Protein AF-A0A9D8XYB1-F1 (afdb_monomer_lite)

Foldseek 3Di:
DPDDDDDDDDQPPDDQPPQQQKWKAFFAPDGDTDGRRDWTWDDDDQWIWIDDPHDIDIGGPVRGPDMDIWGAQEAALQDNVVSCPDTPQWDWDDDPSEIEIEGHAPPRGQEGEHEYAYEDQAYAYEYEYQHEYEYEDANYHFEHEQDARYEYPNYEEYEYEFHAEAEFYYHDAHDPQFENHEYQYEYEDAYPDPGAYEFEYQGEHHEYQAEYEYHQYHYEAEYAEEPYEHAHEYEYQEHEYHYEYQAEPYANEQYEYEYQEYEYEYDYDLDREQHEPAEYQAEYEYNEYAYAYEAHEFLYEDAEHHKHDPDPVPSDIDWHEYHYQEYEEHYEAAYADDQQDPHFYEHHETQEEYHANEYEYHEEYDQRRAQYEDAEYQYEYAHQEYEEEYAYHYFLYEDHEYQAEYEHAEYEYHFEYEYEWDDNDPDTDPRGYEPEEYQAEYHYHHAYEDDFEYHYALYEDYEYAAEYEHQYYEYAHEYEHELHEYAEYHDDQHGEYEYHHQAYHAEFEYEAWFDDPPPPDGREYEHAETSAEYEYAHHEAEYHYEHPDPDQDQEIYEHHYYQAEYEQRDYAYEYEYEDPRHAYEPAHYNHEYEEEPPRYDYDYDDDPPVPRYDNDDPPYHYDD

Structure (mmCIF, N/CA/C/O backbone):
data_AF-A0A9D8XYB1-F1
#
_entry.id   AF-A0A9D8XYB1-F1
#
loop_
_atom_site.group_PDB
_atom_site.id
_atom_site.type_symbol
_atom_site.label_atom_id
_atom_site.label_alt_id
_atom_site.label_comp_id
_atom_site.label_asym_id
_atom_site.label_entity_id
_atom_site.label_seq_id
_atom_site.pdbx_PDB_ins_code
_atom_site.Cartn_x
_atom_site.Cartn_y
_atom_site.Cartn_z
_atom_site.occupancy
_atom_site.B_iso_or_equiv
_atom_site.auth_seq_id
_atom_site.auth_comp_id
_atom_site.auth_asym_id
_atom_site.auth_atom_id
_atom_site.pdbx_PDB_model_num
ATOM 1 N N . MET A 1 1 ? -35.902 -34.382 28.271 1.00 30.16 1 MET A N 1
ATOM 2 C CA . MET A 1 1 ? -37.180 -33.650 28.430 1.00 30.16 1 MET A CA 1
ATOM 3 C C . MET A 1 1 ? -37.145 -32.843 29.726 1.00 30.16 1 MET A C 1
ATOM 5 O O . MET A 1 1 ? -37.572 -33.336 30.765 1.00 30.16 1 MET A O 1
ATOM 9 N N . ARG A 1 2 ? -36.586 -31.627 29.690 1.00 29.16 2 ARG A N 1
ATOM 10 C CA . ARG A 1 2 ? -36.790 -30.635 30.756 1.00 29.16 2 ARG A CA 1
ATOM 11 C C . ARG A 1 2 ? -38.165 -30.006 30.512 1.00 29.16 2 ARG A C 1
ATOM 13 O O . ARG A 1 2 ? -38.480 -29.639 29.386 1.00 29.16 2 ARG A O 1
ATOM 20 N N . LYS A 1 3 ? -39.030 -30.036 31.525 1.00 31.64 3 LYS A N 1
ATOM 21 C CA . LYS A 1 3 ? -40.446 -29.662 31.417 1.00 31.64 3 LYS A CA 1
ATOM 22 C C . LYS A 1 3 ? -40.576 -28.149 31.226 1.00 31.64 3 LYS A C 1
ATOM 24 O O . LYS A 1 3 ? -40.332 -27.399 32.164 1.00 31.64 3 LYS A O 1
ATOM 29 N N . LEU A 1 4 ? -40.992 -27.737 30.032 1.00 36.34 4 LEU A N 1
ATOM 30 C CA . LEU A 1 4 ? -41.459 -26.385 29.741 1.00 36.34 4 LEU A CA 1
ATOM 31 C C . LEU A 1 4 ? -42.836 -26.210 30.410 1.00 36.34 4 LEU A C 1
ATOM 33 O O . LEU A 1 4 ? -43.811 -26.845 30.005 1.00 36.34 4 LEU A O 1
ATOM 37 N N . PHE A 1 5 ? -42.926 -25.400 31.465 1.00 32.91 5 PHE A N 1
ATOM 38 C CA . PHE A 1 5 ? -44.213 -25.017 32.050 1.00 32.91 5 PHE A CA 1
ATOM 39 C C . PHE A 1 5 ? -44.804 -23.857 31.239 1.00 32.91 5 PHE A C 1
ATOM 41 O O . PHE A 1 5 ? -44.604 -22.697 31.572 1.00 32.91 5 PHE A O 1
ATOM 48 N N . PHE A 1 6 ? -45.552 -24.169 30.181 1.00 41.22 6 PHE A N 1
ATOM 49 C CA . PHE A 1 6 ? -46.532 -23.238 29.618 1.00 41.22 6 PHE A CA 1
ATOM 50 C C . PHE A 1 6 ? -47.917 -23.658 30.104 1.00 41.22 6 PHE A C 1
ATOM 52 O O . PHE A 1 6 ? -48.564 -24.526 29.521 1.00 41.22 6 PHE A O 1
ATOM 59 N N . THR A 1 7 ? -48.378 -23.050 31.193 1.00 29.27 7 THR A N 1
ATOM 60 C CA . THR A 1 7 ? -49.798 -23.071 31.547 1.00 29.27 7 THR A CA 1
ATOM 61 C C . THR A 1 7 ? -50.429 -21.746 31.148 1.00 29.27 7 THR A C 1
ATOM 63 O O . THR A 1 7 ? -50.170 -20.715 31.761 1.00 29.27 7 THR A O 1
ATOM 66 N N . THR A 1 8 ? -51.359 -21.859 30.198 1.00 30.77 8 THR A N 1
ATOM 67 C CA . THR A 1 8 ? -52.429 -20.919 29.823 1.00 30.77 8 THR A CA 1
ATOM 68 C C . THR A 1 8 ? -52.116 -19.903 28.720 1.00 30.77 8 THR A C 1
ATOM 70 O O . THR A 1 8 ? -51.183 -19.112 28.793 1.00 30.77 8 THR A O 1
ATOM 73 N N . LEU A 1 9 ? -52.975 -19.951 27.696 1.00 33.88 9 LEU A N 1
ATOM 74 C CA . LEU A 1 9 ? -53.151 -18.998 26.605 1.00 33.88 9 LEU A CA 1
ATOM 75 C C . LEU A 1 9 ? -53.120 -17.553 27.124 1.00 33.88 9 LEU A C 1
ATOM 77 O O . LEU A 1 9 ? -54.061 -17.107 27.777 1.00 33.88 9 LEU A O 1
ATOM 81 N N . ILE A 1 10 ? -52.068 -16.819 26.778 1.00 35.56 10 ILE A N 1
ATOM 82 C CA . ILE A 1 10 ? -52.043 -15.364 26.856 1.00 35.56 10 ILE A CA 1
ATOM 83 C C . ILE A 1 10 ? -51.938 -14.870 25.412 1.00 35.56 10 ILE A C 1
ATOM 85 O O . ILE A 1 10 ? -50.856 -14.787 24.840 1.00 35.56 10 ILE A O 1
ATOM 89 N N . ALA A 1 11 ? -53.082 -14.548 24.805 1.00 37.91 11 ALA A N 1
ATOM 90 C CA . ALA A 1 11 ? -53.106 -13.526 23.766 1.00 37.91 11 ALA A CA 1
ATOM 91 C C . ALA A 1 11 ? -52.890 -12.189 24.488 1.00 37.91 11 ALA A C 1
ATOM 93 O O . ALA A 1 11 ? -53.839 -11.487 24.831 1.00 37.91 11 ALA A O 1
ATOM 94 N N . ALA A 1 12 ? -51.637 -11.899 24.834 1.00 39.62 12 ALA A N 1
ATOM 95 C CA . ALA A 1 12 ? -51.257 -10.614 25.391 1.00 39.62 12 ALA A CA 1
ATOM 96 C C . ALA A 1 12 ? -51.277 -9.606 24.246 1.00 39.62 12 ALA A C 1
ATOM 98 O O . ALA A 1 12 ? -50.294 -9.438 23.532 1.00 39.62 12 ALA A O 1
ATOM 99 N N . VAL A 1 13 ? -52.406 -8.925 24.073 1.00 42.66 13 VAL A N 1
ATOM 100 C CA . VAL A 1 13 ? -52.385 -7.590 23.478 1.00 42.66 13 VAL A CA 1
ATOM 101 C C . VAL A 1 13 ? -51.882 -6.667 24.586 1.00 42.66 13 VAL A C 1
ATOM 103 O O . VAL A 1 13 ? -52.665 -6.118 25.359 1.00 42.66 13 VAL A O 1
ATOM 106 N N . CYS A 1 14 ? -50.561 -6.602 24.754 1.00 44.41 14 CYS A N 1
ATOM 107 C CA . CYS A 1 14 ? -49.939 -5.695 25.714 1.00 44.41 14 CYS A CA 1
ATOM 108 C C . CYS A 1 14 ? -50.048 -4.262 25.184 1.00 44.41 14 CYS A C 1
ATOM 110 O O . CYS A 1 14 ? -49.687 -3.983 24.043 1.00 44.41 14 CYS A O 1
ATOM 112 N N . SER A 1 15 ? -50.558 -3.345 26.007 1.00 39.78 15 SER A N 1
ATOM 113 C CA . SER A 1 15 ? -50.592 -1.916 25.689 1.00 39.78 15 SER A CA 1
ATOM 114 C C . SER A 1 15 ? -49.166 -1.363 25.577 1.00 39.78 15 SER A C 1
ATOM 116 O O . SER A 1 15 ? -48.380 -1.506 26.515 1.00 39.78 15 SER A O 1
ATOM 118 N N . ALA A 1 16 ? -48.869 -0.713 24.449 1.00 45.38 16 ALA A N 1
ATOM 119 C CA . ALA A 1 16 ? -47.538 -0.292 23.995 1.00 45.38 16 ALA A CA 1
ATOM 120 C C . ALA A 1 16 ? -46.699 0.534 24.997 1.00 45.38 16 ALA A C 1
ATOM 122 O O . ALA A 1 16 ? -45.477 0.506 24.939 1.00 45.38 16 ALA A O 1
ATOM 123 N N . SER A 1 17 ? -47.307 1.242 25.954 1.00 45.81 17 SER A N 1
ATOM 124 C CA . SER A 1 17 ? -46.575 2.194 26.806 1.00 45.81 17 SER A CA 1
ATOM 125 C C . SER A 1 17 ? -45.763 1.577 27.952 1.00 45.81 17 SER A C 1
ATOM 127 O O . SER A 1 17 ? -44.830 2.215 28.424 1.00 45.81 17 SER A O 1
ATOM 129 N N . ALA A 1 18 ? -46.085 0.365 28.422 1.00 40.72 18 ALA A N 1
ATOM 130 C CA . ALA A 1 18 ? -45.383 -0.246 29.563 1.00 40.72 18 ALA A CA 1
ATOM 131 C C . ALA A 1 18 ? -44.133 -1.053 29.160 1.00 40.72 18 ALA A C 1
ATOM 133 O O . ALA A 1 18 ? -43.313 -1.373 30.019 1.00 40.72 18 ALA A O 1
ATOM 134 N N . PHE A 1 19 ? -43.995 -1.384 27.870 1.00 47.69 19 PHE A N 1
ATOM 135 C CA . PHE A 1 19 ? -42.924 -2.238 27.349 1.00 47.69 19 PHE A CA 1
ATOM 136 C C . PHE A 1 19 ? -42.006 -1.562 26.326 1.00 47.69 19 PHE A C 1
ATOM 138 O O . PHE A 1 19 ? -41.039 -2.201 25.934 1.00 47.69 19 PHE A O 1
ATOM 145 N N . ALA A 1 20 ? -42.237 -0.297 25.954 1.00 49.06 20 ALA A N 1
ATOM 146 C CA . ALA A 1 20 ? -41.418 0.437 24.976 1.00 49.06 20 ALA A CA 1
ATOM 147 C C . ALA A 1 20 ? -39.905 0.450 25.297 1.00 49.06 20 ALA A C 1
ATOM 149 O O . ALA A 1 20 ? -39.080 0.573 24.401 1.00 49.06 20 ALA A O 1
ATOM 150 N N . GLU A 1 21 ? -39.535 0.265 26.569 1.00 59.34 21 GLU A N 1
ATOM 151 C CA . GLU A 1 21 ? -38.144 0.213 27.047 1.00 59.34 21 GLU A CA 1
ATOM 152 C C . GLU A 1 21 ? -37.541 -1.208 27.100 1.00 59.34 21 GLU A C 1
ATOM 154 O O . GLU A 1 21 ? -36.403 -1.373 27.531 1.00 59.34 21 GLU A O 1
ATOM 159 N N . TYR A 1 22 ? -38.291 -2.253 26.735 1.00 66.25 22 TYR A N 1
ATOM 160 C CA . TYR A 1 22 ? -37.844 -3.646 26.823 1.00 66.25 22 TYR A CA 1
ATOM 161 C C . TYR A 1 22 ? -37.533 -4.220 25.443 1.00 66.25 22 TYR A C 1
ATOM 163 O O . TYR A 1 22 ? -38.312 -4.082 24.503 1.00 66.25 22 TYR A O 1
ATOM 171 N N . LYS A 1 23 ? -36.443 -4.978 25.351 1.00 70.88 23 LYS A N 1
ATOM 172 C CA . LYS A 1 23 ? -36.146 -5.846 24.212 1.00 70.88 23 LYS A CA 1
ATOM 173 C C . LYS A 1 23 ? -36.503 -7.288 24.548 1.00 70.88 23 LYS A C 1
ATOM 175 O O . LYS A 1 23 ? -36.264 -7.766 25.659 1.00 70.88 23 LYS A O 1
ATOM 180 N N . MET A 1 24 ? -37.117 -7.974 23.588 1.00 72.81 24 MET A N 1
ATOM 181 C CA . MET A 1 24 ? -37.448 -9.393 23.703 1.00 72.81 24 MET A CA 1
ATOM 182 C C . MET A 1 24 ? -36.285 -10.253 23.214 1.00 72.81 24 MET A C 1
ATOM 184 O O . MET A 1 24 ? -35.760 -9.994 22.140 1.00 72.81 24 MET A O 1
ATOM 188 N N . TYR A 1 25 ? -35.958 -11.303 23.959 1.00 72.62 25 TYR A N 1
ATOM 189 C CA . TYR A 1 25 ? -34.899 -12.262 23.674 1.00 72.62 25 TYR A CA 1
ATOM 190 C C . TYR A 1 25 ? -35.455 -13.682 23.631 1.00 72.62 25 TYR A C 1
ATOM 192 O O . TYR A 1 25 ? -36.127 -14.121 24.567 1.00 72.62 25 TYR A O 1
ATOM 200 N N . LEU A 1 26 ? -35.138 -14.413 22.563 1.00 72.31 26 LEU A N 1
ATOM 201 C CA . LEU A 1 26 ? -35.349 -15.858 22.451 1.00 72.31 26 LEU A CA 1
ATOM 202 C C . LEU A 1 26 ? -34.088 -16.588 22.946 1.00 72.31 26 LEU A C 1
ATOM 204 O O . LEU A 1 26 ? -32.990 -16.335 22.463 1.00 72.31 26 LEU A O 1
ATOM 208 N N . MET A 1 27 ? -34.233 -17.469 23.935 1.00 71.06 27 MET A N 1
ATOM 209 C CA . MET A 1 27 ? -33.130 -18.246 24.525 1.00 71.06 27 MET A CA 1
ATOM 210 C C . MET A 1 27 ? -32.919 -19.543 23.725 1.00 71.06 27 MET A C 1
ATOM 212 O O . MET A 1 27 ? -33.901 -20.105 23.245 1.00 71.06 27 MET A O 1
ATOM 216 N N . GLY A 1 28 ? -31.682 -20.035 23.595 1.00 65.88 28 GLY A N 1
ATOM 217 C CA . GLY A 1 28 ? -31.327 -21.206 22.774 1.00 65.88 28 GLY A CA 1
ATOM 218 C C . GLY A 1 28 ? -30.117 -20.892 21.888 1.00 65.88 28 GLY A C 1
ATOM 219 O O . GLY A 1 28 ? -29.054 -20.584 22.414 1.00 65.88 28 GLY A O 1
ATOM 220 N N . ASP A 1 29 ? -30.291 -20.883 20.562 1.00 55.22 29 ASP A N 1
ATOM 221 C CA . ASP A 1 29 ? -29.217 -20.587 19.584 1.00 55.22 29 ASP A CA 1
ATOM 222 C C . ASP A 1 29 ? -29.455 -19.311 18.744 1.00 55.22 29 ASP A C 1
ATOM 224 O O . ASP A 1 29 ? -28.615 -18.910 17.940 1.00 55.22 29 ASP A O 1
ATOM 228 N N . THR A 1 30 ? -30.593 -18.633 18.923 1.00 53.41 30 THR A N 1
ATOM 229 C CA . THR A 1 30 ? -30.981 -17.468 18.109 1.00 53.41 30 THR A CA 1
ATOM 230 C C . THR A 1 30 ? -31.317 -16.263 18.981 1.00 53.41 30 THR A C 1
ATOM 232 O O . THR A 1 30 ? -32.402 -16.195 19.553 1.00 53.41 30 THR A O 1
ATOM 235 N N . SER A 1 31 ? -30.421 -15.278 19.039 1.00 56.00 31 SER A N 1
ATOM 236 C CA . SER A 1 31 ? -30.659 -13.974 19.670 1.00 56.00 31 SER A CA 1
ATOM 237 C C . SER A 1 31 ? -31.516 -13.087 18.759 1.00 56.00 31 SER A C 1
ATOM 239 O O . SER A 1 31 ? -31.020 -12.143 18.149 1.00 56.00 31 SER A O 1
ATOM 241 N N . PHE A 1 32 ? -32.798 -13.414 18.598 1.00 57.53 32 PHE A N 1
ATOM 242 C CA . PHE A 1 32 ? -33.729 -12.509 17.922 1.00 57.53 32 PHE A CA 1
ATOM 243 C C . PHE A 1 32 ? -34.151 -11.408 18.894 1.00 57.53 32 PHE A C 1
ATOM 245 O O . PHE A 1 32 ? -34.697 -11.712 19.955 1.00 57.53 32 PHE A O 1
ATOM 252 N N . CYS A 1 33 ? -33.902 -10.156 18.512 1.00 56.06 33 CYS A N 1
ATOM 253 C CA . CYS A 1 33 ? -34.265 -8.958 19.256 1.00 56.06 33 CYS A CA 1
ATOM 254 C C . CYS A 1 33 ? -35.223 -8.112 18.417 1.00 56.06 33 CYS A C 1
ATOM 256 O O . CYS A 1 33 ? -35.035 -7.970 17.210 1.00 56.06 33 CYS A O 1
ATOM 258 N N . ARG A 1 34 ? -36.245 -7.531 19.052 1.00 61.78 34 ARG A N 1
ATOM 259 C CA . ARG A 1 34 ? -37.168 -6.619 18.378 1.00 61.78 34 ARG A CA 1
ATOM 260 C C . ARG A 1 34 ? -37.572 -5.446 19.276 1.00 61.78 34 ARG A C 1
ATOM 262 O O . ARG A 1 34 ? -37.876 -5.702 20.443 1.00 61.78 34 ARG A O 1
ATOM 269 N N . PRO A 1 35 ? -37.591 -4.197 18.764 1.00 52.16 35 PRO A N 1
ATOM 270 C CA . PRO A 1 35 ? -38.055 -3.043 19.527 1.00 52.16 35 PRO A CA 1
ATOM 271 C C . PRO A 1 35 ? -39.563 -3.131 19.792 1.00 52.16 35 PRO A C 1
ATOM 273 O O . PRO A 1 35 ? -40.349 -3.599 18.961 1.00 52.16 35 PRO A O 1
ATOM 276 N N . ALA A 1 36 ? -39.953 -2.729 20.995 1.00 52.59 36 ALA A N 1
ATOM 277 C CA . ALA A 1 36 ? -41.266 -2.964 21.572 1.00 52.59 36 ALA A CA 1
ATOM 278 C C . ALA A 1 36 ? -42.266 -1.827 21.292 1.00 52.59 36 ALA A C 1
ATOM 280 O O . ALA A 1 36 ? -42.793 -1.229 22.222 1.00 52.59 36 ALA A O 1
ATOM 281 N N . ASP A 1 37 ? -42.587 -1.567 20.022 1.00 53.62 37 ASP A N 1
ATOM 282 C CA . ASP A 1 37 ? -43.691 -0.648 19.681 1.00 53.62 37 ASP A CA 1
ATOM 283 C C . ASP A 1 37 ? -45.025 -1.403 19.559 1.00 53.62 37 ASP A C 1
ATOM 285 O O . ASP A 1 37 ? -46.035 -1.043 20.163 1.00 53.62 37 ASP A O 1
ATOM 289 N N . SER A 1 38 ? -45.029 -2.508 18.804 1.00 60.12 38 SER A N 1
ATOM 290 C CA . SER A 1 38 ? -46.101 -3.509 18.794 1.00 60.12 38 SER A CA 1
ATOM 291 C C . SER A 1 38 ? -45.601 -4.821 18.181 1.00 60.12 38 SER A C 1
ATOM 293 O O . SER A 1 38 ? -45.071 -4.854 17.066 1.00 60.12 38 SER A O 1
ATOM 295 N N . PHE A 1 39 ? -45.759 -5.924 18.908 1.00 68.75 39 PHE A N 1
ATOM 296 C CA . PHE A 1 39 ? -45.483 -7.257 18.386 1.00 68.75 39 PHE A CA 1
ATOM 297 C C . PHE A 1 39 ? -46.534 -8.257 18.874 1.00 68.75 39 PHE A C 1
ATOM 299 O O . PHE A 1 39 ? -47.153 -8.080 19.923 1.00 68.75 39 PHE A O 1
ATOM 306 N N . SER A 1 40 ? -46.736 -9.324 18.109 1.00 74.31 40 SER A N 1
ATOM 307 C CA . SER A 1 40 ? -47.560 -10.470 18.477 1.00 74.31 40 SER A CA 1
ATOM 308 C C . SER A 1 40 ? -46.709 -11.728 18.466 1.00 74.31 40 SER A C 1
ATOM 310 O O . SER A 1 40 ? -46.020 -11.989 17.481 1.00 74.31 40 SER A O 1
ATOM 312 N N . ILE A 1 41 ? -46.795 -12.530 19.526 1.00 78.88 41 ILE A N 1
ATOM 313 C CA . ILE A 1 41 ? -46.184 -13.859 19.572 1.00 78.88 41 ILE A CA 1
ATOM 314 C C . ILE A 1 41 ? -47.284 -14.892 19.350 1.00 78.88 41 ILE A C 1
ATOM 316 O O . ILE A 1 41 ? -48.232 -14.979 20.130 1.00 78.88 41 ILE A O 1
ATOM 320 N N . ASN A 1 42 ? -47.153 -15.693 18.300 1.00 81.06 42 ASN A N 1
ATOM 321 C CA . ASN A 1 42 ? -48.028 -16.820 18.026 1.00 81.06 42 ASN A CA 1
ATOM 322 C C . ASN A 1 42 ? -47.255 -18.129 18.211 1.00 81.06 42 ASN A C 1
ATOM 324 O O . ASN A 1 42 ? -46.331 -18.448 17.464 1.00 81.06 42 ASN A O 1
ATOM 328 N N . ILE A 1 43 ? -47.649 -18.893 19.228 1.00 78.25 43 ILE A N 1
ATOM 329 C CA . ILE A 1 43 ? -47.054 -20.186 19.563 1.00 78.25 43 ILE A CA 1
ATOM 330 C C . ILE A 1 43 ? -47.998 -21.282 19.053 1.00 78.25 43 ILE A C 1
ATOM 332 O O . ILE A 1 43 ? -48.890 -21.733 19.770 1.00 78.25 43 ILE A O 1
ATOM 336 N N . GLY A 1 44 ? -47.798 -21.739 17.816 1.00 73.31 44 GLY A N 1
ATOM 337 C CA . GLY A 1 44 ? -48.678 -22.702 17.140 1.00 73.31 44 GLY A CA 1
ATOM 338 C C . GLY A 1 44 ? -47.904 -23.688 16.260 1.00 73.31 44 GLY A C 1
ATOM 339 O O . GLY A 1 44 ? -46.884 -23.335 15.681 1.00 73.31 44 GLY A O 1
ATOM 340 N N . GLY A 1 45 ? -48.360 -24.943 16.171 1.00 80.56 45 GLY A N 1
ATOM 341 C CA . GLY A 1 45 ? -47.630 -25.997 15.443 1.00 80.56 45 GLY A CA 1
ATOM 342 C C . GLY A 1 45 ? -46.234 -26.257 16.028 1.00 80.56 45 GLY A C 1
ATOM 343 O O . GLY A 1 45 ? -46.069 -26.180 17.247 1.00 80.56 45 GLY A O 1
ATOM 344 N N . ASP A 1 46 ? -45.241 -26.515 15.174 1.00 87.12 46 ASP A N 1
ATOM 345 C CA . ASP A 1 46 ? -43.840 -26.750 15.571 1.00 87.12 46 ASP A CA 1
ATOM 346 C C . ASP A 1 46 ? -43.021 -25.458 15.753 1.00 87.12 46 ASP A C 1
ATOM 348 O O . ASP A 1 46 ? -41.857 -25.526 16.143 1.00 87.12 46 ASP A O 1
ATOM 352 N N . ASN A 1 47 ? -43.623 -24.277 15.540 1.00 85.62 47 ASN A N 1
ATOM 353 C CA . ASN A 1 47 ? -42.909 -22.997 15.493 1.00 85.62 47 ASN A CA 1
ATOM 354 C C . ASN A 1 47 ? -43.438 -21.942 16.488 1.00 85.62 47 ASN A C 1
ATOM 356 O O . ASN A 1 47 ? -44.580 -21.983 16.954 1.00 85.62 47 ASN A O 1
ATOM 360 N N . ILE A 1 48 ? -42.582 -20.971 16.794 1.00 83.50 48 ILE A N 1
ATOM 361 C CA . ILE A 1 48 ? -42.882 -19.698 17.451 1.00 83.50 48 ILE A CA 1
ATOM 362 C C . ILE A 1 48 ? -42.782 -18.618 16.377 1.00 83.50 48 ILE A C 1
ATOM 364 O O . ILE A 1 48 ? -41.726 -18.443 15.776 1.00 83.50 48 ILE A O 1
ATOM 368 N N . LYS A 1 49 ? -43.877 -17.904 16.124 1.00 84.12 49 LYS A N 1
ATOM 369 C CA . LYS A 1 49 ? -43.931 -16.790 15.173 1.00 84.12 49 LYS A CA 1
ATOM 370 C C . LYS A 1 49 ? -43.995 -15.474 15.928 1.00 84.12 49 LYS A C 1
ATOM 372 O O . LYS A 1 49 ? -44.796 -15.347 16.851 1.00 84.12 49 LYS A O 1
ATOM 377 N N . ILE A 1 50 ? -43.170 -14.512 15.542 1.00 79.38 50 ILE A N 1
ATOM 378 C CA . ILE A 1 50 ? -43.141 -13.168 16.115 1.00 79.38 50 ILE A CA 1
ATOM 379 C C . ILE A 1 50 ? -43.398 -12.179 14.987 1.00 79.38 50 ILE A C 1
ATOM 381 O O . ILE A 1 50 ? -42.601 -12.092 14.057 1.00 79.38 50 ILE A O 1
ATOM 385 N N . SER A 1 51 ? -44.494 -11.430 15.081 1.00 77.12 51 SER A N 1
ATOM 386 C CA . SER A 1 51 ? -44.958 -10.524 14.023 1.00 77.12 51 SER A CA 1
ATOM 387 C C . SER A 1 51 ? -45.136 -9.094 14.536 1.00 77.12 51 SER A C 1
ATOM 389 O O . SER A 1 51 ? -45.353 -8.889 15.725 1.00 77.12 51 SER A O 1
ATOM 391 N N . GLY A 1 52 ? -45.069 -8.100 13.648 1.00 71.69 52 GLY A N 1
ATOM 392 C CA . GLY A 1 52 ? -45.280 -6.671 13.943 1.00 71.69 52 GLY A CA 1
ATOM 393 C C . GLY A 1 52 ? -44.557 -5.768 12.933 1.00 71.69 52 GLY A C 1
ATOM 394 O O . GLY A 1 52 ? -43.697 -6.261 12.213 1.00 71.69 52 GLY A O 1
ATOM 395 N N . ASN A 1 53 ? -44.842 -4.461 12.914 1.00 65.75 53 ASN A N 1
ATOM 396 C CA . ASN A 1 53 ? -44.283 -3.501 11.935 1.00 65.75 53 ASN A CA 1
ATOM 397 C C . ASN A 1 53 ? -44.306 -4.010 10.472 1.00 65.75 53 ASN A C 1
ATOM 399 O O . ASN A 1 53 ? -43.479 -3.618 9.662 1.00 65.75 53 ASN A O 1
ATOM 403 N N . GLY A 1 54 ? -45.254 -4.893 10.128 1.00 70.88 54 GLY A N 1
ATOM 404 C CA . GLY A 1 54 ? -45.356 -5.514 8.801 1.00 70.88 54 GLY A CA 1
ATOM 405 C C . GLY A 1 54 ? -44.493 -6.764 8.568 1.00 70.88 54 GLY A C 1
ATOM 406 O O . GLY A 1 54 ? -44.689 -7.419 7.549 1.00 70.88 54 GLY A O 1
ATOM 407 N N . GLU A 1 55 ? -43.615 -7.147 9.499 1.00 73.56 55 GLU A N 1
ATOM 408 C CA . GLU A 1 55 ? -42.713 -8.301 9.365 1.00 73.56 55 GLU A CA 1
ATOM 409 C C . GLU A 1 55 ? -43.055 -9.446 10.329 1.00 73.56 55 GLU A C 1
ATOM 411 O O . GLU A 1 55 ? -43.554 -9.217 11.436 1.00 73.56 55 GLU A O 1
ATOM 416 N N . GLU A 1 56 ? -42.766 -10.688 9.918 1.00 82.62 56 GLU A N 1
ATOM 417 C CA . GLU A 1 56 ? -42.925 -11.915 10.711 1.00 82.62 56 GLU A CA 1
ATOM 418 C C . GLU A 1 56 ? -41.644 -12.758 10.669 1.00 82.62 56 GLU A C 1
ATOM 420 O O . GLU A 1 56 ? -41.181 -13.148 9.600 1.00 82.62 56 GLU A O 1
ATOM 425 N N . ALA A 1 57 ? -41.115 -13.098 11.845 1.00 80.31 57 ALA A N 1
ATOM 426 C CA . ALA A 1 57 ? -40.035 -14.062 12.021 1.00 80.31 57 ALA A CA 1
ATOM 427 C C . ALA A 1 57 ? -40.590 -15.374 12.599 1.00 80.31 57 ALA A C 1
ATOM 429 O O . ALA A 1 57 ? -41.466 -15.355 13.466 1.00 80.31 57 ALA A O 1
ATOM 430 N N . SER A 1 58 ? -40.093 -16.523 12.134 1.00 84.81 58 SER A N 1
ATOM 431 C CA . SER A 1 58 ? -40.557 -17.851 12.560 1.00 84.81 58 SER A CA 1
ATOM 432 C C . SER A 1 58 ? -39.389 -18.713 13.033 1.00 84.81 58 SER A C 1
ATOM 434 O O . SER A 1 58 ? -38.446 -18.945 12.284 1.00 84.81 58 SER A O 1
ATOM 436 N N . PHE A 1 59 ? -39.501 -19.254 14.244 1.00 82.12 59 PHE A N 1
ATOM 437 C CA . PHE A 1 59 ? -38.471 -20.048 14.915 1.00 82.12 59 PHE A CA 1
ATOM 438 C C . PHE A 1 59 ? -38.998 -21.439 15.251 1.00 82.12 59 PHE A C 1
ATOM 440 O O . PHE A 1 59 ? -40.149 -21.575 15.659 1.00 82.12 59 PHE A O 1
ATOM 447 N N . SER A 1 60 ? -38.168 -22.474 15.127 1.00 83.69 60 SER A N 1
ATOM 448 C CA . SER A 1 60 ? -38.531 -23.820 15.590 1.00 83.69 60 SER A CA 1
ATOM 449 C C . SER A 1 60 ? -38.649 -23.845 17.113 1.00 83.69 60 SER A C 1
ATOM 451 O O . SER A 1 60 ? -37.739 -23.402 17.811 1.00 83.69 60 SER A O 1
ATOM 453 N N . LYS A 1 61 ? -39.729 -24.422 17.654 1.00 82.38 61 LYS A N 1
ATOM 454 C CA . LYS A 1 61 ? -39.904 -24.603 19.108 1.00 82.38 61 LYS A CA 1
ATOM 455 C C . LYS A 1 61 ? -38.793 -25.439 19.732 1.00 82.38 61 LYS A C 1
ATOM 457 O O . LYS A 1 61 ? -38.477 -25.240 20.895 1.00 82.38 61 LYS A O 1
ATOM 462 N N . ALA A 1 62 ? -38.220 -26.375 18.977 1.00 80.81 62 ALA A N 1
ATOM 463 C CA . ALA A 1 62 ? -37.123 -27.210 19.457 1.00 80.81 62 ALA A CA 1
ATOM 464 C C . ALA A 1 62 ? -35.806 -26.432 19.632 1.00 80.81 62 ALA A C 1
ATOM 466 O O . ALA A 1 62 ? -34.920 -26.923 20.320 1.00 80.81 62 ALA A O 1
ATOM 467 N N . ALA A 1 63 ? -35.685 -25.253 19.014 1.00 75.62 63 ALA A N 1
ATOM 468 C CA . ALA A 1 63 ? -34.504 -24.393 19.082 1.00 75.62 63 ALA A CA 1
ATOM 469 C C . ALA A 1 63 ? -34.646 -23.244 20.100 1.00 75.62 63 ALA A C 1
ATOM 471 O O . ALA A 1 63 ? -33.723 -22.444 20.243 1.00 75.62 63 ALA A O 1
ATOM 472 N N . VAL A 1 64 ? -35.800 -23.140 20.776 1.00 74.94 64 VAL A N 1
ATOM 473 C CA . VAL A 1 64 ? -36.110 -22.055 21.713 1.00 74.94 64 VAL A CA 1
ATOM 474 C C . VAL A 1 64 ? -36.340 -22.619 23.113 1.00 74.94 64 VAL A C 1
ATOM 476 O O . VAL A 1 64 ? -37.354 -23.261 23.386 1.00 74.94 64 VAL A O 1
ATOM 479 N N . ASP A 1 65 ? -35.423 -22.304 24.019 1.00 74.06 65 ASP A N 1
ATOM 480 C CA . ASP A 1 65 ? -35.440 -22.731 25.419 1.00 74.06 65 ASP A CA 1
ATOM 481 C C . ASP A 1 65 ? -36.247 -21.785 26.331 1.00 74.06 65 ASP A C 1
ATOM 483 O O . ASP A 1 65 ? -36.604 -22.150 27.454 1.00 74.06 65 ASP A O 1
ATOM 487 N N . GLY A 1 66 ? -36.579 -20.577 25.859 1.00 75.00 66 GLY A N 1
ATOM 488 C CA . GLY A 1 66 ? -37.351 -19.585 26.613 1.00 75.00 66 GLY A CA 1
ATOM 489 C C . GLY A 1 66 ? -37.488 -18.232 25.907 1.00 75.00 66 GLY A C 1
ATOM 490 O O . GLY A 1 66 ? -36.871 -17.997 24.873 1.00 75.00 66 GLY A O 1
ATOM 491 N N . ILE A 1 67 ? -38.308 -17.339 26.474 1.00 74.75 67 ILE A N 1
ATOM 492 C CA . ILE A 1 67 ? -38.461 -15.939 26.041 1.00 74.75 67 ILE A CA 1
ATOM 493 C C . ILE A 1 67 ? -38.245 -15.041 27.261 1.00 74.75 67 ILE A C 1
ATOM 495 O O . ILE A 1 67 ? -38.889 -15.248 28.292 1.00 74.75 67 ILE A O 1
ATOM 499 N N . LYS A 1 68 ? -37.363 -14.045 27.151 1.00 75.19 68 LYS A N 1
ATOM 500 C CA . LYS A 1 68 ? -37.103 -13.038 28.190 1.00 75.19 68 LYS A CA 1
ATOM 501 C C . LYS A 1 68 ? -37.310 -11.628 27.649 1.00 75.19 68 LYS A C 1
ATOM 503 O O . LYS A 1 68 ? -37.063 -11.375 26.479 1.00 75.19 68 LYS A O 1
ATOM 508 N N . PHE A 1 69 ? -37.737 -10.712 28.512 1.00 72.75 69 PHE A N 1
ATOM 509 C CA . PHE A 1 69 ? -37.802 -9.282 28.217 1.00 72.75 69 PHE A CA 1
ATOM 510 C C . PHE A 1 69 ? -36.820 -8.568 29.131 1.00 72.75 69 PHE A C 1
ATOM 512 O O . PHE A 1 69 ? -36.965 -8.646 30.350 1.00 72.75 69 PHE A O 1
ATOM 519 N N . LEU A 1 70 ? -35.828 -7.899 28.555 1.00 71.69 70 LEU A N 1
ATOM 520 C CA . LEU A 1 70 ? -34.802 -7.184 29.308 1.00 71.69 70 LEU A CA 1
ATOM 521 C C . LEU A 1 70 ? -34.828 -5.710 28.923 1.00 71.69 70 LEU A C 1
ATOM 523 O O . LEU A 1 70 ? -34.958 -5.377 27.745 1.00 71.69 70 LEU A O 1
ATOM 527 N N . LYS A 1 71 ? -34.712 -4.834 29.923 1.00 76.69 71 LYS A N 1
ATOM 528 C CA . LYS A 1 71 ? -34.394 -3.430 29.669 1.00 76.69 71 LYS A CA 1
ATOM 529 C C . LYS A 1 71 ? -32.901 -3.313 29.353 1.00 76.69 71 LYS A C 1
ATOM 531 O O . LYS A 1 71 ? -32.122 -4.008 30.014 1.00 76.69 71 LYS A O 1
ATOM 536 N N . PRO A 1 72 ? -32.494 -2.448 28.411 1.00 81.25 72 PRO A N 1
ATOM 537 C CA . PRO A 1 72 ? -31.096 -2.059 28.281 1.00 81.25 72 PRO A CA 1
ATOM 538 C C . PRO A 1 72 ? -30.555 -1.550 29.620 1.00 81.25 72 PRO A C 1
ATOM 540 O O . PRO A 1 72 ? -31.259 -0.850 30.354 1.00 81.25 72 PRO A O 1
ATOM 543 N N . LEU A 1 73 ? -29.308 -1.891 29.943 1.00 87.19 73 LEU A N 1
ATOM 544 C CA . LEU A 1 73 ? -28.614 -1.251 31.057 1.00 87.19 73 LEU A CA 1
ATOM 545 C C . LEU A 1 73 ? -28.214 0.160 30.622 1.00 87.19 73 LEU A C 1
ATOM 547 O O . LEU A 1 73 ? -27.549 0.306 29.603 1.00 87.19 73 LEU A O 1
ATOM 551 N N . VAL A 1 74 ? -28.567 1.180 31.404 1.00 90.00 74 VAL A N 1
ATOM 552 C CA . VAL A 1 74 ? -28.152 2.566 31.144 1.00 90.00 74 VAL A CA 1
ATOM 553 C C . VAL A 1 74 ? -27.124 3.001 32.184 1.00 90.00 74 VAL A C 1
ATOM 555 O O . VAL A 1 74 ? -27.357 2.877 33.388 1.00 90.00 74 VAL A O 1
ATOM 558 N N . ILE A 1 75 ? -25.996 3.529 31.717 1.00 94.19 75 ILE A N 1
ATOM 559 C CA . ILE A 1 75 ? -24.931 4.102 32.541 1.00 94.19 75 ILE A CA 1
ATOM 560 C C . ILE A 1 75 ? -24.785 5.571 32.154 1.00 94.19 75 ILE A C 1
ATOM 562 O O . ILE A 1 75 ? -24.281 5.884 31.078 1.00 94.19 75 ILE A O 1
ATOM 566 N N . ASP A 1 76 ? -25.215 6.471 33.035 1.00 94.81 76 ASP A N 1
ATOM 567 C CA . ASP A 1 76 ? -25.040 7.913 32.859 1.00 94.81 76 ASP A CA 1
ATOM 568 C C . ASP A 1 76 ? -23.902 8.407 33.754 1.00 94.81 76 ASP A C 1
ATOM 570 O O . ASP A 1 76 ? -24.032 8.465 34.976 1.00 94.81 76 ASP A O 1
ATOM 574 N N . PHE A 1 77 ? -22.774 8.785 33.154 1.00 95.50 77 PHE A N 1
ATOM 575 C CA . PHE A 1 77 ? -21.628 9.321 33.892 1.00 95.50 77 PHE A CA 1
ATOM 576 C C . PHE A 1 77 ? -21.898 10.685 34.549 1.00 95.50 77 PHE A C 1
ATOM 578 O O . PHE A 1 77 ? -21.155 11.076 35.449 1.00 95.50 77 PHE A O 1
ATOM 585 N N . SER A 1 78 ? -22.967 11.383 34.157 1.00 92.56 78 SER A N 1
ATOM 586 C CA . SER A 1 78 ? -23.432 12.610 34.818 1.00 92.56 78 SER A CA 1
ATOM 587 C C . SER A 1 78 ? -24.182 12.319 36.121 1.00 92.56 78 SER A C 1
ATOM 589 O O . SER A 1 78 ? -24.198 13.164 37.017 1.00 92.56 78 SER A O 1
ATOM 591 N N . ASP A 1 79 ? -24.781 11.129 36.236 1.00 90.56 79 ASP A N 1
ATOM 592 C CA . ASP A 1 79 ? -25.486 10.653 37.425 1.00 90.56 79 ASP A CA 1
ATOM 593 C C . ASP A 1 79 ? -25.310 9.136 37.633 1.00 90.56 79 ASP A C 1
ATOM 595 O O . ASP A 1 79 ? -26.187 8.309 37.365 1.00 90.56 79 ASP A O 1
ATOM 599 N N . LEU A 1 80 ? -24.175 8.767 38.229 1.00 87.81 80 LEU A N 1
ATOM 600 C CA . LEU A 1 80 ? -23.875 7.383 38.613 1.00 87.81 80 LEU A CA 1
ATOM 601 C C . LEU A 1 80 ? -24.705 6.880 39.814 1.00 87.81 80 LEU A C 1
ATOM 603 O O . LEU A 1 80 ? -24.511 5.757 40.288 1.00 87.81 80 LEU A O 1
ATOM 607 N N . SER A 1 81 ? -25.619 7.690 40.365 1.00 75.44 81 SER A N 1
ATOM 608 C CA . SER A 1 81 ? -26.564 7.205 41.376 1.00 75.44 81 SER A CA 1
ATOM 609 C C . SER A 1 81 ? -27.714 6.421 40.735 1.00 75.44 81 SER A C 1
ATOM 611 O O . SER A 1 81 ? -28.178 5.436 41.316 1.00 75.44 81 SER A O 1
ATOM 613 N N . ALA A 1 82 ? -28.101 6.793 39.508 1.00 59.94 82 ALA A N 1
ATOM 614 C CA . ALA A 1 82 ? -29.112 6.109 38.708 1.00 59.94 82 ALA A CA 1
ATOM 615 C C . ALA A 1 82 ? -28.611 4.776 38.123 1.00 59.94 82 ALA A C 1
ATOM 617 O O . ALA A 1 82 ? -29.397 3.836 37.982 1.00 59.94 82 ALA A O 1
ATOM 618 N N . SER A 1 83 ? -27.299 4.641 37.881 1.00 61.53 83 SER A N 1
ATOM 619 C CA . SER A 1 83 ? -26.669 3.428 37.328 1.00 61.53 83 SER A CA 1
ATOM 620 C C . SER A 1 83 ? -26.676 2.215 38.278 1.00 61.53 83 SER A C 1
ATOM 622 O O . SER A 1 83 ? -26.091 1.183 37.965 1.00 61.53 83 SER A O 1
ATOM 624 N N . LYS A 1 84 ? -27.347 2.315 39.435 1.00 58.59 84 LYS A N 1
ATOM 625 C CA . LYS A 1 84 ? -27.566 1.222 40.399 1.00 58.59 84 LYS A CA 1
ATOM 626 C C . LYS A 1 84 ? -28.903 0.487 40.221 1.00 58.59 84 LYS A C 1
ATOM 628 O O . LYS A 1 84 ? -29.160 -0.470 40.946 1.00 58.59 84 LYS A O 1
ATOM 633 N N . ASN A 1 85 ? -29.745 0.902 39.269 1.00 66.19 85 ASN A N 1
ATOM 634 C CA . ASN A 1 85 ? -30.974 0.191 38.888 1.00 66.19 85 ASN A CA 1
ATOM 635 C C . ASN A 1 85 ? -30.693 -0.871 37.809 1.00 66.19 85 ASN A C 1
ATOM 637 O O . ASN A 1 85 ? -31.272 -0.842 36.722 1.00 66.19 85 ASN A O 1
ATOM 641 N N . SER A 1 86 ? -29.764 -1.782 38.093 1.00 73.44 86 SER A N 1
ATOM 642 C CA . SER A 1 86 ? -29.322 -2.814 37.154 1.00 73.44 86 SER A CA 1
ATOM 643 C C . SER A 1 86 ? -30.446 -3.812 36.834 1.00 73.44 86 SER A C 1
ATOM 645 O O . SER A 1 86 ? -31.184 -4.199 37.745 1.00 73.44 86 SER A O 1
ATOM 647 N N . PRO A 1 87 ? -30.581 -4.276 35.577 1.00 75.06 87 PRO A N 1
ATOM 648 C CA . PRO A 1 87 ? -31.440 -5.412 35.254 1.00 75.06 87 PRO A CA 1
ATOM 649 C C . PRO A 1 87 ? -31.047 -6.675 36.037 1.00 75.06 87 PRO A C 1
ATOM 651 O O . PRO A 1 87 ? -29.898 -6.829 36.460 1.00 75.06 87 PRO A O 1
ATOM 654 N N . ASP A 1 88 ? -31.987 -7.612 36.187 1.00 74.75 88 ASP A N 1
ATOM 655 C CA . ASP A 1 88 ? -31.713 -8.904 36.821 1.00 74.75 88 ASP A CA 1
ATOM 656 C C . ASP A 1 88 ? -30.514 -9.608 36.161 1.00 74.75 88 ASP A C 1
ATOM 658 O O . ASP A 1 88 ? -30.418 -9.687 34.935 1.00 74.75 88 ASP A O 1
ATOM 662 N N . GLY A 1 89 ? -29.615 -10.156 36.984 1.00 79.44 89 GLY A N 1
ATOM 663 C CA . GLY A 1 89 ? -28.413 -10.850 36.510 1.00 79.44 89 GLY A CA 1
ATOM 664 C C . GLY A 1 89 ? -27.235 -9.935 36.164 1.00 79.44 89 GLY A C 1
ATOM 665 O O . GLY A 1 89 ? -26.214 -10.442 35.704 1.00 79.44 89 GLY A O 1
ATOM 666 N N . VAL A 1 90 ? -27.348 -8.625 36.410 1.00 86.19 90 VAL A N 1
ATOM 667 C CA . VAL A 1 90 ? -26.283 -7.642 36.175 1.00 86.19 90 VAL A CA 1
ATOM 668 C C . VAL A 1 90 ? -25.909 -6.936 37.475 1.00 86.19 90 VAL A C 1
ATOM 670 O O . VAL A 1 90 ? -26.754 -6.341 38.142 1.00 86.19 90 VAL A O 1
ATOM 673 N N . THR A 1 91 ? -24.626 -6.956 37.821 1.00 89.38 91 THR A N 1
ATOM 674 C CA . THR A 1 91 ? -24.064 -6.170 38.925 1.00 89.38 91 THR A CA 1
ATOM 675 C C . THR A 1 91 ? -23.369 -4.943 38.353 1.00 89.38 91 THR A C 1
ATOM 677 O O . THR A 1 91 ? -22.596 -5.065 37.406 1.00 89.38 91 THR A O 1
ATOM 680 N N . VAL A 1 92 ? -23.632 -3.770 38.932 1.00 92.56 92 VAL A N 1
ATOM 681 C CA . VAL A 1 92 ? -22.941 -2.521 38.586 1.00 92.56 92 VAL A CA 1
ATOM 682 C C . VAL A 1 92 ? -22.277 -1.977 39.842 1.00 92.56 92 VAL A C 1
ATOM 684 O O . VAL A 1 92 ? -22.948 -1.487 40.752 1.00 92.56 92 VAL A O 1
ATOM 687 N N . ASP A 1 93 ? -20.955 -2.067 39.879 1.00 92.94 93 ASP A N 1
ATOM 688 C CA . ASP A 1 93 ? -20.126 -1.551 40.958 1.00 92.94 93 ASP A CA 1
ATOM 689 C C . ASP A 1 93 ? -19.540 -0.203 40.553 1.00 92.94 93 ASP A C 1
ATOM 691 O O . ASP A 1 93 ? -18.906 -0.074 39.508 1.00 92.94 93 ASP A O 1
ATOM 695 N N . VAL A 1 94 ? -19.748 0.810 41.395 1.00 93.88 94 VAL A N 1
ATOM 696 C CA . VAL A 1 94 ? -19.200 2.154 41.186 1.00 93.88 94 VAL A CA 1
ATOM 697 C C . VAL A 1 94 ? -18.238 2.479 42.318 1.00 93.88 94 VAL A C 1
ATOM 699 O O . VAL A 1 94 ? -18.650 2.592 43.476 1.00 93.88 94 VAL A O 1
ATOM 702 N N . VAL A 1 95 ? -16.961 2.652 41.982 1.00 92.69 95 VAL A N 1
ATOM 703 C CA . VAL A 1 95 ? -15.908 3.071 42.913 1.00 92.69 95 VAL A CA 1
ATOM 704 C C . VAL A 1 95 ? -15.317 4.374 42.392 1.00 92.69 95 VAL A C 1
ATOM 706 O O . VAL A 1 95 ? -14.699 4.412 41.334 1.00 92.69 95 VAL A O 1
ATOM 709 N N . ASN A 1 96 ? -15.511 5.465 43.136 1.00 90.25 96 ASN A N 1
ATOM 710 C CA . ASN A 1 96 ? -15.266 6.825 42.643 1.00 90.25 96 ASN A CA 1
ATOM 711 C C . ASN A 1 96 ? -16.091 7.098 41.368 1.00 90.25 96 ASN A C 1
ATOM 713 O O . ASN A 1 96 ? -17.315 7.011 41.418 1.00 90.25 96 ASN A O 1
ATOM 717 N N . SER A 1 97 ? -15.439 7.416 40.249 1.00 92.81 97 SER A N 1
ATOM 718 C CA . SER A 1 97 ? -16.065 7.595 38.932 1.00 92.81 97 SER A CA 1
ATOM 719 C C . SER A 1 97 ? -15.843 6.395 38.006 1.00 92.81 97 SER A C 1
ATOM 721 O O . SER A 1 97 ? -16.064 6.511 36.804 1.00 92.81 97 SER A O 1
ATOM 723 N N . ASP A 1 98 ? -15.396 5.261 38.549 1.00 94.88 98 ASP A N 1
ATOM 724 C CA . ASP A 1 98 ? -15.143 4.044 37.785 1.00 94.88 98 ASP A CA 1
ATOM 725 C C . ASP A 1 98 ? -16.306 3.078 37.948 1.00 94.88 98 ASP A C 1
ATOM 727 O O . ASP A 1 98 ? -16.726 2.780 39.067 1.00 94.88 98 ASP A O 1
ATOM 731 N N . VAL A 1 99 ? -16.809 2.584 36.824 1.00 96.19 99 VAL A N 1
ATOM 732 C CA . VAL A 1 99 ? -17.954 1.686 36.737 1.00 96.19 99 VAL A CA 1
ATOM 733 C C . VAL A 1 99 ? -17.470 0.322 36.269 1.00 96.19 99 VAL A C 1
ATOM 735 O O . VAL A 1 99 ? -16.843 0.206 35.220 1.00 96.19 99 VAL A O 1
ATOM 738 N N . THR A 1 100 ? -17.779 -0.723 37.029 1.00 95.25 100 THR A N 1
ATOM 739 C CA . THR A 1 100 ? -17.585 -2.118 36.628 1.00 95.25 100 THR A CA 1
ATOM 740 C C . THR A 1 100 ? -18.942 -2.788 36.495 1.00 95.25 100 THR A C 1
ATOM 742 O O . THR A 1 100 ? -19.719 -2.822 37.445 1.00 95.25 100 THR A O 1
ATOM 745 N N . VAL A 1 101 ? -19.226 -3.334 35.319 1.00 93.69 101 VAL A N 1
ATOM 746 C CA . VAL A 1 101 ? -20.447 -4.079 35.022 1.00 93.69 101 VAL A CA 1
ATOM 747 C C . VAL A 1 101 ? -20.091 -5.550 34.907 1.00 93.69 101 VAL A C 1
ATOM 749 O O . VAL A 1 101 ? -19.257 -5.913 34.082 1.00 93.69 101 VAL A O 1
ATOM 752 N N . THR A 1 102 ? -20.724 -6.396 35.713 1.00 91.50 102 THR A N 1
ATOM 753 C CA . THR A 1 102 ? -20.541 -7.851 35.665 1.00 91.50 102 THR A CA 1
ATOM 754 C C . THR A 1 102 ? -21.865 -8.531 35.364 1.00 91.50 102 THR A C 1
ATOM 756 O O . THR A 1 102 ? -22.842 -8.342 36.089 1.00 91.50 102 THR A O 1
ATOM 759 N N . PHE A 1 103 ? -21.892 -9.344 34.313 1.00 86.31 103 PHE A N 1
ATOM 760 C CA . PHE A 1 103 ? -23.058 -10.137 33.933 1.00 86.31 103 PHE A CA 1
ATOM 761 C C . PHE A 1 103 ? -22.914 -11.565 34.463 1.00 86.31 103 PHE A C 1
ATOM 763 O O . PHE A 1 103 ? -21.851 -12.173 34.351 1.00 86.31 103 PHE A O 1
ATOM 770 N N . ALA A 1 104 ? -23.979 -12.117 35.040 1.00 81.56 104 ALA A N 1
ATOM 771 C CA . ALA A 1 104 ? -23.978 -13.490 35.533 1.00 81.56 104 ALA A CA 1
ATOM 772 C C . ALA A 1 104 ? -23.807 -14.498 34.378 1.00 81.56 104 ALA A C 1
ATOM 774 O O . ALA A 1 104 ? -24.537 -14.437 33.387 1.00 81.56 104 ALA A O 1
ATOM 775 N N . GLU A 1 105 ? -22.890 -15.460 34.541 1.00 69.19 105 GLU A N 1
ATOM 776 C CA . GLU A 1 105 ? -22.488 -16.424 33.498 1.00 69.19 105 GLU A CA 1
ATOM 777 C C . GLU A 1 105 ? -23.642 -17.300 32.966 1.00 69.19 105 GLU A C 1
ATOM 779 O O . GLU A 1 105 ? -23.596 -17.740 31.823 1.00 69.19 105 GLU A O 1
ATOM 784 N N . ASP A 1 106 ? -24.703 -17.496 33.758 1.00 66.31 106 ASP A N 1
ATOM 785 C CA . ASP A 1 106 ? -25.793 -18.448 33.492 1.00 66.31 106 ASP A CA 1
ATOM 786 C C . ASP A 1 106 ? -27.194 -17.800 33.501 1.00 66.31 106 ASP A C 1
ATOM 788 O O . ASP A 1 106 ? -28.204 -18.425 33.840 1.00 66.31 106 ASP A O 1
ATOM 792 N N . PHE A 1 107 ? -27.311 -16.527 33.105 1.00 65.75 107 PHE A N 1
ATOM 793 C CA . PHE A 1 107 ? -28.633 -15.887 33.022 1.00 65.75 107 PHE A CA 1
ATOM 794 C C . PHE A 1 107 ? -29.470 -16.360 31.812 1.00 65.75 107 PHE A C 1
ATOM 796 O O . PHE A 1 107 ? -30.639 -15.990 31.673 1.00 65.75 107 PHE A O 1
ATOM 803 N N . GLY A 1 108 ? -28.909 -17.207 30.943 1.00 64.75 108 GLY A N 1
ATOM 804 C CA . GLY A 1 108 ? -29.588 -17.863 29.819 1.00 64.75 108 GLY A CA 1
ATOM 805 C C . GLY A 1 108 ? -29.941 -16.949 28.634 1.00 64.75 108 GLY A C 1
ATOM 806 O O . GLY A 1 108 ? -30.621 -17.379 27.706 1.00 64.75 108 GLY A O 1
ATOM 807 N N . VAL A 1 109 ? -29.492 -15.697 28.653 1.00 67.31 109 VAL A N 1
ATOM 808 C CA . VAL A 1 109 ? -29.436 -14.817 27.477 1.00 67.31 109 VAL A CA 1
ATOM 809 C C . VAL A 1 109 ? -28.001 -14.776 26.971 1.00 67.31 109 VAL A C 1
ATOM 811 O O . VAL A 1 109 ? -27.064 -14.757 27.761 1.00 67.31 109 VAL A O 1
ATOM 814 N N . ASN A 1 110 ? -27.846 -14.786 25.652 1.00 70.69 110 ASN A N 1
ATOM 815 C CA . ASN A 1 110 ? -26.560 -14.787 24.952 1.00 70.69 110 ASN A CA 1
ATOM 816 C C . ASN A 1 110 ? -26.213 -13.415 24.343 1.00 70.69 110 ASN A C 1
ATOM 818 O O . ASN A 1 110 ? -25.236 -13.318 23.596 1.00 70.69 110 ASN A O 1
ATOM 822 N N . HIS A 1 111 ? -27.010 -12.384 24.646 1.00 78.06 111 HIS A N 1
ATOM 823 C CA . HIS A 1 111 ? -26.865 -11.014 24.158 1.00 78.06 111 HIS A CA 1
ATOM 824 C C . HIS A 1 111 ? -27.391 -10.017 25.198 1.00 78.06 111 HIS A C 1
ATOM 826 O O . HIS A 1 111 ? -28.463 -10.242 25.765 1.00 78.06 111 HIS A O 1
ATOM 832 N N . TYR A 1 112 ? -26.667 -8.918 25.410 1.00 81.12 112 TYR A N 1
ATOM 833 C CA . TYR A 1 112 ? -27.075 -7.804 26.272 1.00 81.12 112 TYR A CA 1
ATOM 834 C C . TYR A 1 112 ? -26.918 -6.455 25.567 1.00 81.12 112 TYR A C 1
ATOM 836 O O . TYR A 1 112 ? -26.030 -6.294 24.735 1.00 81.12 112 TYR A O 1
ATOM 844 N N . ASP A 1 113 ? -27.741 -5.475 25.946 1.00 85.56 113 ASP A N 1
ATOM 845 C CA . ASP A 1 113 ? -27.599 -4.082 25.516 1.00 85.56 113 ASP A CA 1
ATOM 846 C C . ASP A 1 113 ? -27.160 -3.198 26.685 1.00 85.56 113 ASP A C 1
ATOM 848 O O . ASP A 1 113 ? -27.783 -3.210 27.753 1.00 85.56 113 ASP A O 1
ATOM 852 N N . VAL A 1 114 ? -26.123 -2.395 26.458 1.00 90.69 114 VAL A N 1
ATOM 853 C CA . VAL A 1 114 ? -25.627 -1.384 27.392 1.00 90.69 114 VAL A CA 1
ATOM 854 C C . VAL A 1 114 ? -25.586 -0.041 26.673 1.00 90.69 114 VAL A C 1
ATOM 856 O O . VAL A 1 114 ? -24.919 0.093 25.654 1.00 90.69 114 VAL A O 1
ATOM 859 N N . ILE A 1 115 ? -26.283 0.953 27.212 1.00 92.88 115 ILE A N 1
ATOM 860 C CA . ILE A 1 115 ? -26.281 2.338 26.739 1.00 92.88 115 ILE A CA 1
ATOM 861 C C . ILE A 1 115 ? -25.450 3.163 27.716 1.00 92.88 115 ILE A C 1
ATOM 863 O O . ILE A 1 115 ? -25.687 3.126 28.925 1.00 92.88 115 ILE A O 1
ATOM 867 N N . VAL A 1 116 ? -24.481 3.912 27.201 1.00 96.94 116 VAL A N 1
ATOM 868 C CA . VAL A 1 116 ? -23.565 4.726 27.999 1.00 96.94 116 VAL A CA 1
ATOM 869 C C . VAL A 1 116 ? -23.641 6.170 27.530 1.00 96.94 116 VAL A C 1
ATOM 871 O O . VAL A 1 116 ? -23.479 6.453 26.347 1.00 96.94 116 VAL A O 1
ATOM 874 N N . THR A 1 117 ? -23.879 7.080 28.468 1.00 96.94 117 THR A N 1
ATOM 875 C CA . THR A 1 117 ? -24.077 8.509 28.206 1.00 96.94 117 THR A CA 1
ATOM 876 C C . THR A 1 117 ? -23.428 9.365 29.295 1.00 96.94 117 THR A C 1
ATOM 878 O O . THR A 1 117 ? -22.824 8.858 30.248 1.00 96.94 117 THR A O 1
ATOM 881 N N . GLY A 1 118 ? -23.543 10.682 29.156 1.00 97.06 118 GLY A N 1
ATOM 882 C CA . GLY A 1 118 ? -23.098 11.645 30.148 1.00 97.06 118 GLY A CA 1
ATOM 883 C C . GLY A 1 118 ? -21.612 11.963 30.071 1.00 97.06 118 GLY A C 1
ATOM 884 O O . GLY A 1 118 ? -20.958 11.764 29.046 1.00 97.06 118 GLY A O 1
ATOM 885 N N . LYS A 1 119 ? -21.067 12.510 31.162 1.00 97.31 119 LYS A N 1
ATOM 886 C CA . LYS A 1 119 ? -19.691 13.014 31.180 1.00 97.31 119 LYS A CA 1
ATOM 887 C C . LYS A 1 119 ? -18.915 12.642 32.442 1.00 97.31 119 LYS A C 1
ATOM 889 O O . LYS A 1 119 ? -19.383 12.880 33.548 1.00 97.31 119 LYS A O 1
ATOM 894 N N . SER A 1 120 ? -17.668 12.200 32.271 1.00 96.75 120 SER A N 1
ATOM 895 C CA . SER A 1 120 ? -16.669 12.139 33.344 1.00 96.75 120 SER A CA 1
ATOM 896 C C . SER A 1 120 ? -15.269 12.469 32.822 1.00 96.75 120 SER A C 1
ATOM 898 O O . SER A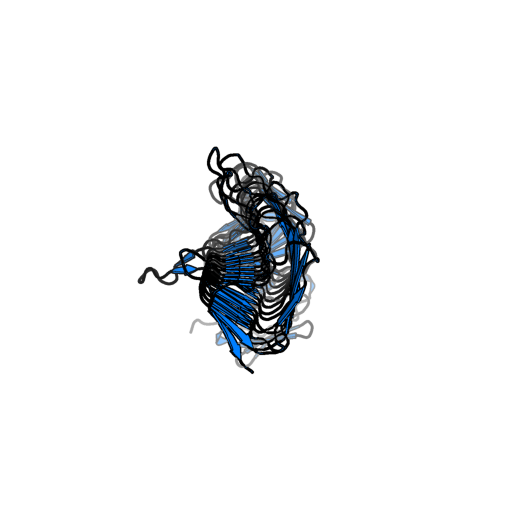 1 120 ? -14.828 11.928 31.812 1.00 96.75 120 SER A O 1
ATOM 900 N N . ASP A 1 121 ? -14.551 13.348 33.530 1.00 95.62 121 ASP A N 1
ATOM 901 C CA . ASP A 1 121 ? -13.181 13.762 33.178 1.00 95.62 121 ASP A CA 1
ATOM 902 C C . ASP A 1 121 ? -12.100 12.831 33.777 1.00 95.62 121 ASP A C 1
ATOM 904 O O . ASP A 1 121 ? -10.909 12.993 33.499 1.00 95.62 121 ASP A O 1
ATOM 908 N N . ASN A 1 122 ? -12.497 11.891 34.643 1.00 95.12 122 ASN A N 1
ATOM 909 C CA . ASN A 1 122 ? -11.612 10.879 35.225 1.00 95.12 122 ASN A CA 1
ATOM 910 C C . ASN A 1 122 ? -12.407 9.650 35.700 1.00 95.12 122 ASN A C 1
ATOM 912 O O . ASN A 1 122 ? -12.440 9.343 36.892 1.00 95.12 122 ASN A O 1
ATOM 916 N N . GLY A 1 123 ? -13.081 8.982 34.771 1.00 95.56 123 GLY A N 1
ATOM 917 C CA . GLY A 1 123 ? -13.814 7.745 35.018 1.00 95.56 123 GLY A CA 1
ATOM 918 C C . GLY A 1 123 ? -13.471 6.688 33.982 1.00 95.56 123 GLY A C 1
ATOM 919 O O . GLY A 1 123 ? -13.017 7.009 32.886 1.00 95.56 123 GLY A O 1
ATOM 920 N N . SER A 1 124 ? -13.702 5.428 34.323 1.00 96.56 124 SER A N 1
ATOM 921 C CA . SER A 1 124 ? -13.609 4.312 33.380 1.00 96.56 124 SER A CA 1
ATOM 922 C C . SER A 1 124 ? -14.844 3.429 33.441 1.00 96.56 124 SER A C 1
ATOM 924 O O . SER A 1 124 ? -15.481 3.315 34.484 1.00 96.56 124 SER A O 1
ATOM 926 N N . LEU A 1 125 ? -15.138 2.754 32.339 1.00 97.75 125 LEU A N 1
ATOM 927 C CA . LEU A 1 125 ? -16.119 1.688 32.245 1.00 97.75 125 LEU A CA 1
ATOM 928 C C . LEU A 1 125 ? -15.400 0.367 31.974 1.00 97.75 125 LEU A C 1
ATOM 930 O O . LEU A 1 125 ? -14.704 0.240 30.972 1.00 97.75 125 LEU A O 1
ATOM 934 N N . THR A 1 126 ? -15.618 -0.627 32.825 1.00 96.69 126 THR A N 1
ATOM 935 C CA . THR A 1 126 ? -15.212 -2.012 32.580 1.00 96.69 126 THR A CA 1
ATOM 936 C C . THR A 1 126 ? -16.455 -2.880 32.465 1.00 96.69 126 THR A C 1
ATOM 938 O O . THR A 1 126 ? -17.247 -2.950 33.400 1.00 96.69 126 THR A O 1
ATOM 941 N N . ILE A 1 127 ? -16.630 -3.556 31.333 1.00 95.25 127 ILE A N 1
ATOM 942 C CA . ILE A 1 127 ? -17.693 -4.534 31.102 1.00 95.25 127 ILE A CA 1
ATOM 943 C C . ILE A 1 127 ? -17.073 -5.928 31.117 1.00 95.25 127 ILE A C 1
ATOM 945 O O . ILE A 1 127 ? -16.198 -6.229 30.310 1.00 95.25 127 ILE A O 1
ATOM 949 N N . ASN A 1 128 ? -17.543 -6.775 32.027 1.00 92.12 128 ASN A N 1
ATOM 950 C CA . ASN A 1 128 ? -17.119 -8.158 32.190 1.00 92.12 128 ASN A CA 1
ATOM 951 C C . ASN A 1 128 ? -18.310 -9.102 31.968 1.00 92.12 128 ASN A C 1
ATOM 953 O O . ASN A 1 128 ? -19.245 -9.145 32.774 1.00 92.12 128 ASN A O 1
ATOM 957 N N . GLN A 1 129 ? -18.297 -9.845 30.865 1.00 84.19 129 GLN A N 1
ATOM 958 C CA . GLN A 1 129 ? -19.370 -10.778 30.500 1.00 84.19 129 GLN A CA 1
ATOM 959 C C . GLN A 1 129 ? -18.870 -11.826 29.522 1.00 84.19 129 GLN A C 1
ATOM 961 O O . GLN A 1 129 ? -17.939 -11.521 28.811 1.00 84.19 129 GLN A O 1
ATOM 966 N N . SER A 1 130 ? -19.542 -12.973 29.392 1.00 81.62 130 SER A N 1
ATOM 967 C CA . SER A 1 130 ? -19.173 -14.075 28.477 1.00 81.62 130 SER A CA 1
ATOM 968 C C . SER A 1 130 ? -20.035 -14.201 27.206 1.00 81.62 130 SER A C 1
ATOM 970 O O . SER A 1 130 ? -19.932 -15.174 26.451 1.00 81.62 130 SER A O 1
ATOM 972 N N . SER A 1 131 ? -20.924 -13.235 26.969 1.00 81.19 131 SER A N 1
ATOM 973 C CA . SER A 1 131 ? -21.943 -13.246 25.906 1.00 81.19 131 SER A CA 1
ATOM 974 C C . SER A 1 131 ? -21.721 -12.134 24.873 1.00 81.19 131 SER A C 1
ATOM 976 O O . SER A 1 131 ? -20.782 -11.353 24.997 1.00 81.19 131 SER A O 1
ATOM 978 N N . LYS A 1 132 ? -22.550 -12.081 23.819 1.00 82.88 132 LYS A N 1
ATOM 979 C CA . LYS A 1 132 ? -22.528 -10.970 22.851 1.00 82.88 132 LYS A CA 1
ATOM 980 C C . LYS A 1 132 ? -23.026 -9.679 23.510 1.00 82.88 132 LYS A C 1
ATOM 982 O O . LYS A 1 132 ? -23.837 -9.731 24.437 1.00 82.88 132 LYS A O 1
ATOM 987 N N . LEU A 1 133 ? -22.582 -8.535 22.998 1.00 87.56 133 LEU A N 1
ATOM 988 C CA . LEU A 1 133 ? -22.951 -7.215 23.511 1.00 87.56 133 LEU A CA 1
ATOM 989 C C . LEU A 1 133 ? -23.355 -6.282 22.379 1.00 87.56 133 LEU A C 1
ATOM 991 O O . LEU A 1 133 ? -22.668 -6.233 21.363 1.00 87.56 133 LEU A O 1
ATOM 995 N N . THR A 1 134 ? -24.378 -5.468 22.610 1.00 90.75 134 THR A N 1
ATOM 996 C CA . THR A 1 134 ? -24.514 -4.169 21.953 1.00 90.75 134 THR A CA 1
ATOM 997 C C . THR A 1 134 ? -24.148 -3.073 22.948 1.00 90.75 134 THR A C 1
ATOM 999 O O . THR A 1 134 ? -24.780 -2.950 23.997 1.00 90.75 134 THR A O 1
ATOM 1002 N N . LEU A 1 135 ? -23.121 -2.291 22.631 1.00 95.25 135 LEU A N 1
ATOM 1003 C CA . LEU A 1 135 ? -22.702 -1.110 23.374 1.00 95.25 135 LEU A CA 1
ATOM 1004 C C . LEU A 1 135 ? -23.109 0.136 22.588 1.00 95.25 135 LEU A C 1
ATOM 1006 O O . LEU A 1 135 ? -22.554 0.405 21.530 1.00 95.25 135 LEU A O 1
ATOM 1010 N N . THR A 1 136 ? -24.055 0.906 23.105 1.00 96.44 136 THR A N 1
ATOM 1011 C CA . THR A 1 136 ? -24.436 2.197 22.530 1.00 96.44 136 THR A CA 1
ATOM 1012 C C . THR A 1 136 ? -23.718 3.313 23.274 1.00 96.44 136 THR A C 1
ATOM 1014 O O . THR A 1 136 ? -23.881 3.445 24.487 1.00 96.44 136 THR A O 1
ATOM 1017 N N . LEU A 1 137 ? -22.941 4.120 22.555 1.00 98.19 137 LEU A N 1
ATOM 1018 C CA . LEU A 1 137 ? -22.384 5.370 23.069 1.00 98.19 137 LEU A CA 1
ATOM 1019 C C . LEU A 1 137 ? -23.305 6.509 22.630 1.00 98.19 137 LEU A C 1
ATOM 1021 O O . LEU A 1 137 ? -23.449 6.746 21.434 1.00 98.19 137 LEU A O 1
ATOM 1025 N N . ASP A 1 138 ? -23.955 7.174 23.581 1.00 96.88 138 ASP A N 1
ATOM 1026 C CA . ASP A 1 138 ? -24.947 8.219 23.315 1.00 96.88 138 ASP A CA 1
ATOM 1027 C C . ASP A 1 138 ? -24.512 9.546 23.938 1.00 96.88 138 ASP A C 1
ATOM 1029 O O . ASP A 1 138 ? -24.670 9.762 25.143 1.00 96.88 138 ASP A O 1
ATOM 1033 N N . ASN A 1 139 ? -23.939 10.430 23.116 1.00 97.75 139 ASN A N 1
ATOM 1034 C CA . ASN A 1 139 ? -23.397 11.727 23.536 1.00 97.75 139 ASN A CA 1
ATOM 1035 C C . ASN A 1 139 ? -22.432 11.620 24.739 1.00 97.75 139 ASN A C 1
ATOM 1037 O O . ASN A 1 139 ? -22.405 12.476 25.630 1.00 97.75 139 ASN A O 1
ATOM 1041 N N . LEU A 1 140 ? -21.658 10.534 24.795 1.00 98.56 140 LEU A N 1
ATOM 1042 C CA . LEU A 1 140 ? -20.760 10.220 25.900 1.00 98.56 140 LEU A CA 1
ATOM 1043 C C . LEU A 1 140 ? -19.478 11.050 25.823 1.00 98.56 140 LEU A C 1
ATOM 1045 O O . LEU A 1 140 ? -18.802 11.066 24.803 1.00 98.56 140 LEU A O 1
ATOM 1049 N N . SER A 1 141 ? -19.053 11.643 26.936 1.00 98.56 141 SER A N 1
ATOM 1050 C CA . SER A 1 141 ? -17.725 12.247 27.088 1.00 98.56 141 SER A CA 1
ATOM 1051 C C . SER A 1 141 ? -16.990 11.623 28.275 1.00 98.56 141 SER A C 1
ATOM 1053 O O . SER A 1 141 ? -17.133 12.085 29.406 1.00 98.56 141 SER A O 1
ATOM 1055 N N . LEU A 1 142 ? -16.166 10.605 28.031 1.00 98.50 142 LEU A N 1
ATOM 1056 C CA . LEU A 1 142 ? -15.479 9.842 29.074 1.00 98.50 142 LEU A CA 1
ATOM 1057 C C . LEU A 1 142 ? -13.960 9.910 28.914 1.00 98.50 142 LEU A C 1
ATOM 1059 O O . LEU A 1 142 ? -13.402 9.426 27.936 1.00 98.50 142 LEU A O 1
ATOM 1063 N N . SER A 1 143 ? -13.274 10.492 29.893 1.00 96.69 143 SER A N 1
ATOM 1064 C CA . SER A 1 143 ? -11.813 10.495 29.973 1.00 96.69 143 SER A CA 1
ATOM 1065 C C . SER A 1 143 ? -11.323 9.766 31.214 1.00 96.69 143 SER A C 1
ATOM 1067 O O . SER A 1 143 ? -11.905 9.899 32.290 1.00 96.69 143 SER A O 1
ATOM 1069 N N . ALA A 1 144 ? -10.215 9.048 31.068 1.00 95.81 144 ALA A N 1
ATOM 1070 C CA . ALA A 1 144 ? -9.533 8.341 32.139 1.00 95.81 144 ALA A CA 1
ATOM 1071 C C . ALA A 1 144 ? -8.068 8.793 32.265 1.00 95.81 144 ALA A C 1
ATOM 1073 O O . ALA A 1 144 ? -7.432 9.200 31.287 1.00 95.81 144 ALA A O 1
ATOM 1074 N N . LYS A 1 145 ? -7.530 8.730 33.490 1.00 94.31 145 LYS A N 1
ATOM 1075 C CA . LYS A 1 145 ? -6.116 9.005 33.790 1.00 94.31 145 LYS A CA 1
ATOM 1076 C C . LYS A 1 145 ? -5.395 7.734 34.216 1.00 94.31 145 LYS A C 1
ATOM 1078 O O . LYS A 1 145 ? -5.861 7.060 35.135 1.00 94.31 145 LYS A O 1
ATOM 1083 N N . GLY A 1 146 ? -4.289 7.402 33.550 1.00 89.88 146 GLY A N 1
ATOM 1084 C CA . GLY A 1 146 ? -3.462 6.229 33.871 1.00 89.88 146 GLY A CA 1
ATOM 1085 C C . GLY A 1 146 ? -4.149 4.872 33.653 1.00 89.88 146 GLY A C 1
ATOM 1086 O O . GLY A 1 146 ? -3.649 3.849 34.117 1.00 89.88 146 GLY A O 1
ATOM 1087 N N . LYS A 1 147 ? -5.296 4.849 32.961 1.00 92.44 147 LYS A N 1
ATOM 1088 C CA . LYS A 1 147 ? -6.097 3.659 32.630 1.00 92.44 147 LYS A CA 1
ATOM 1089 C C . LYS A 1 147 ? -6.936 3.915 31.379 1.00 92.44 147 LYS A C 1
ATOM 1091 O O . LYS A 1 147 ? -7.152 5.064 31.004 1.00 92.44 147 LYS A O 1
ATOM 1096 N N . SER A 1 148 ? -7.423 2.851 30.762 1.00 95.62 148 SER A N 1
ATOM 1097 C CA . SER A 1 148 ? -8.359 2.916 29.639 1.00 95.62 148 SER A CA 1
ATOM 1098 C C . SER A 1 148 ? -9.737 3.408 30.079 1.00 95.62 148 SER A C 1
ATOM 1100 O O . SER A 1 148 ? -10.215 3.058 31.161 1.00 95.62 148 SER A O 1
ATOM 1102 N N . ALA A 1 149 ? -10.384 4.204 29.231 1.00 97.62 149 ALA A N 1
ATOM 1103 C CA . ALA A 1 149 ? -11.712 4.742 29.500 1.00 97.62 149 ALA A CA 1
ATOM 1104 C C . ALA A 1 149 ? -12.807 3.687 29.320 1.00 97.62 149 ALA A C 1
ATOM 1106 O O . ALA A 1 149 ? -13.750 3.667 30.104 1.00 97.62 149 ALA A O 1
ATOM 1107 N N . ILE A 1 150 ? -12.674 2.798 28.334 1.00 98.19 150 ILE A N 1
ATOM 1108 C CA . ILE A 1 150 ? -13.598 1.678 28.126 1.00 98.19 150 ILE A CA 1
ATOM 1109 C C . ILE A 1 150 ? -12.795 0.385 28.004 1.00 98.19 150 ILE A C 1
ATOM 1111 O O . ILE A 1 150 ? -11.897 0.294 27.171 1.00 98.19 150 ILE A O 1
ATOM 1115 N N . ASN A 1 151 ? -13.155 -0.611 28.811 1.00 96.94 151 ASN A N 1
ATOM 1116 C CA . ASN A 1 151 ? -12.577 -1.950 28.820 1.00 96.94 151 ASN A CA 1
ATOM 1117 C C . ASN A 1 151 ? -13.684 -2.982 28.681 1.00 96.94 151 ASN A C 1
ATOM 1119 O O . ASN A 1 151 ? -14.637 -2.971 29.459 1.00 96.94 151 ASN A O 1
ATOM 1123 N N . ILE A 1 152 ? -13.542 -3.902 27.737 1.00 96.06 152 ILE A N 1
ATOM 1124 C CA . ILE A 1 152 ? -14.460 -5.025 27.574 1.00 96.06 152 ILE A CA 1
ATOM 1125 C C . ILE A 1 152 ? -13.658 -6.315 27.701 1.00 96.06 152 ILE A C 1
ATOM 1127 O O . ILE A 1 152 ? -12.766 -6.583 26.898 1.00 96.06 152 ILE A O 1
ATOM 1131 N N . VAL A 1 153 ? -13.957 -7.097 28.733 1.00 94.31 153 VAL A N 1
ATOM 1132 C CA . VAL A 1 153 ? -13.212 -8.307 29.105 1.00 94.31 153 VAL A CA 1
ATOM 1133 C C . VAL A 1 153 ? -14.139 -9.515 29.198 1.00 94.31 153 VAL A C 1
ATOM 1135 O O . VAL A 1 153 ? -15.340 -9.376 29.444 1.00 94.31 153 VAL A O 1
ATOM 1138 N N . ASN A 1 154 ? -13.566 -10.699 28.982 1.00 87.44 154 ASN A N 1
ATOM 1139 C CA . ASN A 1 154 ? -14.222 -12.007 28.927 1.00 87.44 154 ASN A CA 1
ATOM 1140 C C . ASN A 1 154 ? -15.342 -12.151 27.880 1.00 87.44 154 ASN A C 1
ATOM 1142 O O . ASN A 1 154 ? -16.036 -13.165 27.890 1.00 87.44 154 ASN A O 1
ATOM 1146 N N . SER A 1 155 ? -15.524 -11.176 26.983 1.00 83.94 155 SER A N 1
ATOM 1147 C CA . SER A 1 155 ? -16.698 -11.064 26.105 1.00 83.94 155 SER A CA 1
ATOM 1148 C C . SER A 1 155 ? -16.567 -11.815 24.783 1.00 83.94 155 SER A C 1
ATOM 1150 O O . SER A 1 155 ? -15.506 -12.314 24.428 1.00 83.94 155 SER A O 1
ATOM 1152 N N . LYS A 1 156 ? -17.681 -11.898 24.047 1.00 86.38 156 LYS A N 1
ATOM 1153 C CA . LYS A 1 156 ? -17.714 -12.241 22.612 1.00 86.38 156 LYS A CA 1
ATOM 1154 C C . LYS A 1 156 ? -17.885 -10.966 21.780 1.00 86.38 156 LYS A C 1
ATOM 1156 O O . LYS A 1 156 ? -17.876 -9.881 22.354 1.00 86.38 156 LYS A O 1
ATOM 1161 N N . ASN A 1 157 ? -18.077 -11.096 20.462 1.00 85.38 157 ASN A N 1
ATOM 1162 C CA . ASN A 1 157 ? -18.277 -9.978 19.528 1.00 85.38 157 ASN A CA 1
ATOM 1163 C C . ASN A 1 157 ? -19.173 -8.870 20.100 1.00 85.38 157 ASN A C 1
ATOM 1165 O O . ASN A 1 157 ? -20.290 -9.129 20.569 1.00 85.38 157 ASN A O 1
ATOM 1169 N N . ILE A 1 158 ? -18.672 -7.642 20.005 1.00 94.44 158 ILE A N 1
ATOM 1170 C CA . ILE A 1 158 ? -19.312 -6.425 20.486 1.00 94.44 158 ILE A CA 1
ATOM 1171 C C . ILE A 1 158 ? -19.803 -5.628 19.287 1.00 94.44 158 ILE A C 1
ATOM 1173 O O . ILE A 1 158 ? -18.995 -5.171 18.485 1.00 94.44 158 ILE A O 1
ATOM 1177 N N . ASN A 1 159 ? -21.109 -5.419 19.184 1.00 94.69 159 ASN A N 1
ATOM 1178 C CA . ASN A 1 159 ? -21.669 -4.413 18.294 1.00 94.69 159 ASN A CA 1
ATOM 1179 C C . ASN A 1 159 ? -21.610 -3.053 18.994 1.00 94.69 159 ASN A C 1
ATOM 1181 O O . ASN A 1 159 ? -22.152 -2.913 20.089 1.00 94.69 159 ASN A O 1
ATOM 1185 N N . VAL A 1 160 ? -20.989 -2.056 18.383 1.00 97.44 160 VAL A N 1
ATOM 1186 C CA . VAL A 1 160 ? -20.936 -0.688 18.896 1.00 97.44 160 VAL A CA 1
ATOM 1187 C C . VAL A 1 160 ? -21.830 0.196 18.038 1.00 97.44 160 VAL A C 1
ATOM 1189 O O . VAL A 1 160 ? -21.610 0.303 16.836 1.00 97.44 160 VAL A O 1
ATOM 1192 N N . GLU A 1 161 ? -22.817 0.828 18.668 1.00 96.81 161 GLU A N 1
ATOM 1193 C CA . GLU A 1 161 ? -23.657 1.867 18.063 1.00 96.81 161 GLU A CA 1
ATOM 1194 C C . GLU A 1 161 ? -23.173 3.231 18.562 1.00 96.81 161 GLU A C 1
ATOM 1196 O O . GLU A 1 161 ? -22.914 3.401 19.759 1.00 96.81 161 GLU A O 1
ATOM 1201 N N . LEU A 1 162 ? -23.071 4.209 17.666 1.00 97.69 162 LEU A N 1
ATOM 1202 C CA . LEU A 1 162 ? -22.698 5.578 18.011 1.00 97.69 162 LEU A CA 1
ATOM 1203 C C . LEU A 1 162 ? -23.913 6.472 17.807 1.00 97.69 162 LEU A C 1
ATOM 1205 O O . LEU A 1 162 ? -24.469 6.491 16.719 1.00 97.69 162 LEU A O 1
ATOM 1209 N N . ILE A 1 163 ? -24.305 7.233 18.825 1.00 95.75 163 ILE A N 1
ATOM 1210 C CA . ILE A 1 163 ? -25.372 8.236 18.765 1.00 95.75 163 ILE A CA 1
ATOM 1211 C C . ILE A 1 163 ? -24.797 9.581 19.212 1.00 95.75 163 ILE A C 1
ATOM 1213 O O . ILE A 1 163 ? -24.162 9.683 20.266 1.00 95.75 163 ILE A O 1
ATOM 1217 N N . GLY A 1 164 ? -25.025 10.622 18.408 1.00 96.38 164 GLY A N 1
ATOM 1218 C CA . GLY A 1 164 ? -24.526 11.971 18.684 1.00 96.38 164 GLY A CA 1
ATOM 1219 C C . GLY A 1 164 ? -22.996 12.060 18.727 1.00 96.38 164 GLY A C 1
ATOM 1220 O O . GLY A 1 164 ? -22.301 11.281 18.072 1.00 96.38 164 GLY A O 1
ATOM 1221 N N . ASP A 1 165 ? -22.478 13.015 19.501 1.00 98.00 165 ASP A N 1
ATOM 1222 C CA . ASP A 1 165 ? -21.042 13.309 19.568 1.00 98.00 165 ASP A CA 1
ATOM 1223 C C . ASP A 1 165 ? -20.385 12.596 20.758 1.00 98.00 165 ASP A C 1
ATOM 1225 O O . ASP A 1 165 ? -20.528 13.026 21.907 1.00 98.00 165 ASP A O 1
ATOM 1229 N N . ASN A 1 166 ? -19.617 11.536 20.498 1.00 98.75 166 ASN A N 1
ATOM 1230 C CA . ASN A 1 166 ? -18.934 10.770 21.541 1.00 98.75 166 ASN A CA 1
ATOM 1231 C C . ASN A 1 166 ? -17.445 11.130 21.622 1.00 98.75 166 ASN A C 1
ATOM 1233 O O . ASN A 1 166 ? -16.762 11.266 20.609 1.00 98.75 166 ASN A O 1
ATOM 1237 N N . LYS A 1 167 ? -16.910 11.271 22.838 1.00 98.75 167 LYS A N 1
ATOM 1238 C CA . LYS A 1 167 ? -15.520 11.652 23.124 1.00 98.75 167 LYS A CA 1
ATOM 1239 C C . LYS A 1 167 ? -14.918 10.723 24.165 1.00 98.75 167 LYS A C 1
ATOM 1241 O O . LYS A 1 167 ? -15.342 10.735 25.319 1.00 98.75 167 LYS A O 1
ATOM 1246 N N . ILE A 1 168 ? -13.896 9.968 23.778 1.00 98.69 168 ILE A N 1
ATOM 1247 C CA . ILE A 1 168 ? -13.192 9.035 24.659 1.00 98.69 168 ILE A CA 1
ATOM 1248 C C . ILE A 1 168 ? -11.731 9.457 24.821 1.00 98.69 168 ILE A C 1
ATOM 1250 O O . ILE A 1 168 ? -11.042 9.743 23.844 1.00 98.69 168 ILE A O 1
ATOM 1254 N N . GLY A 1 169 ? -11.255 9.515 26.064 1.00 96.25 169 GLY A N 1
ATOM 1255 C CA . GLY A 1 169 ? -9.926 10.020 26.400 1.00 96.25 169 GLY A CA 1
ATOM 1256 C C . GLY A 1 169 ? -9.121 9.078 27.291 1.00 96.25 169 GLY A C 1
ATOM 1257 O O . GLY A 1 169 ? -9.633 8.591 28.295 1.00 96.25 169 GLY A O 1
ATOM 1258 N N . CYS A 1 170 ? -7.837 8.892 26.994 1.00 94.56 170 CYS A N 1
ATOM 1259 C CA . CYS A 1 170 ? -6.865 8.333 27.933 1.00 94.56 170 CYS A CA 1
ATOM 1260 C C . CYS A 1 170 ? -5.671 9.275 28.051 1.00 94.56 170 CYS A C 1
ATOM 1262 O O . CYS A 1 170 ? -4.844 9.357 27.144 1.00 94.56 170 CYS A O 1
ATOM 1264 N N . SER A 1 171 ? -5.575 9.968 29.182 1.00 86.50 171 SER A N 1
ATOM 1265 C CA . SER A 1 171 ? -4.407 10.787 29.510 1.00 86.50 171 SER A CA 1
ATOM 1266 C C . SER A 1 171 ? -3.459 10.011 30.419 1.00 86.50 171 SER A C 1
ATOM 1268 O O . SER A 1 171 ? -3.910 9.320 31.330 1.00 86.50 171 SER A O 1
ATOM 1270 N N . GLU A 1 172 ? -2.155 10.156 30.185 1.00 89.19 172 GLU A N 1
ATOM 1271 C CA . GLU A 1 172 ? -1.078 9.374 30.816 1.00 89.19 172 GLU A CA 1
ATOM 1272 C C . GLU A 1 172 ? -0.962 7.929 30.302 1.00 89.19 172 GLU A C 1
ATOM 1274 O O . GLU A 1 172 ? -1.900 7.337 29.764 1.00 89.19 172 GLU A O 1
ATOM 1279 N N . ASN A 1 173 ? 0.233 7.358 30.464 1.00 81.12 173 ASN A N 1
ATOM 1280 C CA . ASN A 1 173 ? 0.495 5.971 30.106 1.00 81.12 173 ASN A CA 1
ATOM 1281 C C . ASN A 1 173 ? -0.354 5.026 30.963 1.00 81.12 173 ASN A C 1
ATOM 1283 O O . ASN A 1 173 ? -0.345 5.122 32.190 1.00 81.12 173 ASN A O 1
ATOM 1287 N N . ASN A 1 174 ? -1.005 4.058 30.319 1.00 78.88 174 ASN A N 1
ATOM 1288 C CA . ASN A 1 174 ? -1.620 2.920 30.988 1.00 78.88 174 ASN A CA 1
ATOM 1289 C C . ASN A 1 174 ? -1.010 1.617 30.458 1.00 78.88 174 ASN A C 1
ATOM 1291 O O . ASN A 1 174 ? -0.916 1.417 29.250 1.00 78.88 174 ASN A O 1
ATOM 1295 N N . SER A 1 175 ? -0.523 0.757 31.351 1.00 80.62 175 SER A N 1
ATOM 1296 C CA . SER A 1 175 ? 0.229 -0.443 30.958 1.00 80.62 175 SER A CA 1
ATOM 1297 C C . SER A 1 175 ? -0.623 -1.705 30.854 1.00 80.62 175 SER A C 1
ATOM 1299 O O . SER A 1 175 ? -0.214 -2.634 30.165 1.00 80.62 175 SER A O 1
ATOM 1301 N N . GLU A 1 176 ? -1.778 -1.756 31.522 1.00 86.56 176 GLU A N 1
ATOM 1302 C CA . GLU A 1 176 ? -2.617 -2.959 31.586 1.00 86.56 176 GLU A CA 1
ATOM 1303 C C . GLU A 1 176 ? -3.259 -3.280 30.228 1.00 86.56 176 GLU A C 1
ATOM 1305 O O . GLU A 1 176 ? -2.990 -4.327 29.639 1.00 86.56 176 GLU A O 1
ATOM 1310 N N . PHE A 1 177 ? -4.043 -2.346 29.686 1.00 90.94 177 PHE A N 1
ATOM 1311 C CA . PHE A 1 177 ? -4.752 -2.515 28.412 1.00 90.94 177 PHE A CA 1
ATOM 1312 C C . PHE A 1 177 ? -4.072 -1.768 27.252 1.00 90.94 177 PHE A C 1
ATOM 1314 O O . PHE A 1 177 ? -4.068 -2.229 26.103 1.00 90.94 177 PHE A O 1
ATOM 1321 N N . ASN A 1 178 ? -3.395 -0.664 27.573 1.00 93.69 178 ASN A N 1
ATOM 1322 C CA . ASN A 1 178 ? -2.591 0.180 26.693 1.00 93.69 178 ASN A CA 1
ATOM 1323 C C . ASN A 1 178 ? -3.385 0.812 25.532 1.00 93.69 178 ASN A C 1
ATOM 1325 O O . ASN A 1 178 ? -2.832 1.025 24.458 1.00 93.69 178 ASN A O 1
ATOM 1329 N N . ALA A 1 179 ? -4.668 1.125 25.740 1.00 97.38 179 ALA A N 1
ATOM 1330 C CA . ALA A 1 179 ? -5.515 1.836 24.771 1.00 97.38 179 ALA A CA 1
ATOM 1331 C C . ALA A 1 179 ? -6.500 2.804 25.457 1.00 97.38 179 ALA A C 1
ATOM 1333 O O . ALA A 1 179 ? -6.646 2.746 26.677 1.00 97.38 179 ALA A O 1
ATOM 1334 N N . ALA A 1 180 ? -7.196 3.674 24.720 1.00 98.12 180 ALA A N 1
ATOM 1335 C CA . ALA A 1 180 ? -8.331 4.427 25.272 1.00 98.12 180 ALA A CA 1
ATOM 1336 C C . ALA A 1 180 ? -9.607 3.568 25.321 1.00 98.12 180 ALA A C 1
ATOM 1338 O O . ALA A 1 180 ? -10.322 3.587 26.327 1.00 98.12 180 ALA A O 1
ATOM 1339 N N . ILE A 1 181 ? -9.832 2.776 24.269 1.00 98.50 181 ILE A N 1
ATOM 1340 C CA . ILE A 1 181 ? -10.856 1.728 24.193 1.00 98.50 181 ILE A CA 1
ATOM 1341 C C . ILE A 1 181 ? -10.143 0.391 24.005 1.00 98.50 181 ILE A C 1
ATOM 1343 O O . ILE A 1 181 ? -9.385 0.224 23.050 1.00 98.50 181 ILE A O 1
ATOM 1347 N N . TYR A 1 182 ? -10.389 -0.555 24.903 1.00 98.00 182 TYR A N 1
ATOM 1348 C CA . TYR A 1 182 ? -9.836 -1.902 24.845 1.00 98.00 182 TYR A CA 1
ATOM 1349 C C . TYR A 1 182 ? -10.939 -2.957 24.847 1.00 98.00 182 TYR A C 1
ATOM 1351 O O . TYR A 1 182 ? -11.902 -2.861 25.609 1.00 98.00 182 TYR A O 1
ATOM 1359 N N . SER A 1 183 ? -10.759 -4.002 24.043 1.00 97.31 183 SER A N 1
ATOM 1360 C CA . SER A 1 183 ? -11.614 -5.184 24.042 1.00 97.31 183 SER A CA 1
ATOM 1361 C C . SER A 1 183 ? -10.796 -6.467 23.908 1.00 97.31 183 SER A C 1
ATOM 1363 O O . SER A 1 183 ? -9.877 -6.554 23.094 1.00 97.31 183 SER A O 1
ATOM 1365 N N . GLU A 1 184 ? -11.150 -7.493 24.679 1.00 96.25 184 GLU A N 1
ATOM 1366 C CA . GLU A 1 184 ? -10.659 -8.860 24.458 1.00 96.25 184 GLU A CA 1
ATOM 1367 C C . GLU A 1 184 ? -11.336 -9.551 23.270 1.00 96.25 184 GLU A C 1
ATOM 1369 O O . GLU A 1 184 ? -10.797 -10.523 22.759 1.00 96.25 184 GLU A O 1
ATOM 1374 N N . ALA A 1 185 ? -12.477 -9.030 22.818 1.00 95.00 185 ALA A N 1
ATOM 1375 C CA . ALA A 1 185 ? -13.243 -9.555 21.693 1.00 95.00 185 ALA A CA 1
ATOM 1376 C C . ALA A 1 185 ? -13.304 -8.567 20.526 1.00 95.00 185 ALA A C 1
ATOM 1378 O O . ALA A 1 185 ? -12.950 -7.387 20.658 1.00 95.00 185 ALA A O 1
ATOM 1379 N N . SER A 1 186 ? -13.823 -9.026 19.393 1.00 96.81 186 SER A N 1
ATOM 1380 C CA . SER A 1 186 ? -13.999 -8.193 18.208 1.00 96.81 186 SER A CA 1
ATOM 1381 C C . SER A 1 186 ? -14.918 -6.989 18.472 1.00 96.81 186 SER A C 1
ATOM 1383 O O . SER A 1 186 ? -15.977 -7.141 19.090 1.00 96.81 186 SER A O 1
ATOM 1385 N N . LEU A 1 187 ? -14.532 -5.804 17.987 1.00 97.88 187 LEU A N 1
ATOM 1386 C CA . LEU A 1 187 ? -15.341 -4.576 18.025 1.00 97.88 187 LEU A CA 1
ATOM 1387 C C . LEU A 1 187 ? -15.910 -4.292 16.631 1.00 97.88 187 LEU A C 1
ATOM 1389 O O . LEU A 1 187 ? -15.165 -4.020 15.695 1.00 97.88 187 LEU A O 1
ATOM 1393 N N . ILE A 1 188 ? -17.229 -4.333 16.496 1.00 97.69 188 ILE A N 1
ATOM 1394 C CA . ILE A 1 188 ? -17.946 -4.095 15.242 1.00 97.69 188 ILE A CA 1
ATOM 1395 C C . ILE A 1 188 ? -18.706 -2.783 15.404 1.00 97.69 188 ILE A C 1
ATOM 1397 O O . ILE A 1 188 ? -19.766 -2.758 16.025 1.00 97.69 188 ILE A O 1
ATOM 1401 N N . PHE A 1 189 ? -18.152 -1.687 14.897 1.00 98.00 189 PHE A N 1
ATOM 1402 C CA . PHE A 1 189 ? -18.820 -0.389 14.881 1.00 98.00 189 PHE A CA 1
ATOM 1403 C C . PHE A 1 189 ? -19.810 -0.370 13.728 1.00 98.00 189 PHE A C 1
ATOM 1405 O O . PHE A 1 189 ? -19.451 -0.023 12.609 1.00 98.00 189 PHE A O 1
ATOM 1412 N N . ASN A 1 190 ? -21.039 -0.773 14.015 1.00 93.38 190 ASN A N 1
ATOM 1413 C CA . ASN A 1 190 ? -22.125 -0.845 13.055 1.00 93.38 190 ASN A CA 1
ATOM 1414 C C . ASN A 1 190 ? -23.194 0.135 13.499 1.00 93.38 190 ASN A C 1
ATOM 1416 O O . ASN A 1 190 ? -23.905 -0.148 14.462 1.00 93.38 190 ASN A O 1
ATOM 1420 N N . THR A 1 191 ? -23.219 1.290 12.833 1.00 86.56 191 THR A N 1
ATOM 1421 C CA . THR A 1 191 ? -24.080 2.422 13.177 1.00 86.56 191 THR A CA 1
ATOM 1422 C C . THR A 1 191 ? -25.094 2.680 12.074 1.00 86.56 191 THR A C 1
ATOM 1424 O O . THR A 1 191 ? -24.751 2.887 10.906 1.00 86.56 191 THR A O 1
ATOM 1427 N N . GLU A 1 192 ? -26.366 2.702 12.456 1.00 84.31 192 GLU A N 1
ATOM 1428 C CA . GLU A 1 192 ? -27.443 3.163 11.574 1.00 84.31 192 GLU A CA 1
ATOM 1429 C C . GLU A 1 192 ? -27.647 4.683 11.683 1.00 84.31 192 GLU A C 1
ATOM 1431 O O . GLU A 1 192 ? -28.345 5.277 10.860 1.00 84.31 192 GLU A O 1
ATOM 1436 N N . SER A 1 193 ? -27.038 5.318 12.691 1.00 82.19 193 SER A N 1
ATOM 1437 C CA . SER A 1 193 ? -27.126 6.754 12.948 1.00 82.19 193 SER A CA 1
ATOM 1438 C C . SER A 1 193 ? -25.890 7.530 12.464 1.00 82.19 193 SER A C 1
ATOM 1440 O O . SER A 1 193 ? -24.816 6.956 12.277 1.00 82.19 193 SER A O 1
ATOM 1442 N N . ASP A 1 194 ? -26.021 8.857 12.339 1.00 86.19 194 ASP A N 1
ATOM 1443 C CA . ASP A 1 194 ? -24.926 9.790 12.005 1.00 86.19 194 ASP A CA 1
ATOM 1444 C C . ASP A 1 194 ? -23.994 10.090 13.208 1.00 86.19 194 ASP A C 1
ATOM 1446 O O . ASP A 1 194 ? -23.315 11.121 13.253 1.00 86.19 194 ASP A O 1
ATOM 1450 N N . GLY A 1 195 ? -23.997 9.233 14.234 1.00 94.25 195 GLY A N 1
ATOM 1451 C CA . GLY A 1 195 ? -23.166 9.394 15.422 1.00 94.25 195 GLY A CA 1
ATOM 1452 C C . GLY A 1 195 ? -21.672 9.304 15.113 1.00 94.25 195 GLY A C 1
ATOM 1453 O O . GLY A 1 195 ? -21.227 8.553 14.245 1.00 94.25 195 GLY A O 1
ATOM 1454 N N . ASN A 1 196 ? -20.880 10.067 15.863 1.00 97.25 196 ASN A N 1
ATOM 1455 C CA . ASN A 1 196 ? -19.430 10.124 15.715 1.00 97.25 196 ASN A CA 1
ATOM 1456 C C . ASN A 1 196 ? -18.708 9.765 17.013 1.00 97.25 196 ASN A C 1
ATOM 1458 O O . ASN A 1 196 ? -19.245 9.893 18.117 1.00 97.25 196 ASN A O 1
ATOM 1462 N N . LEU A 1 197 ? -17.462 9.319 16.860 1.00 98.81 197 LEU A N 1
ATOM 1463 C CA . LEU A 1 197 ? -16.552 9.001 17.949 1.00 98.81 197 LEU A CA 1
ATOM 1464 C C . LEU A 1 197 ? -15.211 9.713 17.747 1.00 98.81 197 LEU A C 1
ATOM 1466 O O . LEU A 1 197 ? -14.484 9.443 16.800 1.00 98.81 197 LEU A O 1
ATOM 1470 N N . SER A 1 198 ? -14.852 10.584 18.685 1.00 98.81 198 SER A N 1
ATOM 1471 C CA . SER A 1 198 ? -13.522 11.184 18.794 1.00 98.81 198 SER A CA 1
ATOM 1472 C C . SER A 1 198 ? -12.728 10.507 19.913 1.00 98.81 198 SER A C 1
ATOM 1474 O O . SER A 1 198 ? -13.160 10.503 21.067 1.00 98.81 198 SER A O 1
ATOM 1476 N N . VAL A 1 199 ? -11.547 9.977 19.604 1.00 98.81 199 VAL A N 1
ATOM 1477 C CA . VAL A 1 199 ? -10.646 9.326 20.563 1.00 98.81 199 VAL A CA 1
ATOM 1478 C C . VAL A 1 199 ? -9.362 10.136 20.704 1.00 98.81 199 VAL A C 1
ATOM 1480 O O . VAL A 1 199 ? -8.701 10.428 19.714 1.00 98.81 199 VAL A O 1
ATOM 1483 N N . LYS A 1 200 ? -8.972 10.470 21.938 1.00 98.25 200 LYS A N 1
ATOM 1484 C CA . LYS A 1 200 ? -7.669 11.080 22.244 1.00 98.25 200 LYS A CA 1
ATOM 1485 C C . LYS A 1 200 ? -6.901 10.228 23.246 1.00 98.25 200 LYS A C 1
ATOM 1487 O O . LYS A 1 200 ? -7.379 10.014 24.359 1.00 98.25 200 LYS A O 1
ATOM 1492 N N . SER A 1 201 ? -5.709 9.769 22.886 1.00 97.31 201 SER A N 1
ATOM 1493 C CA . SER A 1 201 ? -4.979 8.785 23.683 1.00 97.31 201 SER A CA 1
ATOM 1494 C C . SER A 1 201 ? -3.482 9.068 23.760 1.00 97.31 201 SER A C 1
ATOM 1496 O O . SER A 1 201 ? -2.819 9.216 22.745 1.00 97.31 201 SER A O 1
ATOM 1498 N N . ASN A 1 202 ? -2.918 9.046 24.968 1.00 96.56 202 ASN A N 1
ATOM 1499 C CA . ASN A 1 202 ? -1.465 9.006 25.183 1.00 96.56 202 ASN A CA 1
ATOM 1500 C C . ASN A 1 202 ? -0.866 7.586 25.031 1.00 96.56 202 ASN A C 1
ATOM 1502 O O . ASN A 1 202 ? 0.301 7.347 25.336 1.00 96.56 202 ASN A O 1
ATOM 1506 N N . VAL A 1 203 ? -1.682 6.622 24.599 1.00 95.75 203 VAL A N 1
ATOM 1507 C CA . VAL A 1 203 ? -1.306 5.244 24.253 1.00 95.75 203 VAL A CA 1
ATOM 1508 C C . VAL A 1 203 ? -1.959 4.876 22.910 1.00 95.75 203 VAL A C 1
ATOM 1510 O O . VAL A 1 203 ? -2.129 5.761 22.076 1.00 95.75 203 VAL A O 1
ATOM 1513 N N . HIS A 1 204 ? -2.336 3.613 22.661 1.00 97.81 204 HIS A N 1
ATOM 1514 C CA . HIS A 1 204 ? -3.119 3.283 21.464 1.00 97.81 204 HIS A CA 1
ATOM 1515 C C . HIS A 1 204 ? -4.513 3.934 21.518 1.00 97.81 204 HIS A C 1
ATOM 1517 O O . HIS A 1 204 ? -5.060 4.150 22.606 1.00 97.81 204 HIS A O 1
ATOM 1523 N N . GLY A 1 205 ? -5.120 4.235 20.373 1.00 98.44 205 GLY A N 1
ATOM 1524 C CA . GLY A 1 205 ? -6.499 4.730 20.324 1.00 98.44 205 GLY A CA 1
ATOM 1525 C C . GLY A 1 205 ? -7.498 3.633 20.698 1.00 98.44 205 GLY A C 1
ATOM 1526 O O . GLY A 1 205 ? -8.012 3.595 21.821 1.00 98.44 205 GLY A O 1
ATOM 1527 N N . ILE A 1 206 ? -7.733 2.716 19.760 1.00 98.69 206 ILE A N 1
ATOM 1528 C CA . ILE A 1 206 ? -8.649 1.578 19.903 1.00 98.69 206 ILE A CA 1
ATOM 1529 C C . ILE A 1 206 ? -7.857 0.282 19.761 1.00 98.69 206 ILE A C 1
ATOM 1531 O O . ILE A 1 206 ? -7.103 0.112 18.806 1.00 98.69 206 ILE A O 1
ATOM 1535 N N . ARG A 1 207 ? -8.036 -0.651 20.697 1.00 98.12 207 ARG A N 1
ATOM 1536 C CA . ARG A 1 207 ? -7.371 -1.953 20.668 1.00 98.12 207 ARG A CA 1
ATOM 1537 C C . ARG A 1 207 ? -8.356 -3.099 20.856 1.00 98.12 207 ARG A C 1
ATOM 1539 O O . ARG A 1 207 ? -9.074 -3.129 21.852 1.00 98.12 207 ARG A O 1
ATOM 1546 N N . SER A 1 208 ? -8.305 -4.083 19.965 1.00 97.62 208 SER A N 1
ATOM 1547 C CA . SER A 1 208 ? -8.936 -5.391 20.149 1.00 97.62 208 SER A CA 1
ATOM 1548 C C . SER A 1 208 ? -7.879 -6.497 20.193 1.00 97.62 208 SER A C 1
ATOM 1550 O O . SER A 1 208 ? -6.852 -6.423 19.516 1.00 97.62 208 SER A O 1
ATOM 1552 N N . ARG A 1 209 ? -8.112 -7.528 21.012 1.00 96.31 209 ARG A N 1
ATOM 1553 C CA . ARG A 1 209 ? -7.343 -8.782 20.963 1.00 96.31 209 ARG A CA 1
ATOM 1554 C C . ARG A 1 209 ? -7.752 -9.696 19.810 1.00 96.31 209 ARG A C 1
ATOM 1556 O O . ARG A 1 209 ? -6.999 -10.630 19.565 1.00 96.31 209 ARG A O 1
ATOM 1563 N N . GLU A 1 210 ? -8.866 -9.398 19.147 1.00 96.44 210 GLU A N 1
ATOM 1564 C CA . GLU A 1 210 ? -9.373 -10.059 17.944 1.00 96.44 210 GLU A CA 1
ATOM 1565 C C . GLU A 1 210 ? -9.441 -9.020 16.804 1.00 96.44 210 GLU A C 1
ATOM 1567 O O . GLU A 1 210 ? -8.430 -8.377 16.512 1.00 96.44 210 GLU A O 1
ATOM 1572 N N . GLY A 1 211 ? -10.598 -8.826 16.158 1.00 97.25 211 GLY A N 1
ATOM 1573 C CA . GLY A 1 211 ? -10.760 -7.928 15.016 1.00 97.25 211 GLY A CA 1
ATOM 1574 C C . GLY A 1 211 ? -11.519 -6.630 15.294 1.00 97.25 211 GLY A C 1
ATOM 1575 O O . GLY A 1 211 ? -12.184 -6.458 16.319 1.00 97.25 211 GLY A O 1
ATOM 1576 N N . ILE A 1 212 ? -11.429 -5.694 14.352 1.00 98.69 212 ILE A N 1
ATOM 1577 C CA . ILE A 1 212 ? -12.200 -4.446 14.348 1.00 98.69 212 ILE A CA 1
ATOM 1578 C C . ILE A 1 212 ? -12.858 -4.279 12.973 1.00 98.69 212 ILE A C 1
ATOM 1580 O O . ILE A 1 212 ? -12.179 -4.373 11.954 1.00 98.69 212 ILE A O 1
ATOM 1584 N N . SER A 1 213 ? -14.170 -4.031 12.943 1.00 98.44 213 SER A N 1
ATOM 1585 C CA . SER A 1 213 ? -14.931 -3.726 11.719 1.00 98.44 213 SER A CA 1
ATOM 1586 C C . SER A 1 213 ? -15.624 -2.379 11.849 1.00 98.44 213 SER A C 1
ATOM 1588 O O . SER A 1 213 ? -16.199 -2.092 12.902 1.00 98.44 213 SER A O 1
ATOM 1590 N N . LEU A 1 214 ? -15.578 -1.576 10.788 1.00 98.44 214 LEU A N 1
ATOM 1591 C CA . LEU A 1 214 ? -16.300 -0.315 10.666 1.00 98.44 214 LEU A CA 1
ATOM 1592 C C . LEU A 1 214 ? -17.359 -0.422 9.565 1.00 98.44 214 LEU A C 1
ATOM 1594 O O . LEU A 1 214 ? -17.046 -0.554 8.382 1.00 98.44 214 LEU A O 1
ATOM 1598 N N . ASP A 1 215 ? -18.613 -0.321 9.980 1.00 97.06 215 ASP A N 1
ATOM 1599 C CA . ASP A 1 215 ? -19.821 -0.402 9.174 1.00 97.06 215 ASP A CA 1
ATOM 1600 C C . ASP A 1 215 ? -20.582 0.922 9.347 1.00 97.06 215 ASP A C 1
ATOM 1602 O O . ASP A 1 215 ? -21.338 1.120 10.299 1.00 97.06 215 ASP A O 1
ATOM 1606 N N . ASN A 1 216 ? -20.316 1.867 8.437 1.00 95.19 216 ASN A N 1
ATOM 1607 C CA . ASN A 1 216 ? -20.857 3.232 8.420 1.00 95.19 216 ASN A CA 1
ATOM 1608 C C . ASN A 1 216 ? -20.430 4.130 9.606 1.00 95.19 216 ASN A C 1
ATOM 1610 O O . ASN A 1 216 ? -21.006 5.191 9.834 1.00 95.19 216 ASN A O 1
ATOM 1614 N N . ALA A 1 217 ? -19.390 3.753 10.352 1.00 96.31 217 ALA A N 1
ATOM 1615 C CA . ALA A 1 217 ? -18.924 4.513 11.513 1.00 96.31 217 ALA A CA 1
ATOM 1616 C C . ALA A 1 217 ? -18.128 5.776 11.136 1.00 96.31 217 ALA A C 1
ATOM 1618 O O . ALA A 1 217 ? -17.331 5.757 10.201 1.00 96.31 217 ALA A O 1
ATOM 1619 N N . GLN A 1 218 ? -18.306 6.863 11.896 1.00 97.81 218 GLN A N 1
ATOM 1620 C CA . GLN A 1 218 ? -17.520 8.100 11.784 1.00 97.81 218 GLN A CA 1
ATOM 1621 C C . GLN A 1 218 ? -16.580 8.217 12.990 1.00 97.81 218 GLN A C 1
ATOM 1623 O O . GLN A 1 218 ? -17.022 8.513 14.103 1.00 97.81 218 GLN A O 1
ATOM 1628 N N . ILE A 1 219 ? -15.287 7.957 12.795 1.00 98.88 219 ILE A N 1
ATOM 1629 C CA . ILE A 1 219 ? -14.305 7.872 13.881 1.00 98.88 219 ILE A CA 1
ATOM 1630 C C . ILE A 1 219 ? -13.097 8.763 13.583 1.00 98.88 219 ILE A C 1
ATOM 1632 O O . ILE A 1 219 ? -12.497 8.670 12.519 1.00 98.88 219 ILE A O 1
ATOM 1636 N N . ALA A 1 220 ? -12.710 9.586 14.556 1.00 98.88 220 ALA A N 1
ATOM 1637 C CA . ALA A 1 220 ? -11.475 10.365 14.542 1.00 98.88 220 ALA A CA 1
ATOM 1638 C C . ALA A 1 220 ? -10.590 9.966 15.732 1.00 98.88 220 ALA A C 1
ATOM 1640 O O . ALA A 1 220 ? -11.072 9.898 16.865 1.00 98.88 220 ALA A O 1
ATOM 1641 N N . ILE A 1 221 ? -9.302 9.707 15.506 1.00 98.88 221 ILE A N 1
ATOM 1642 C CA . ILE A 1 221 ? -8.359 9.220 16.521 1.00 98.88 221 ILE A CA 1
ATOM 1643 C C . ILE A 1 221 ? -7.100 10.086 16.516 1.00 98.88 221 ILE A C 1
ATOM 1645 O O . ILE A 1 221 ? -6.453 10.231 15.488 1.00 98.88 221 ILE A O 1
ATOM 1649 N N . ASN A 1 222 ? -6.711 10.598 17.683 1.00 98.56 222 ASN A N 1
ATOM 1650 C CA . ASN A 1 222 ? -5.392 11.181 17.928 1.00 98.56 222 ASN A CA 1
ATOM 1651 C C . ASN A 1 222 ? -4.668 10.348 19.003 1.00 98.56 222 ASN A C 1
ATOM 1653 O O . ASN A 1 222 ? -5.156 10.259 20.137 1.00 98.56 222 ASN A O 1
ATOM 1657 N N . ALA A 1 223 ? -3.556 9.700 18.643 1.00 97.69 223 ALA A N 1
ATOM 1658 C CA . ALA A 1 223 ? -2.858 8.732 19.492 1.00 97.69 223 ALA A CA 1
ATOM 1659 C C . ALA A 1 223 ? -1.330 8.946 19.553 1.00 97.69 223 ALA A C 1
ATOM 1661 O O . ALA A 1 223 ? -0.667 9.128 18.536 1.00 97.69 223 ALA A O 1
ATOM 1662 N N . ASP A 1 224 ? -0.734 8.828 20.743 1.00 96.75 224 ASP A N 1
ATOM 1663 C CA . ASP A 1 224 ? 0.734 8.850 20.910 1.00 96.75 224 ASP A CA 1
ATOM 1664 C C . ASP A 1 224 ? 1.398 7.499 20.544 1.00 96.75 224 ASP A C 1
ATOM 1666 O O . ASP A 1 224 ? 2.624 7.391 20.511 1.00 96.75 224 ASP A O 1
ATOM 1670 N N . LYS A 1 225 ? 0.608 6.447 20.301 1.00 96.31 225 LYS A N 1
ATOM 1671 C CA . LYS A 1 225 ? 1.044 5.157 19.729 1.00 96.31 225 LYS A CA 1
ATOM 1672 C C . LYS A 1 225 ? 0.171 4.849 18.512 1.00 96.31 225 LYS A C 1
ATOM 1674 O O . LYS A 1 225 ? -0.239 5.779 17.832 1.00 96.31 225 LYS A O 1
ATOM 1679 N N . ASP A 1 226 ? -0.126 3.577 18.252 1.00 98.12 226 ASP A N 1
ATOM 1680 C CA . ASP A 1 226 ? -0.967 3.207 17.115 1.00 98.12 226 ASP A CA 1
ATOM 1681 C C . ASP A 1 226 ? -2.400 3.742 17.252 1.00 98.12 226 ASP A C 1
ATOM 1683 O O . ASP A 1 226 ? -2.987 3.688 18.340 1.00 98.12 226 ASP A O 1
ATOM 1687 N N . GLY A 1 227 ? -2.989 4.219 16.157 1.00 98.75 227 GLY A N 1
ATOM 1688 C CA . GLY A 1 227 ? -4.383 4.663 16.142 1.00 98.75 227 GLY A CA 1
ATOM 1689 C C . GLY A 1 227 ? -5.335 3.506 16.450 1.00 98.75 227 GLY A C 1
ATOM 1690 O O . GLY A 1 227 ? -6.118 3.557 17.405 1.00 98.75 227 GLY A O 1
ATOM 1691 N N . VAL A 1 228 ? -5.209 2.429 15.677 1.00 98.81 228 VAL A N 1
ATOM 1692 C CA . VAL A 1 228 ? -5.982 1.195 15.804 1.00 98.81 228 VAL A CA 1
ATOM 1693 C C . VAL A 1 228 ? -5.041 0.003 15.892 1.00 98.81 228 VAL A C 1
ATOM 1695 O O . VAL A 1 228 ? -4.102 -0.122 15.113 1.00 98.81 228 VAL A O 1
ATOM 1698 N N . ARG A 1 229 ? -5.326 -0.913 16.816 1.00 98.19 229 ARG A N 1
ATOM 1699 C CA . ARG A 1 229 ? -4.624 -2.190 16.922 1.00 98.19 229 ARG A CA 1
ATOM 1700 C C . ARG A 1 229 ? -5.608 -3.350 16.999 1.00 98.19 229 ARG A C 1
ATOM 1702 O O . ARG A 1 229 ? -6.370 -3.445 17.960 1.00 98.19 229 ARG A O 1
ATOM 1709 N N . ALA A 1 230 ? -5.564 -4.242 16.022 1.00 97.38 230 ALA A N 1
ATOM 1710 C CA . ALA A 1 230 ? -6.371 -5.456 15.960 1.00 97.38 230 ALA A CA 1
ATOM 1711 C C . ALA A 1 230 ? -5.441 -6.651 15.727 1.00 97.38 230 ALA A C 1
ATOM 1713 O O . ALA A 1 230 ? -4.455 -6.527 15.016 1.00 97.38 230 ALA A O 1
ATOM 1714 N N . ASN A 1 231 ? -5.693 -7.803 16.339 1.00 94.75 231 ASN A N 1
ATOM 1715 C CA . ASN A 1 231 ? -4.829 -8.965 16.115 1.00 94.75 231 ASN A CA 1
ATOM 1716 C C . ASN A 1 231 ? -5.332 -9.880 14.995 1.00 94.75 231 ASN A C 1
ATOM 1718 O O . ASN A 1 231 ? -4.506 -10.533 14.363 1.00 94.75 231 ASN A O 1
ATOM 1722 N N . ASP A 1 232 ? -6.648 -9.934 14.763 1.00 95.62 232 ASP A N 1
ATOM 1723 C CA . ASP A 1 232 ? -7.254 -10.919 13.854 1.00 95.62 232 ASP A CA 1
ATOM 1724 C C . ASP A 1 232 ? -7.683 -10.319 12.515 1.00 95.62 232 ASP A C 1
ATOM 1726 O O . ASP A 1 232 ? -7.648 -11.012 11.505 1.00 95.62 232 ASP A O 1
ATOM 1730 N N . TYR A 1 233 ? -8.130 -9.062 12.487 1.00 97.69 233 TYR A N 1
ATOM 1731 C CA . TYR A 1 233 ? -8.437 -8.339 11.249 1.00 97.69 233 TYR A CA 1
ATOM 1732 C C . TYR A 1 233 ? -8.740 -6.868 11.519 1.00 97.69 233 TYR A C 1
ATOM 1734 O O . TYR A 1 233 ? -9.240 -6.502 12.585 1.00 97.69 233 TYR A O 1
ATOM 1742 N N . PHE A 1 234 ? -8.552 -6.040 10.498 1.00 98.81 234 PHE A N 1
ATOM 1743 C CA . PHE A 1 234 ? -9.246 -4.763 10.394 1.00 98.81 234 PHE A CA 1
ATOM 1744 C C . PHE A 1 234 ? -10.061 -4.717 9.098 1.00 98.81 234 PHE A C 1
ATOM 1746 O O . PHE A 1 234 ? -9.538 -5.030 8.028 1.00 98.81 234 PHE A O 1
ATOM 1753 N N . ILE A 1 235 ? -11.334 -4.328 9.185 1.00 98.81 235 ILE A N 1
ATOM 1754 C CA . ILE A 1 235 ? -12.224 -4.187 8.028 1.00 98.81 235 ILE A CA 1
ATOM 1755 C C . ILE A 1 235 ? -12.877 -2.801 8.042 1.00 98.81 235 ILE A C 1
ATOM 1757 O O . ILE A 1 235 ? -13.509 -2.421 9.025 1.00 98.81 235 ILE A O 1
ATOM 1761 N N . LEU A 1 236 ? -12.772 -2.063 6.937 1.00 98.81 236 LEU A N 1
ATOM 1762 C CA . LEU A 1 236 ? -13.545 -0.844 6.689 1.00 98.81 236 LEU A CA 1
ATOM 1763 C C . LEU A 1 236 ? -14.557 -1.115 5.576 1.00 98.81 236 LEU A C 1
ATOM 1765 O O . LEU A 1 236 ? -14.195 -1.171 4.402 1.00 98.81 236 LEU A O 1
ATOM 1769 N N . ASN A 1 237 ? -15.828 -1.289 5.937 1.00 98.50 237 ASN A N 1
ATOM 1770 C CA . ASN A 1 237 ? -16.906 -1.493 4.972 1.00 98.50 237 ASN A CA 1
ATOM 1771 C C . ASN A 1 237 ? -17.429 -0.171 4.405 1.00 98.50 237 ASN A C 1
ATOM 1773 O O . ASN A 1 237 ? -17.623 -0.040 3.196 1.00 98.50 237 ASN A O 1
ATOM 1777 N N . SER A 1 238 ? -17.640 0.814 5.274 1.00 97.12 238 SER A N 1
ATOM 1778 C CA . SER A 1 238 ? -18.080 2.167 4.927 1.00 97.12 238 SER A CA 1
ATOM 1779 C C . SER A 1 238 ? -17.896 3.103 6.127 1.00 97.12 238 SER A C 1
ATOM 1781 O O . SER A 1 238 ? -17.518 2.665 7.212 1.00 97.12 238 SER A O 1
ATOM 1783 N N . GLY A 1 239 ? -18.189 4.393 5.950 1.00 97.38 239 GLY A N 1
ATOM 1784 C CA . GLY A 1 239 ? -17.977 5.416 6.975 1.00 97.38 239 GLY A CA 1
ATOM 1785 C C . GLY A 1 239 ? -16.664 6.173 6.776 1.00 97.38 239 GLY A C 1
ATOM 1786 O O . GLY A 1 239 ? -16.122 6.175 5.670 1.00 97.38 239 GLY A O 1
ATOM 1787 N N . SER A 1 240 ? -16.181 6.836 7.826 1.00 98.06 240 SER A N 1
ATOM 1788 C CA . SER A 1 240 ? -14.925 7.590 7.818 1.00 98.06 240 SER A CA 1
ATOM 1789 C C . SER A 1 240 ? -14.063 7.238 9.023 1.00 98.06 240 SER A C 1
ATOM 1791 O O . SER A 1 240 ? -14.549 7.246 10.155 1.00 98.06 240 SER A O 1
ATOM 1793 N N . LEU A 1 241 ? -12.778 6.989 8.784 1.00 98.88 241 LEU A N 1
ATOM 1794 C CA . LEU A 1 241 ? -11.757 6.824 9.812 1.00 98.88 241 LEU A CA 1
ATOM 1795 C C . LEU A 1 241 ? -10.621 7.824 9.574 1.00 98.88 241 LEU A C 1
ATOM 1797 O O . LEU A 1 241 ? -9.890 7.700 8.597 1.00 98.88 241 LEU A O 1
ATOM 1801 N N . ASP A 1 242 ? -10.468 8.790 10.476 1.00 98.88 242 ASP A N 1
ATOM 1802 C CA . ASP A 1 242 ? -9.395 9.788 10.451 1.00 98.88 242 ASP A CA 1
ATOM 1803 C C . ASP A 1 242 ? -8.419 9.552 11.605 1.00 98.88 242 ASP A C 1
ATOM 1805 O O . ASP A 1 242 ? -8.819 9.546 12.771 1.00 98.88 242 ASP A O 1
ATOM 1809 N N . ILE A 1 243 ? -7.144 9.316 11.298 1.00 98.94 243 ILE A N 1
ATOM 1810 C CA . ILE A 1 243 ? -6.123 8.964 12.287 1.00 98.94 243 ILE A CA 1
ATOM 1811 C C . ILE A 1 243 ? -4.944 9.934 12.219 1.00 98.94 243 ILE A C 1
ATOM 1813 O O . ILE A 1 243 ? -4.247 10.039 11.212 1.00 98.94 243 ILE A O 1
ATOM 1817 N N . GLU A 1 244 ? -4.636 10.546 13.356 1.00 98.69 244 GLU A N 1
ATOM 1818 C CA . GLU A 1 244 ? -3.346 11.165 13.636 1.00 98.69 244 GLU A CA 1
ATOM 1819 C C . GLU A 1 244 ? -2.627 10.340 14.708 1.00 98.69 244 GLU A C 1
ATOM 1821 O O . GLU A 1 244 ? -3.089 10.249 15.846 1.00 98.69 244 GLU A O 1
ATOM 1826 N N . ALA A 1 245 ? -1.506 9.712 14.360 1.00 97.94 245 ALA A N 1
ATOM 1827 C CA . ALA A 1 245 ? -0.788 8.838 15.284 1.00 97.94 245 ALA A CA 1
ATOM 1828 C C . ALA A 1 245 ? 0.730 9.030 15.214 1.00 97.94 245 ALA A C 1
ATOM 1830 O O . ALA A 1 245 ? 1.293 9.283 14.149 1.00 97.94 245 ALA A O 1
ATOM 1831 N N . LEU A 1 246 ? 1.412 8.902 16.358 1.00 96.50 246 LEU A N 1
ATOM 1832 C CA . LEU A 1 246 ? 2.882 8.861 16.386 1.00 96.50 246 LEU A CA 1
ATOM 1833 C C . LEU A 1 246 ? 3.435 7.470 16.051 1.00 96.50 246 LEU A C 1
ATOM 1835 O O . LEU A 1 246 ? 4.587 7.387 15.623 1.00 96.50 246 LEU A O 1
ATOM 1839 N N . GLY A 1 247 ? 2.634 6.418 16.267 1.00 96.88 247 GLY A N 1
ATOM 1840 C CA . GLY A 1 247 ? 2.896 5.043 15.833 1.00 96.88 247 GLY A CA 1
ATOM 1841 C C . GLY A 1 247 ? 2.162 4.699 14.535 1.00 96.88 247 GLY A C 1
ATOM 1842 O O . GLY A 1 247 ? 1.927 5.570 13.692 1.00 96.88 247 GLY A O 1
ATOM 1843 N N . ASP A 1 248 ? 1.777 3.432 14.389 1.00 98.50 248 ASP A N 1
ATOM 1844 C CA . ASP A 1 248 ? 1.082 2.971 13.187 1.00 98.50 248 ASP A CA 1
ATOM 1845 C C . ASP A 1 248 ? -0.351 3.526 13.115 1.00 98.50 248 ASP A C 1
ATOM 1847 O O . ASP A 1 248 ? -0.996 3.788 14.129 1.00 98.50 248 ASP A O 1
ATOM 1851 N N . GLY A 1 249 ? -0.900 3.720 11.921 1.00 98.75 249 GLY A N 1
ATOM 1852 C CA . GLY A 1 249 ? -2.312 4.090 11.795 1.00 98.75 249 GLY A CA 1
ATOM 1853 C C . GLY A 1 249 ? -3.191 2.933 12.244 1.00 98.75 249 GLY A C 1
ATOM 1854 O O . GLY A 1 249 ? -3.943 3.043 13.215 1.00 98.75 249 GLY A O 1
ATOM 1855 N N . ILE A 1 250 ? -3.028 1.807 11.555 1.00 98.88 250 ILE A N 1
ATOM 1856 C CA . ILE A 1 250 ? -3.690 0.535 11.821 1.00 98.88 250 ILE A CA 1
ATOM 1857 C C . ILE A 1 250 ? -2.629 -0.566 11.853 1.00 98.88 250 ILE A C 1
ATOM 1859 O O . ILE A 1 250 ? -1.985 -0.823 10.839 1.00 98.88 250 ILE A O 1
ATOM 1863 N N . ASP A 1 251 ? -2.486 -1.241 12.994 1.00 98.44 251 ASP A N 1
ATOM 1864 C CA . ASP A 1 251 ? -1.686 -2.464 13.146 1.00 98.44 251 ASP A CA 1
ATOM 1865 C C . ASP A 1 251 ? -2.628 -3.666 13.295 1.00 98.44 251 ASP A C 1
ATOM 1867 O O . ASP A 1 251 ? -3.206 -3.879 14.366 1.00 98.44 251 ASP A O 1
ATOM 1871 N N . ALA A 1 252 ? -2.794 -4.439 12.216 1.00 97.25 252 ALA A N 1
ATOM 1872 C CA . ALA A 1 252 ? -3.561 -5.687 12.188 1.00 97.25 252 ALA A CA 1
ATOM 1873 C C . ALA A 1 252 ? -2.711 -6.927 12.554 1.00 97.25 252 ALA A C 1
ATOM 1875 O O . ALA A 1 252 ? -3.153 -8.066 12.366 1.00 97.25 252 ALA A O 1
ATOM 1876 N N . ASN A 1 253 ? -1.492 -6.719 13.079 1.00 92.94 253 ASN A N 1
ATOM 1877 C CA . ASN A 1 253 ? -0.578 -7.775 13.521 1.00 92.94 253 ASN A CA 1
ATOM 1878 C C . ASN A 1 253 ? -0.347 -8.815 12.403 1.00 92.94 253 ASN A C 1
ATOM 1880 O O . ASN A 1 253 ? -0.229 -8.447 11.237 1.00 92.94 253 ASN A O 1
ATOM 1884 N N . LYS A 1 254 ? -0.328 -10.111 12.734 1.00 90.25 254 LYS A N 1
ATOM 1885 C CA . LYS A 1 254 ? -0.115 -11.210 11.783 1.00 90.25 254 LYS A CA 1
ATOM 1886 C C . LYS A 1 254 ? -1.264 -11.474 10.798 1.00 90.25 254 LYS A C 1
ATOM 1888 O O . LYS A 1 254 ? -1.181 -12.424 10.022 1.00 90.25 254 LYS A O 1
ATOM 1893 N N . SER A 1 255 ? -2.340 -10.694 10.853 1.00 94.19 255 SER A N 1
ATOM 1894 C CA . SER A 1 255 ? -3.570 -10.972 10.109 1.00 94.19 255 SER A CA 1
ATOM 1895 C C . SER A 1 255 ? -3.736 -10.030 8.919 1.00 94.19 255 SER A C 1
ATOM 1897 O O . SER A 1 255 ? -2.732 -9.654 8.326 1.00 94.19 255 SER A O 1
ATOM 1899 N N . TYR A 1 256 ? -4.967 -9.705 8.511 1.00 97.19 256 TYR A N 1
ATOM 1900 C CA . TYR A 1 256 ? -5.257 -8.997 7.261 1.00 97.19 256 TYR A CA 1
ATOM 1901 C C . TYR A 1 256 ? -5.997 -7.672 7.475 1.00 97.19 256 TYR A C 1
ATOM 1903 O O . TYR A 1 256 ? -6.667 -7.450 8.490 1.00 97.19 256 TYR A O 1
ATOM 1911 N N . ILE A 1 257 ? -5.904 -6.809 6.465 1.00 98.88 257 ILE A N 1
ATOM 1912 C CA . ILE A 1 257 ? -6.663 -5.560 6.358 1.00 98.88 257 ILE A CA 1
ATOM 1913 C C . ILE A 1 257 ? -7.533 -5.627 5.101 1.00 98.88 257 ILE A C 1
ATOM 1915 O O . ILE A 1 257 ? -7.036 -5.959 4.027 1.00 98.88 257 ILE A O 1
ATOM 1919 N N . ILE A 1 258 ? -8.821 -5.289 5.212 1.00 98.88 258 ILE A N 1
ATOM 1920 C CA . ILE A 1 258 ? -9.726 -5.153 4.059 1.00 98.88 258 ILE A CA 1
ATOM 1921 C C . ILE A 1 258 ? -10.403 -3.784 4.083 1.00 98.88 258 ILE A C 1
ATOM 1923 O O . ILE A 1 258 ? -11.083 -3.433 5.045 1.00 98.88 258 ILE A O 1
ATOM 1927 N N . ILE A 1 259 ? -10.280 -3.035 2.993 1.00 98.88 259 ILE A N 1
ATOM 1928 C CA . ILE A 1 259 ? -11.001 -1.782 2.762 1.00 98.88 259 ILE A CA 1
ATOM 1929 C C . ILE A 1 259 ? -12.010 -2.015 1.637 1.00 98.88 259 ILE A C 1
ATOM 1931 O O . ILE A 1 259 ? -11.631 -2.126 0.476 1.00 98.88 259 ILE A O 1
ATOM 1935 N N . ASN A 1 260 ? -13.297 -2.128 1.966 1.00 98.81 260 ASN A N 1
ATOM 1936 C CA . ASN A 1 260 ? -14.365 -2.303 0.977 1.00 98.81 260 ASN A CA 1
ATOM 1937 C C . ASN A 1 260 ? -14.928 -0.976 0.451 1.00 98.81 260 ASN A C 1
ATOM 1939 O O . ASN A 1 260 ? -15.487 -0.944 -0.644 1.00 98.81 260 ASN A O 1
ATOM 1943 N N . GLY A 1 261 ? -14.787 0.111 1.210 1.00 97.94 261 GLY A N 1
ATOM 1944 C CA . GLY A 1 261 ? -15.325 1.423 0.867 1.00 97.94 261 GLY A CA 1
ATOM 1945 C C . GLY A 1 261 ? -15.036 2.466 1.945 1.00 97.94 261 GLY A C 1
ATOM 1946 O O . GLY A 1 261 ? -14.154 2.282 2.776 1.00 97.94 261 GLY A O 1
ATOM 1947 N N . GLY A 1 262 ? -15.797 3.564 1.946 1.00 98.31 262 GLY A N 1
ATOM 1948 C CA . GLY A 1 262 ? -15.641 4.650 2.923 1.00 98.31 262 GLY A CA 1
ATOM 1949 C C . GLY A 1 262 ? -14.429 5.552 2.670 1.00 98.31 262 GLY A C 1
ATOM 1950 O O . GLY A 1 262 ? -13.857 5.555 1.577 1.00 98.31 262 GLY A O 1
ATOM 1951 N N . SER A 1 263 ? -14.074 6.352 3.674 1.00 98.69 263 SER A N 1
ATOM 1952 C CA . SER A 1 263 ? -12.874 7.191 3.692 1.00 98.69 263 SER A CA 1
ATOM 1953 C C . SER A 1 263 ? -11.934 6.795 4.823 1.00 98.69 263 SER A C 1
ATOM 1955 O O . SER A 1 263 ? -12.359 6.586 5.958 1.00 98.69 263 SER A O 1
ATOM 1957 N N . LEU A 1 264 ? -10.644 6.734 4.515 1.00 98.94 264 LEU A N 1
ATOM 1958 C CA . LEU A 1 264 ? -9.576 6.499 5.473 1.00 98.94 264 LEU A CA 1
ATOM 1959 C C . LEU A 1 264 ? -8.511 7.580 5.297 1.00 98.94 264 LEU A C 1
ATOM 1961 O O . LEU A 1 264 ? -7.916 7.685 4.224 1.00 98.94 264 LEU A O 1
ATOM 1965 N N . SER A 1 265 ? -8.233 8.339 6.351 1.00 98.88 265 SER A N 1
ATOM 1966 C CA . SER A 1 265 ? -7.096 9.253 6.403 1.00 98.88 265 SER A CA 1
ATOM 1967 C C . SER A 1 265 ? -6.126 8.880 7.511 1.00 98.88 265 SER A C 1
ATOM 1969 O O . SER A 1 265 ? -6.516 8.495 8.613 1.00 98.88 265 SER A O 1
ATOM 1971 N N . TYR A 1 266 ? -4.836 9.004 7.210 1.00 98.88 266 TYR A N 1
ATOM 1972 C CA . TYR A 1 266 ? -3.770 8.842 8.189 1.00 98.88 266 TYR A CA 1
ATOM 1973 C C . TYR A 1 266 ? -2.722 9.932 8.036 1.00 98.88 266 TYR A C 1
ATOM 1975 O O . TYR A 1 266 ? -2.293 10.255 6.924 1.00 98.88 266 TYR A O 1
ATOM 1983 N N . LYS A 1 267 ? -2.251 10.440 9.173 1.00 98.25 267 LYS A N 1
ATOM 1984 C CA . LYS A 1 267 ? -1.113 11.344 9.251 1.00 98.25 267 LYS A CA 1
ATOM 1985 C C . LYS A 1 267 ? -0.251 11.041 10.472 1.00 98.25 267 LYS A C 1
ATOM 1987 O O . LYS A 1 267 ? -0.756 10.903 11.583 1.00 98.25 267 LYS A O 1
ATOM 1992 N N . ASN A 1 268 ? 1.062 11.037 10.275 1.00 96.44 268 ASN A N 1
ATOM 1993 C CA . ASN A 1 268 ? 2.047 10.931 11.350 1.00 96.44 268 ASN A CA 1
ATOM 1994 C C . ASN A 1 268 ? 2.893 12.206 11.523 1.00 96.44 268 ASN A C 1
ATOM 1996 O O . ASN A 1 268 ? 2.806 13.162 10.743 1.00 96.44 268 ASN A O 1
ATOM 2000 N N . SER A 1 269 ? 3.733 12.212 12.562 1.00 92.69 269 SER A N 1
ATOM 2001 C CA . SER A 1 269 ? 4.669 13.302 12.867 1.00 92.69 269 SER A CA 1
ATOM 2002 C C . SER A 1 269 ? 5.904 13.279 11.961 1.00 92.69 269 SER A C 1
ATOM 2004 O O . SER A 1 269 ? 6.373 12.222 11.557 1.00 92.69 269 SER A O 1
ATOM 2006 N N . SER A 1 270 ? 6.519 14.442 11.728 1.00 88.50 270 SER A N 1
ATOM 2007 C CA . SER A 1 270 ? 7.791 14.564 10.994 1.00 88.50 270 SER A CA 1
ATOM 2008 C C . SER A 1 270 ? 8.998 13.939 11.694 1.00 88.50 270 SER A C 1
ATOM 2010 O O . SER A 1 270 ? 10.074 13.896 11.112 1.00 88.50 270 SER A O 1
ATOM 2012 N N . THR A 1 271 ? 8.843 13.505 12.943 1.00 89.38 271 THR A N 1
ATOM 2013 C CA . THR A 1 271 ? 9.883 12.825 13.731 1.00 89.38 271 THR A CA 1
ATOM 2014 C C . THR A 1 271 ? 9.684 11.312 13.801 1.00 89.38 271 THR A C 1
ATOM 2016 O O . THR A 1 271 ? 10.415 10.644 14.527 1.00 89.38 271 THR A O 1
ATOM 2019 N N . SER A 1 272 ? 8.649 10.774 13.152 1.00 91.44 272 SER A N 1
ATOM 2020 C CA . SER A 1 272 ? 8.372 9.340 13.170 1.00 91.44 272 SER A CA 1
ATOM 2021 C C . SER A 1 272 ? 9.373 8.592 12.291 1.00 91.44 272 SER A C 1
ATOM 2023 O O . SER A 1 272 ? 9.676 9.024 11.176 1.00 91.44 272 SER A O 1
ATOM 2025 N N . VAL A 1 273 ? 9.851 7.458 12.799 1.00 92.69 273 VAL A N 1
ATOM 2026 C CA . VAL A 1 273 ? 10.789 6.566 12.115 1.00 92.69 273 VAL A CA 1
ATOM 2027 C C . VAL A 1 273 ? 10.159 5.184 12.045 1.00 92.69 273 VAL A C 1
ATOM 2029 O O . VAL A 1 273 ? 9.693 4.684 13.068 1.00 92.69 273 VAL A O 1
ATOM 2032 N N . ASP A 1 274 ? 10.149 4.592 10.854 1.00 93.69 274 ASP A N 1
ATOM 2033 C CA . ASP A 1 274 ? 9.652 3.240 10.597 1.00 93.69 274 ASP A CA 1
ATOM 2034 C C . ASP A 1 274 ? 8.215 2.998 11.113 1.00 93.69 274 ASP A C 1
ATOM 2036 O O . ASP A 1 274 ? 7.866 1.908 11.563 1.00 93.69 274 ASP A O 1
ATOM 2040 N N . VAL A 1 275 ? 7.315 3.970 10.943 1.00 95.75 275 VAL A N 1
ATOM 2041 C CA . VAL A 1 275 ? 5.866 3.793 11.163 1.00 95.75 275 VAL A CA 1
ATOM 2042 C C . VAL A 1 275 ? 5.127 3.465 9.874 1.00 95.75 275 VAL A C 1
ATOM 2044 O O . VAL A 1 275 ? 5.628 3.695 8.766 1.00 95.75 275 VAL A O 1
ATOM 2047 N N . LYS A 1 276 ? 3.939 2.884 10.012 1.00 98.12 276 LYS A N 1
ATOM 2048 C CA . LYS A 1 276 ? 3.108 2.406 8.910 1.00 98.12 276 LYS A CA 1
ATOM 2049 C C . LYS A 1 276 ? 1.706 2.978 9.022 1.00 98.12 276 LYS A C 1
ATOM 2051 O O . LYS A 1 276 ? 1.101 2.908 10.086 1.00 98.12 276 LYS A O 1
ATOM 2056 N N . ALA A 1 277 ? 1.144 3.499 7.936 1.00 98.75 277 ALA A N 1
ATOM 2057 C CA . ALA A 1 277 ? -0.258 3.906 7.980 1.00 98.75 277 ALA A CA 1
ATOM 2058 C C . ALA A 1 277 ? -1.165 2.679 8.135 1.00 98.75 277 ALA A C 1
ATOM 2060 O O . ALA A 1 277 ? -1.995 2.640 9.037 1.00 98.75 277 ALA A O 1
ATOM 2061 N N . LEU A 1 278 ? -0.949 1.661 7.300 1.00 98.88 278 LEU A N 1
ATOM 2062 C CA . LEU A 1 278 ? -1.626 0.369 7.335 1.00 98.88 278 LEU A CA 1
ATOM 2063 C C . LEU A 1 278 ? -0.593 -0.757 7.388 1.00 98.88 278 LEU A C 1
ATOM 2065 O O . LEU A 1 278 ? 0.195 -0.919 6.453 1.00 98.88 278 LEU A O 1
ATOM 2069 N N . LYS A 1 279 ? -0.610 -1.540 8.468 1.00 98.56 279 LYS A N 1
ATOM 2070 C CA . LYS A 1 279 ? 0.314 -2.650 8.699 1.00 98.56 279 LYS A CA 1
ATOM 2071 C C . LYS A 1 279 ? -0.415 -3.952 8.984 1.00 98.56 279 LYS A C 1
ATOM 2073 O O . LYS A 1 279 ? -1.288 -4.014 9.849 1.00 98.56 279 LYS A O 1
ATOM 2078 N N . CYS A 1 280 ? 0.016 -5.005 8.307 1.00 97.31 280 CYS A N 1
ATOM 2079 C CA . CYS A 1 280 ? -0.395 -6.376 8.560 1.00 97.31 280 CYS A CA 1
ATOM 2080 C C . CYS A 1 280 ? 0.701 -7.345 8.092 1.00 97.31 280 CYS A C 1
ATOM 2082 O O . CYS A 1 280 ? 1.481 -6.984 7.224 1.00 97.31 280 CYS A O 1
ATOM 2084 N N . ASP A 1 281 ? 0.800 -8.562 8.630 1.00 93.81 281 ASP A N 1
ATOM 2085 C CA . ASP A 1 281 ? 1.749 -9.554 8.090 1.00 93.81 281 ASP A CA 1
ATOM 2086 C C . ASP A 1 281 ? 1.115 -10.453 7.014 1.00 93.81 281 ASP A C 1
ATOM 2088 O O . ASP A 1 281 ? 1.827 -11.186 6.337 1.00 93.81 281 ASP A O 1
ATOM 2092 N N . SER A 1 282 ? -0.210 -10.397 6.837 1.00 95.12 282 SER A N 1
ATOM 2093 C CA . SER A 1 282 ? -0.937 -11.069 5.752 1.00 95.12 282 SER A CA 1
ATOM 2094 C C . SER A 1 282 ? -1.364 -10.075 4.664 1.00 95.12 282 SER A C 1
ATOM 2096 O O . SER A 1 282 ? -0.773 -9.005 4.523 1.00 95.12 282 SER A O 1
ATOM 2098 N N . ASP A 1 283 ? -2.364 -10.439 3.864 1.00 97.38 283 ASP A N 1
ATOM 2099 C CA . ASP A 1 283 ? -2.826 -9.629 2.742 1.00 97.38 283 ASP A CA 1
ATOM 2100 C C . ASP A 1 283 ? -3.510 -8.328 3.198 1.00 97.38 283 ASP A C 1
ATOM 2102 O O . ASP A 1 283 ? -4.336 -8.305 4.118 1.00 97.38 283 ASP A O 1
ATOM 2106 N N . LEU A 1 284 ? -3.209 -7.244 2.485 1.00 98.81 284 LEU A N 1
ATOM 2107 C CA . LEU A 1 284 ? -3.929 -5.978 2.544 1.00 98.81 284 LEU A CA 1
ATOM 2108 C C . LEU A 1 284 ? -4.729 -5.831 1.252 1.00 98.81 284 LEU A C 1
ATOM 2110 O O . LEU A 1 284 ? -4.154 -5.698 0.174 1.00 98.81 284 LEU A O 1
ATOM 2114 N N . THR A 1 285 ? -6.057 -5.847 1.357 1.00 98.94 285 THR A N 1
ATOM 2115 C CA . THR A 1 285 ? -6.965 -5.767 0.205 1.00 98.94 285 THR A CA 1
ATOM 2116 C C . THR A 1 285 ? -7.748 -4.458 0.192 1.00 98.94 285 THR A C 1
ATOM 2118 O O . THR A 1 285 ? -8.409 -4.115 1.170 1.00 98.94 285 THR A O 1
ATOM 2121 N N . VAL A 1 286 ? -7.745 -3.758 -0.940 1.00 98.94 286 VAL A N 1
ATOM 2122 C CA . VAL A 1 286 ? -8.578 -2.581 -1.206 1.00 98.94 286 VAL A CA 1
ATOM 2123 C C . VAL A 1 286 ? -9.556 -2.923 -2.328 1.00 98.94 286 VAL A C 1
ATOM 2125 O O . VAL A 1 286 ? -9.159 -3.123 -3.472 1.00 98.94 286 VAL A O 1
ATOM 2128 N N . ASN A 1 287 ? -10.842 -3.023 -1.999 1.00 98.88 287 ASN A N 1
ATOM 2129 C CA . ASN A 1 287 ? -11.927 -3.229 -2.962 1.00 98.88 287 ASN A CA 1
ATOM 2130 C C . ASN A 1 287 ? -12.580 -1.916 -3.420 1.00 98.88 287 ASN A C 1
ATOM 2132 O O . ASN A 1 287 ? -13.348 -1.934 -4.377 1.00 98.88 287 ASN A O 1
ATOM 2136 N N . GLY A 1 288 ? -12.301 -0.803 -2.737 1.00 98.44 288 GLY A N 1
ATOM 2137 C CA . GLY A 1 288 ? -12.807 0.527 -3.059 1.00 98.44 288 GLY A CA 1
ATOM 2138 C C . GLY A 1 288 ? -12.523 1.537 -1.944 1.00 98.44 288 GLY A C 1
ATOM 2139 O O . GLY A 1 288 ? -11.777 1.255 -1.008 1.00 98.44 288 GLY A O 1
ATOM 2140 N N . GLY A 1 289 ? -13.167 2.705 -2.017 1.00 98.38 289 GLY A N 1
ATOM 2141 C CA . GLY A 1 289 ? -13.045 3.779 -1.021 1.00 98.38 289 GLY A CA 1
ATOM 2142 C C . GLY A 1 289 ? -12.021 4.856 -1.387 1.00 98.38 289 GLY A C 1
ATOM 2143 O O . GLY A 1 289 ? -11.392 4.799 -2.441 1.00 98.38 289 GLY A O 1
ATOM 2144 N N . ASN A 1 290 ? -11.897 5.858 -0.514 1.00 98.81 290 ASN A N 1
ATOM 2145 C CA . ASN A 1 290 ? -10.928 6.948 -0.632 1.00 98.81 290 ASN A CA 1
ATOM 2146 C C . ASN A 1 290 ? -9.901 6.830 0.496 1.00 98.81 290 ASN A C 1
ATOM 2148 O O . ASN A 1 290 ? -10.253 6.970 1.668 1.00 98.81 290 ASN A O 1
ATOM 2152 N N . ILE A 1 291 ? -8.643 6.585 0.151 1.00 98.94 291 ILE A N 1
ATOM 2153 C CA . ILE A 1 291 ? -7.543 6.427 1.099 1.00 98.94 291 ILE A CA 1
ATOM 2154 C C . ILE A 1 291 ? -6.576 7.593 0.897 1.00 98.94 291 ILE A C 1
ATOM 2156 O O . ILE A 1 291 ? -6.055 7.766 -0.197 1.00 98.94 291 ILE A O 1
ATOM 2160 N N . SER A 1 292 ? -6.332 8.381 1.944 1.00 98.88 292 SER A N 1
ATOM 2161 C CA . SER A 1 292 ? -5.443 9.548 1.913 1.00 98.88 292 SER A CA 1
ATOM 2162 C C . SER A 1 292 ? -4.397 9.451 3.019 1.00 98.88 292 SER A C 1
ATOM 2164 O O . SER A 1 292 ? -4.710 9.599 4.202 1.00 98.88 292 SER A O 1
ATOM 2166 N N . LEU A 1 293 ? -3.136 9.240 2.653 1.00 98.88 293 LEU A N 1
ATOM 2167 C CA . LEU A 1 293 ? -2.046 9.016 3.600 1.00 98.88 293 LEU A CA 1
ATOM 2168 C C . LEU A 1 293 ? -1.002 10.127 3.504 1.00 98.88 293 LEU A C 1
ATOM 2170 O O . LEU A 1 293 ? -0.480 10.419 2.434 1.00 98.88 293 LEU A O 1
ATOM 2174 N N . THR A 1 294 ? -0.640 10.715 4.639 1.00 98.19 294 THR A N 1
ATOM 2175 C CA . THR A 1 294 ? 0.496 11.636 4.742 1.00 98.19 294 THR A CA 1
ATOM 2176 C C . THR A 1 294 ? 1.574 11.016 5.619 1.00 98.19 294 THR A C 1
ATOM 2178 O O . THR A 1 294 ? 1.387 10.874 6.827 1.00 98.19 294 THR A O 1
ATOM 2181 N N . LEU A 1 295 ? 2.711 10.686 5.009 1.00 96.94 295 LEU A N 1
ATOM 2182 C CA . LEU A 1 295 ? 3.865 10.075 5.662 1.00 96.94 295 LEU A CA 1
ATOM 2183 C C . LEU A 1 295 ? 4.977 11.116 5.809 1.00 96.94 295 LEU A C 1
ATOM 2185 O O . LEU A 1 295 ? 5.599 11.512 4.828 1.00 96.94 295 LEU A O 1
ATOM 2189 N N . ASN A 1 296 ? 5.243 11.560 7.029 1.00 93.94 296 ASN A N 1
ATOM 2190 C CA . ASN A 1 296 ? 6.326 12.478 7.374 1.00 93.94 296 ASN A CA 1
ATOM 2191 C C . ASN A 1 296 ? 7.409 11.730 8.156 1.00 93.94 296 ASN A C 1
ATOM 2193 O O . ASN A 1 296 ? 7.068 10.844 8.928 1.00 93.94 296 ASN A O 1
ATOM 2197 N N . GLY A 1 297 ? 8.683 12.097 8.022 1.00 91.19 297 GLY A N 1
ATOM 2198 C CA . GLY A 1 297 ? 9.783 11.458 8.765 1.00 91.19 297 GLY A CA 1
ATOM 2199 C C . GLY A 1 297 ? 10.514 10.397 7.943 1.00 91.19 297 GLY A C 1
ATOM 2200 O O . GLY A 1 297 ? 10.644 10.562 6.737 1.00 91.19 297 GLY A O 1
ATOM 2201 N N . THR A 1 298 ? 11.013 9.331 8.558 1.00 89.94 298 THR A N 1
ATOM 2202 C CA . THR A 1 298 ? 12.011 8.444 7.930 1.00 89.94 298 THR A CA 1
ATOM 2203 C C . THR A 1 298 ? 11.530 6.991 7.870 1.00 89.94 298 THR A C 1
ATOM 2205 O O . THR A 1 298 ? 10.902 6.514 8.808 1.00 89.94 298 THR A O 1
ATOM 2208 N N . ASP A 1 299 ? 11.791 6.286 6.765 1.00 91.50 299 ASP A N 1
ATOM 2209 C CA . ASP A 1 299 ? 11.402 4.876 6.520 1.00 91.50 299 ASP A CA 1
ATOM 2210 C C . ASP A 1 299 ? 9.909 4.527 6.705 1.00 91.50 299 ASP A C 1
ATOM 2212 O O . ASP A 1 299 ? 9.507 3.381 6.965 1.00 91.50 299 ASP A O 1
ATOM 2216 N N . ASN A 1 300 ? 9.047 5.530 6.584 1.00 95.12 300 ASN A N 1
ATOM 2217 C CA . ASN A 1 300 ? 7.624 5.347 6.815 1.00 95.12 300 ASN A CA 1
ATOM 2218 C C . ASN A 1 300 ? 6.954 4.732 5.594 1.00 95.12 300 ASN A C 1
ATOM 2220 O O . ASN A 1 300 ? 7.314 5.028 4.452 1.00 95.12 300 ASN A O 1
ATOM 2224 N N . LYS A 1 301 ? 5.967 3.865 5.826 1.00 97.75 301 LYS A N 1
ATOM 2225 C CA . LYS A 1 301 ? 5.288 3.159 4.736 1.00 97.75 301 LYS A CA 1
ATOM 2226 C C . LYS A 1 301 ? 3.790 3.414 4.784 1.00 97.75 301 LYS A C 1
ATOM 2228 O O . LYS A 1 301 ? 3.208 3.480 5.863 1.00 97.75 301 LYS A O 1
ATOM 2233 N N . GLY A 1 302 ? 3.166 3.617 3.631 1.00 98.56 302 GLY A N 1
ATOM 2234 C CA . GLY A 1 302 ? 1.720 3.817 3.575 1.00 98.56 302 GLY A CA 1
ATOM 2235 C C . GLY A 1 302 ? 1.048 2.485 3.846 1.00 98.56 302 GLY A C 1
ATOM 2236 O O . GLY A 1 302 ? 0.463 2.280 4.904 1.00 98.56 302 GLY A O 1
ATOM 2237 N N . PHE A 1 303 ? 1.221 1.547 2.923 1.00 98.75 303 PHE A N 1
ATOM 2238 C CA . PHE A 1 303 ? 0.871 0.147 3.126 1.00 98.75 303 PHE A CA 1
ATOM 2239 C C . PHE A 1 303 ? 2.127 -0.655 3.431 1.00 98.75 303 PHE A C 1
ATOM 2241 O O . PHE A 1 303 ? 3.194 -0.384 2.875 1.00 98.75 303 PHE A O 1
ATOM 2248 N N . SER A 1 304 ? 1.988 -1.645 4.303 1.00 98.12 304 SER A N 1
ATOM 2249 C CA . SER A 1 304 ? 3.060 -2.563 4.648 1.00 98.12 304 SER A CA 1
ATOM 2250 C C . SER A 1 304 ? 2.487 -3.926 4.959 1.00 98.12 304 SER A C 1
ATOM 2252 O O . SER A 1 304 ? 1.864 -4.111 6.006 1.00 98.12 304 SER A O 1
ATOM 2254 N N . THR A 1 305 ? 2.735 -4.867 4.057 1.00 97.88 305 THR A N 1
ATOM 2255 C CA . THR A 1 305 ? 2.486 -6.282 4.310 1.00 97.88 305 THR A CA 1
ATOM 2256 C C . THR A 1 305 ? 3.779 -6.996 4.671 1.00 97.88 305 THR A C 1
ATOM 2258 O O . THR A 1 305 ? 4.828 -6.702 4.101 1.00 97.88 305 THR A O 1
ATOM 2261 N N . GLY A 1 306 ? 3.703 -7.892 5.647 1.00 93.31 306 GLY A N 1
ATOM 2262 C CA . GLY A 1 306 ? 4.837 -8.635 6.184 1.00 93.31 306 GLY A CA 1
ATOM 2263 C C . GLY A 1 306 ? 4.847 -10.110 5.791 1.00 93.31 306 GLY A C 1
ATOM 2264 O O . GLY A 1 306 ? 4.189 -10.555 4.854 1.00 93.31 306 GLY A O 1
ATOM 2265 N N . LYS A 1 307 ? 5.603 -10.893 6.552 1.00 88.00 307 LYS A N 1
ATOM 2266 C CA . LYS A 1 307 ? 5.699 -12.348 6.427 1.00 88.00 307 LYS A CA 1
ATOM 2267 C C . LYS A 1 307 ? 4.844 -13.025 7.498 1.00 88.00 307 LYS A C 1
ATOM 2269 O O . LYS A 1 307 ? 5.036 -12.753 8.682 1.00 88.00 307 LYS A O 1
ATOM 2274 N N . TYR A 1 308 ? 4.001 -13.985 7.117 1.00 81.81 308 TYR A N 1
ATOM 2275 C CA . TYR A 1 308 ? 3.201 -14.766 8.064 1.00 81.81 308 TYR A CA 1
ATOM 2276 C C . TYR A 1 308 ? 3.456 -16.274 7.952 1.00 81.81 308 TYR A C 1
ATOM 2278 O O . TYR A 1 308 ? 3.805 -16.824 6.904 1.00 81.81 308 TYR A O 1
ATOM 2286 N N . GLU A 1 309 ? 3.300 -16.964 9.077 1.00 76.19 309 GLU A N 1
ATOM 2287 C CA . GLU A 1 309 ? 3.478 -18.412 9.158 1.00 76.19 309 GLU A CA 1
ATOM 2288 C C . GLU A 1 309 ? 2.178 -19.108 8.744 1.00 76.19 309 GLU A C 1
ATOM 2290 O O . GLU A 1 309 ? 1.138 -18.918 9.372 1.00 76.19 309 GLU A O 1
ATOM 2295 N N . VAL A 1 310 ? 2.232 -19.927 7.691 1.00 69.94 310 VAL A N 1
ATOM 2296 C CA . VAL A 1 310 ? 1.057 -20.668 7.192 1.00 69.94 310 VAL A CA 1
ATOM 2297 C C . VAL A 1 310 ? 0.910 -22.009 7.911 1.00 69.94 310 VAL A C 1
ATOM 2299 O O . VAL A 1 310 ? -0.191 -22.542 8.050 1.00 69.94 310 VAL A O 1
ATOM 2302 N N . ASN A 1 311 ? 2.028 -22.580 8.369 1.00 65.62 311 ASN A N 1
ATOM 2303 C CA . ASN A 1 311 ? 2.060 -23.847 9.086 1.00 65.62 311 ASN A CA 1
ATOM 2304 C C . ASN A 1 311 ? 3.320 -23.962 9.961 1.00 65.62 311 ASN A C 1
ATOM 2306 O O . ASN A 1 311 ? 4.433 -24.096 9.446 1.00 65.62 311 ASN A O 1
ATOM 2310 N N . GLU A 1 312 ? 3.141 -24.001 11.286 1.00 63.16 312 GLU A N 1
ATOM 2311 C CA . GLU A 1 312 ? 4.240 -24.193 12.249 1.00 63.16 312 GLU A CA 1
ATOM 2312 C C . GLU A 1 312 ? 5.044 -25.486 11.999 1.00 63.16 312 GLU A C 1
ATOM 2314 O O . GLU A 1 312 ? 6.226 -25.558 12.330 1.00 63.16 312 GLU A O 1
ATOM 2319 N N . ALA A 1 313 ? 4.439 -26.516 11.394 1.00 63.97 313 ALA A N 1
ATOM 2320 C CA . ALA A 1 313 ? 5.075 -27.819 11.204 1.00 63.97 313 ALA A CA 1
ATOM 2321 C C . ALA A 1 313 ? 6.054 -27.881 10.018 1.00 63.97 313 ALA A C 1
ATOM 2323 O O . ALA A 1 313 ? 6.896 -28.780 9.986 1.00 63.97 313 ALA A O 1
ATOM 2324 N N . THR A 1 314 ? 5.949 -26.975 9.038 1.00 64.06 314 THR A N 1
ATOM 2325 C CA . THR A 1 314 ? 6.800 -26.987 7.831 1.00 64.06 314 THR A CA 1
ATOM 2326 C C . THR A 1 314 ? 7.787 -25.825 7.759 1.00 64.06 314 THR A C 1
ATOM 2328 O O . THR A 1 314 ? 8.641 -25.844 6.876 1.00 64.06 314 THR A O 1
ATOM 2331 N N . ALA A 1 315 ? 7.695 -24.841 8.667 1.00 58.75 315 ALA A N 1
ATOM 2332 C CA . ALA A 1 315 ? 8.393 -23.550 8.565 1.00 58.75 315 ALA A CA 1
ATOM 2333 C C . ALA A 1 315 ? 8.162 -22.844 7.211 1.00 58.75 315 ALA A C 1
ATOM 2335 O O . ALA A 1 315 ? 8.948 -21.986 6.803 1.00 58.75 315 ALA A O 1
ATOM 2336 N N . ASP A 1 316 ? 7.081 -23.211 6.515 1.00 65.56 316 ASP A N 1
ATOM 2337 C CA . ASP A 1 316 ? 6.694 -22.588 5.261 1.00 65.56 316 ASP A CA 1
ATOM 2338 C C . ASP A 1 316 ? 6.028 -21.257 5.582 1.00 65.56 316 ASP A C 1
ATOM 2340 O O . ASP A 1 316 ? 5.118 -21.168 6.416 1.00 65.56 316 ASP A O 1
ATOM 2344 N N . SER A 1 317 ? 6.556 -20.207 4.981 1.00 69.00 317 SER A N 1
ATOM 2345 C CA . SER A 1 317 ? 6.115 -18.850 5.240 1.00 69.00 317 SER A CA 1
ATOM 2346 C C . SER A 1 317 ? 5.530 -18.286 3.967 1.00 69.00 317 SER A C 1
ATOM 2348 O O . SER A 1 317 ? 6.169 -18.357 2.920 1.00 69.00 317 SER A O 1
ATOM 2350 N N . ALA A 1 318 ? 4.344 -17.707 4.075 1.00 83.75 318 ALA A N 1
ATOM 2351 C CA . ALA A 1 318 ? 3.798 -16.888 3.015 1.00 83.75 318 ALA A CA 1
ATOM 2352 C C . ALA A 1 318 ? 4.157 -15.430 3.283 1.00 83.75 318 ALA A C 1
ATOM 2354 O O . ALA A 1 318 ? 4.438 -15.018 4.413 1.00 83.75 318 ALA A O 1
ATOM 2355 N N . PHE A 1 319 ? 4.143 -14.658 2.213 1.00 90.62 319 PHE A N 1
ATOM 2356 C CA . PHE A 1 319 ? 4.319 -13.224 2.264 1.00 90.62 319 PHE A CA 1
ATOM 2357 C C . PHE A 1 319 ? 2.964 -12.579 1.996 1.00 90.62 319 PHE A C 1
ATOM 2359 O O . PHE A 1 319 ? 2.234 -13.019 1.105 1.00 90.62 319 PHE A O 1
ATOM 2366 N N . GLY A 1 320 ? 2.603 -11.592 2.809 1.00 95.62 320 GLY A N 1
ATOM 2367 C CA . GLY A 1 320 ? 1.393 -10.816 2.618 1.00 95.62 320 GLY A CA 1
ATOM 2368 C C . GLY A 1 320 ? 1.493 -9.990 1.343 1.00 95.62 320 GLY A C 1
ATOM 2369 O O . GLY A 1 320 ? 2.531 -9.389 1.056 1.00 95.62 320 GLY A O 1
ATOM 2370 N N . ASN A 1 321 ? 0.408 -9.945 0.583 1.00 98.12 321 ASN A N 1
ATOM 2371 C CA . ASN A 1 321 ? 0.312 -9.211 -0.671 1.00 98.12 321 ASN A CA 1
ATOM 2372 C C . ASN A 1 321 ? -0.468 -7.912 -0.476 1.00 98.12 321 ASN A C 1
ATOM 2374 O O . ASN A 1 321 ? -1.391 -7.845 0.336 1.00 98.12 321 ASN A O 1
ATOM 2378 N N . VAL A 1 322 ? -0.170 -6.904 -1.288 1.00 98.88 322 VAL A N 1
ATOM 2379 C CA . VAL A 1 322 ? -1.078 -5.765 -1.466 1.00 98.88 322 VAL A CA 1
ATOM 2380 C C . VAL A 1 322 ? -1.949 -6.039 -2.686 1.00 98.88 322 VAL A C 1
ATOM 2382 O O . VAL A 1 322 ? -1.439 -6.219 -3.788 1.00 98.88 322 VAL A O 1
ATOM 2385 N N . ILE A 1 323 ? -3.266 -6.060 -2.497 1.00 98.88 323 ILE A N 1
ATOM 2386 C CA . ILE A 1 323 ? -4.251 -6.352 -3.541 1.00 98.88 323 ILE A CA 1
ATOM 2387 C C . ILE A 1 323 ? -5.178 -5.147 -3.681 1.00 98.88 323 ILE A C 1
ATOM 2389 O O . ILE A 1 323 ? -5.899 -4.810 -2.747 1.00 98.88 323 ILE A O 1
ATOM 2393 N N . VAL A 1 324 ? -5.199 -4.507 -4.847 1.00 98.94 324 VAL A N 1
ATOM 2394 C CA . VAL A 1 324 ? -6.088 -3.375 -5.138 1.00 98.94 324 VAL A CA 1
ATOM 2395 C C . VAL A 1 324 ? -7.008 -3.750 -6.289 1.00 98.94 324 VAL A C 1
ATOM 2397 O O . VAL A 1 324 ? -6.567 -3.888 -7.428 1.00 98.94 324 VAL A O 1
ATOM 2400 N N . ASN A 1 325 ? -8.290 -3.935 -5.988 1.00 98.88 325 ASN A N 1
ATOM 2401 C CA . ASN A 1 325 ? -9.317 -4.205 -6.988 1.00 98.88 325 ASN A CA 1
ATOM 2402 C C . ASN A 1 325 ? -9.889 -2.910 -7.581 1.00 98.88 325 ASN A C 1
ATOM 2404 O O . ASN A 1 325 ? -10.139 -2.861 -8.782 1.00 98.88 325 ASN A O 1
ATOM 2408 N N . ASP A 1 326 ? -10.081 -1.879 -6.753 1.00 98.75 326 ASP A N 1
ATOM 2409 C CA . ASP A 1 326 ? -10.515 -0.532 -7.145 1.00 98.75 326 ASP A CA 1
ATOM 2410 C C . ASP A 1 326 ? -10.268 0.457 -5.984 1.00 98.75 326 ASP A C 1
ATOM 2412 O O . ASP A 1 326 ? -9.870 0.047 -4.892 1.00 98.75 326 ASP A O 1
ATOM 2416 N N . GLY A 1 327 ? -10.542 1.747 -6.190 1.00 98.50 327 GLY A N 1
ATOM 2417 C CA . GLY A 1 327 ? -10.480 2.799 -5.170 1.00 98.50 327 GLY A CA 1
ATOM 2418 C C . GLY A 1 327 ? -9.656 4.012 -5.594 1.00 98.50 327 GLY A C 1
ATOM 2419 O O . GLY A 1 327 ? -9.003 4.009 -6.635 1.00 98.50 327 GLY A O 1
ATOM 2420 N N . PHE A 1 328 ? -9.688 5.058 -4.771 1.00 98.88 328 PHE A N 1
ATOM 2421 C CA . PHE A 1 328 ? -8.842 6.241 -4.913 1.00 98.88 328 PHE A CA 1
ATOM 2422 C C . PHE A 1 328 ? -7.796 6.245 -3.798 1.00 98.88 328 PHE A C 1
ATOM 2424 O O . PHE A 1 328 ? -8.151 6.288 -2.618 1.00 98.88 328 PHE A O 1
ATOM 2431 N N . ILE A 1 329 ? -6.517 6.178 -4.163 1.00 98.94 329 ILE A N 1
ATOM 2432 C CA . ILE A 1 329 ? -5.392 6.104 -3.228 1.00 98.94 329 ILE A CA 1
ATOM 2433 C C . ILE A 1 329 ? -4.489 7.315 -3.447 1.00 98.94 329 ILE A C 1
ATOM 2435 O O . ILE A 1 329 ? -3.806 7.427 -4.463 1.00 98.94 329 ILE A O 1
ATOM 2439 N N . GLU A 1 330 ? -4.456 8.203 -2.462 1.00 98.88 330 GLU A N 1
ATOM 2440 C CA . GLU A 1 330 ? -3.576 9.363 -2.414 1.00 98.88 330 GLU A CA 1
ATOM 2441 C C . GLU A 1 330 ? -2.528 9.172 -1.315 1.00 98.88 330 GLU A C 1
ATOM 2443 O O . GLU A 1 330 ? -2.859 8.897 -0.158 1.00 98.88 330 GLU A O 1
ATOM 2448 N N . VAL A 1 331 ? -1.247 9.303 -1.663 1.00 98.88 331 VAL A N 1
ATOM 2449 C CA . VAL A 1 331 ? -0.149 9.191 -0.697 1.00 98.88 331 VAL A CA 1
ATOM 2450 C C . VAL A 1 331 ? 0.855 10.313 -0.902 1.00 98.88 331 VAL A C 1
ATOM 2452 O O . VAL A 1 331 ? 1.496 10.399 -1.946 1.00 98.88 331 VAL A O 1
ATOM 2455 N N . PHE A 1 332 ? 1.056 11.124 0.133 1.00 98.00 332 PHE A N 1
ATOM 2456 C CA . PHE A 1 332 ? 2.109 12.131 0.174 1.00 98.00 332 PHE A CA 1
ATOM 2457 C C . PHE A 1 332 ? 3.228 11.707 1.128 1.00 98.00 332 PHE A C 1
ATOM 2459 O O . PHE A 1 332 ? 3.012 11.544 2.331 1.00 98.00 332 PHE A O 1
ATOM 2466 N N . MET A 1 333 ? 4.437 11.538 0.595 1.00 96.38 333 MET A N 1
ATOM 2467 C CA . MET A 1 333 ? 5.623 11.102 1.328 1.00 96.38 333 MET A CA 1
ATOM 2468 C C . MET A 1 333 ? 6.616 12.247 1.508 1.00 96.38 333 MET A C 1
ATOM 2470 O O . MET A 1 333 ? 7.498 12.492 0.682 1.00 96.38 333 MET A O 1
ATOM 2474 N N . ASN A 1 334 ? 6.522 12.918 2.646 1.00 91.75 334 ASN A N 1
ATOM 2475 C CA . ASN A 1 334 ? 7.455 13.948 3.076 1.00 91.75 334 ASN A CA 1
ATOM 2476 C C . ASN A 1 334 ? 8.610 13.332 3.881 1.00 91.75 334 ASN A C 1
ATOM 2478 O O . ASN A 1 334 ? 8.807 13.621 5.067 1.00 91.75 334 ASN A O 1
ATOM 2482 N N . GLY A 1 335 ? 9.315 12.410 3.223 1.00 82.75 335 GLY A N 1
ATOM 2483 C CA . GLY A 1 335 ? 10.454 11.711 3.795 1.00 82.75 335 GLY A CA 1
ATOM 2484 C C . GLY A 1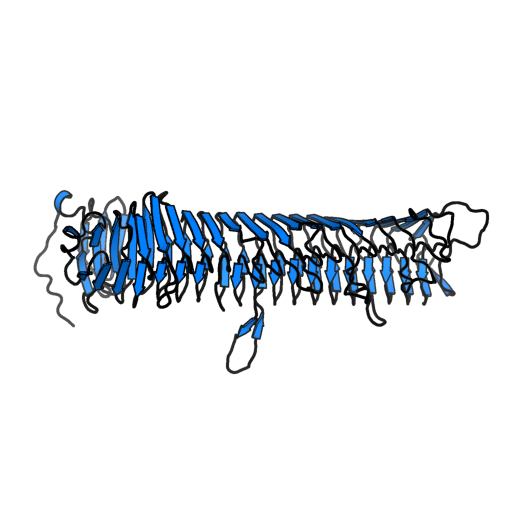 335 ? 11.634 12.644 4.074 1.00 82.75 335 GLY A C 1
ATOM 2485 O O . GLY A 1 335 ? 11.879 13.583 3.313 1.00 82.75 335 GLY A O 1
ATOM 2486 N N . ILE A 1 336 ? 12.372 12.382 5.150 1.00 79.50 336 ILE A N 1
ATOM 2487 C CA . ILE A 1 336 ? 13.651 13.037 5.447 1.00 79.50 336 ILE A CA 1
ATOM 2488 C C . ILE A 1 336 ? 14.706 11.941 5.560 1.00 79.50 336 ILE A C 1
ATOM 2490 O O . ILE A 1 336 ? 14.602 11.094 6.445 1.00 79.50 336 ILE A O 1
ATOM 2494 N N . MET A 1 337 ? 15.722 11.965 4.699 1.00 70.62 337 MET A N 1
ATOM 2495 C CA . MET A 1 337 ? 16.945 11.205 4.966 1.00 70.62 337 MET A CA 1
ATOM 2496 C C . MET A 1 337 ? 17.890 12.029 5.840 1.00 70.62 337 MET A C 1
ATOM 2498 O O . MET A 1 337 ? 18.149 13.203 5.557 1.00 70.62 337 MET A O 1
ATOM 2502 N N . GLU A 1 338 ? 18.416 11.406 6.889 1.00 64.88 338 GLU A N 1
ATOM 2503 C CA . GLU A 1 338 ? 19.580 11.910 7.618 1.00 64.88 338 GLU A CA 1
ATOM 2504 C C . GLU A 1 338 ? 20.873 11.337 7.002 1.00 64.88 338 GLU A C 1
ATOM 2506 O O . GLU A 1 338 ? 20.847 10.350 6.268 1.00 64.88 338 GLU A O 1
ATOM 2511 N N . ASP A 1 339 ? 22.013 11.987 7.249 1.00 60.25 339 ASP A N 1
ATOM 2512 C CA . ASP A 1 339 ? 23.313 11.571 6.703 1.00 60.25 339 ASP A CA 1
ATOM 2513 C C . ASP A 1 339 ? 23.651 10.119 7.096 1.00 60.25 339 ASP A C 1
ATOM 2515 O O . ASP A 1 339 ? 23.620 9.760 8.275 1.00 60.25 339 ASP A O 1
ATOM 2519 N N . GLY A 1 340 ? 23.962 9.281 6.104 1.00 56.19 340 GLY A N 1
ATOM 2520 C CA . GLY A 1 340 ? 24.229 7.851 6.285 1.00 56.19 340 GLY A CA 1
ATOM 2521 C C . GLY A 1 340 ? 22.992 6.954 6.426 1.00 56.19 340 GLY A C 1
ATOM 2522 O O . GLY A 1 340 ? 23.154 5.739 6.560 1.00 56.19 340 GLY A O 1
ATOM 2523 N N . ASP A 1 341 ? 21.776 7.505 6.377 1.00 63.09 341 ASP A N 1
ATOM 2524 C CA . ASP A 1 341 ? 20.557 6.705 6.311 1.00 63.09 341 ASP A CA 1
ATOM 2525 C C . ASP A 1 341 ? 20.337 6.160 4.890 1.00 63.09 341 ASP A C 1
ATOM 2527 O O . ASP A 1 341 ? 20.492 6.864 3.894 1.00 63.09 341 ASP A O 1
ATOM 2531 N N . THR A 1 342 ? 19.997 4.876 4.791 1.00 62.00 342 THR A N 1
ATOM 2532 C CA . THR A 1 342 ? 19.678 4.198 3.520 1.00 62.00 342 THR A CA 1
ATOM 2533 C C . THR A 1 342 ? 18.195 3.856 3.402 1.00 62.00 342 THR A C 1
ATOM 2535 O O . THR A 1 342 ? 17.760 3.355 2.362 1.00 62.00 342 THR A O 1
ATOM 2538 N N . SER A 1 343 ? 17.428 4.110 4.461 1.00 63.75 343 SER A N 1
ATOM 2539 C CA . SER A 1 343 ? 16.016 3.791 4.567 1.00 63.75 343 SER A CA 1
ATOM 2540 C C . SER A 1 343 ? 15.155 4.888 3.938 1.00 63.75 343 SER A C 1
ATOM 2542 O O . SER A 1 343 ? 15.470 6.076 3.991 1.00 63.75 343 SER A O 1
ATOM 2544 N N . SER A 1 344 ? 14.069 4.489 3.279 1.00 79.44 344 SER A N 1
ATOM 2545 C CA . SER A 1 344 ? 13.297 5.384 2.416 1.00 79.44 344 SER A CA 1
ATOM 2546 C C . SER A 1 344 ? 11.817 5.129 2.544 1.00 79.44 344 SER A C 1
ATOM 2548 O O . SER A 1 344 ? 11.384 3.972 2.550 1.00 79.44 344 SER A O 1
ATOM 2550 N N . CYS A 1 345 ? 11.026 6.199 2.559 1.00 92.38 345 CYS A N 1
ATOM 2551 C CA . CYS A 1 345 ? 9.585 6.036 2.612 1.00 92.38 345 CYS A CA 1
ATOM 2552 C C . CYS A 1 345 ? 9.075 5.324 1.350 1.00 92.38 345 CYS A C 1
ATOM 2554 O O . CYS A 1 345 ? 9.549 5.566 0.235 1.00 92.38 345 CYS A O 1
ATOM 2556 N N . SER A 1 346 ? 8.098 4.439 1.535 1.00 96.25 346 SER A N 1
ATOM 2557 C CA . SER A 1 346 ? 7.428 3.727 0.444 1.00 96.25 346 SER A CA 1
ATOM 2558 C C . SER A 1 346 ? 5.924 3.927 0.547 1.00 96.25 346 SER A C 1
ATOM 2560 O O . SER A 1 346 ? 5.361 3.732 1.620 1.00 96.25 346 SER A O 1
ATOM 2562 N N . ALA A 1 347 ? 5.243 4.283 -0.538 1.00 98.50 347 ALA A N 1
ATOM 2563 C CA . ALA A 1 347 ? 3.800 4.477 -0.455 1.00 98.50 347 ALA A CA 1
ATOM 2564 C C . ALA A 1 347 ? 3.114 3.126 -0.240 1.00 98.50 347 ALA A C 1
ATOM 2566 O O . ALA A 1 347 ? 2.425 2.946 0.761 1.00 98.50 347 ALA A O 1
ATOM 2567 N N . LEU A 1 348 ? 3.368 2.152 -1.113 1.00 98.75 348 LEU A N 1
ATOM 2568 C CA . LEU A 1 348 ? 2.867 0.786 -0.982 1.00 98.75 348 LEU A CA 1
ATOM 2569 C C . LEU A 1 348 ? 4.047 -0.193 -0.932 1.00 98.75 348 LEU A C 1
ATOM 2571 O O . LEU A 1 348 ? 4.737 -0.367 -1.936 1.00 98.75 348 LEU A O 1
ATOM 2575 N N . LYS A 1 349 ? 4.271 -0.834 0.224 1.00 98.06 349 LYS A N 1
ATOM 2576 C CA . LYS A 1 349 ? 5.242 -1.923 0.399 1.00 98.06 349 LYS A CA 1
ATOM 25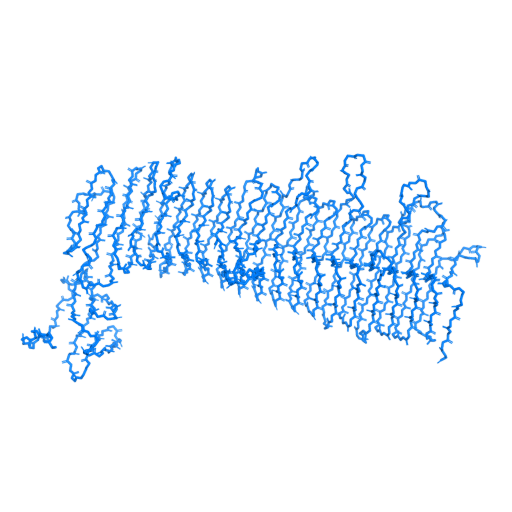77 C C . LYS A 1 349 ? 4.523 -3.257 0.569 1.00 98.06 349 LYS A C 1
ATOM 2579 O O . LYS A 1 349 ? 3.701 -3.391 1.476 1.00 98.06 349 LYS A O 1
ATOM 2584 N N . ALA A 1 350 ? 4.914 -4.239 -0.236 1.00 98.19 350 ALA A N 1
ATOM 2585 C CA . ALA A 1 350 ? 4.598 -5.638 0.001 1.00 98.19 350 ALA A CA 1
ATOM 2586 C C . ALA A 1 350 ? 5.868 -6.473 0.180 1.00 98.19 350 ALA A C 1
ATOM 2588 O O . ALA A 1 350 ? 6.812 -6.339 -0.601 1.00 98.19 350 ALA A O 1
ATOM 2589 N N . ASP A 1 351 ? 5.908 -7.326 1.200 1.00 96.50 351 ASP A N 1
ATOM 2590 C CA . ASP A 1 351 ? 6.895 -8.415 1.278 1.00 96.50 351 ASP A CA 1
ATOM 2591 C C . ASP A 1 351 ? 6.538 -9.556 0.304 1.00 96.50 351 ASP A C 1
ATOM 2593 O O . ASP A 1 351 ? 7.392 -10.348 -0.083 1.00 96.50 351 ASP A O 1
ATOM 2597 N N . GLY A 1 352 ? 5.267 -9.653 -0.099 1.00 97.00 352 GLY A N 1
ATOM 2598 C CA . GLY A 1 352 ? 4.801 -10.503 -1.192 1.00 97.00 352 GLY A CA 1
ATOM 2599 C C . GLY A 1 352 ? 4.668 -9.723 -2.496 1.00 97.00 352 GLY A C 1
ATOM 2600 O O . GLY A 1 352 ? 5.476 -8.847 -2.808 1.00 97.00 352 GLY A O 1
ATOM 2601 N N . ASP A 1 353 ? 3.618 -10.035 -3.248 1.00 98.56 353 ASP A N 1
ATOM 2602 C CA . ASP A 1 353 ? 3.293 -9.369 -4.504 1.00 98.56 353 ASP A CA 1
ATOM 2603 C C . ASP A 1 353 ? 2.474 -8.082 -4.274 1.00 98.56 353 ASP A C 1
ATOM 2605 O O . ASP A 1 353 ? 1.744 -7.930 -3.288 1.00 98.56 353 ASP A O 1
ATOM 2609 N N . ILE A 1 354 ? 2.522 -7.177 -5.252 1.00 98.94 354 ILE A N 1
ATOM 2610 C CA . ILE A 1 354 ? 1.513 -6.128 -5.444 1.00 98.94 354 ILE A CA 1
ATOM 2611 C C . ILE A 1 354 ? 0.658 -6.507 -6.658 1.00 98.94 354 ILE A C 1
ATOM 2613 O O . ILE A 1 354 ? 1.180 -6.631 -7.765 1.00 98.94 354 ILE A O 1
ATOM 2617 N N . LEU A 1 355 ? -0.656 -6.658 -6.471 1.00 98.88 355 LEU A N 1
ATOM 2618 C CA . LEU A 1 355 ? -1.628 -6.957 -7.525 1.00 98.88 355 LEU A CA 1
ATOM 2619 C C . LEU A 1 355 ? -2.617 -5.797 -7.664 1.00 98.88 355 LEU A C 1
ATOM 2621 O O . LEU A 1 355 ? -3.353 -5.499 -6.727 1.00 98.88 355 LEU A O 1
ATOM 2625 N N . ILE A 1 356 ? -2.658 -5.164 -8.834 1.00 98.94 356 ILE A N 1
ATOM 2626 C CA . ILE A 1 356 ? -3.538 -4.028 -9.130 1.00 98.94 356 ILE A CA 1
ATOM 2627 C C . ILE A 1 356 ? -4.444 -4.398 -10.304 1.00 98.94 356 ILE A C 1
ATOM 2629 O O . ILE A 1 356 ? -3.970 -4.611 -11.419 1.00 98.94 356 ILE A O 1
ATOM 2633 N N . TYR A 1 357 ? -5.748 -4.476 -10.049 1.00 98.88 357 TYR A N 1
ATOM 2634 C CA . TYR A 1 357 ? -6.774 -4.747 -11.057 1.00 98.88 357 TYR A CA 1
ATOM 2635 C C . TYR A 1 357 ? -7.511 -3.487 -11.529 1.00 98.88 357 TYR A C 1
ATOM 2637 O O . TYR A 1 357 ? -8.129 -3.527 -12.592 1.00 98.88 357 TYR A O 1
ATOM 2645 N N . GLY A 1 358 ? -7.465 -2.403 -10.749 1.00 98.75 358 GLY A N 1
ATOM 2646 C CA . GLY A 1 358 ? -8.143 -1.142 -11.034 1.00 98.75 358 GLY A CA 1
ATOM 2647 C C . GLY A 1 358 ? -7.777 -0.041 -10.035 1.00 98.75 358 GLY A C 1
ATOM 2648 O O . GLY A 1 358 ? -6.870 -0.204 -9.216 1.00 98.75 358 GLY A O 1
ATOM 2649 N N . GLY A 1 359 ? -8.514 1.071 -10.091 1.00 98.81 359 GLY A N 1
ATOM 2650 C CA . GLY A 1 359 ? -8.356 2.224 -9.202 1.00 98.81 359 GLY A CA 1
ATOM 2651 C C . GLY A 1 359 ? -7.529 3.380 -9.773 1.00 98.81 359 GLY A C 1
ATOM 2652 O O . GLY A 1 359 ? -6.965 3.310 -10.869 1.00 98.81 359 GLY A O 1
ATOM 2653 N N . GLU A 1 360 ? -7.481 4.466 -9.005 1.00 98.94 360 GLU A N 1
ATOM 2654 C CA . GLU A 1 360 ? -6.681 5.663 -9.266 1.00 98.94 360 GLU A CA 1
ATOM 2655 C C . GLU A 1 360 ? -5.666 5.876 -8.136 1.00 98.94 360 GLU A C 1
ATOM 2657 O O . GLU A 1 360 ? -6.022 5.886 -6.957 1.00 98.94 360 GLU A O 1
ATOM 2662 N N . PHE A 1 361 ? -4.400 6.067 -8.506 1.00 98.94 361 PHE A N 1
ATOM 2663 C CA . PHE A 1 361 ? -3.284 6.256 -7.586 1.00 98.94 361 PHE A CA 1
ATOM 2664 C C . PHE A 1 361 ? -2.635 7.613 -7.841 1.00 98.94 361 PHE A C 1
ATOM 2666 O O . PHE A 1 361 ? -2.164 7.868 -8.949 1.00 98.94 361 PHE A O 1
ATOM 2673 N N . ASN A 1 362 ? -2.559 8.447 -6.807 1.00 98.88 362 ASN A N 1
ATOM 2674 C CA . ASN A 1 362 ? -1.871 9.734 -6.816 1.00 98.88 362 ASN A CA 1
ATOM 2675 C C . ASN A 1 362 ? -0.815 9.729 -5.708 1.00 98.88 362 ASN A C 1
ATOM 2677 O O . ASN A 1 362 ? -1.125 9.889 -4.529 1.00 98.88 362 ASN A O 1
ATOM 2681 N N . ILE A 1 363 ? 0.438 9.473 -6.077 1.00 98.88 363 ILE A N 1
ATOM 2682 C CA . ILE A 1 363 ? 1.524 9.276 -5.114 1.00 98.88 363 ILE A CA 1
ATOM 2683 C C . ILE A 1 363 ? 2.628 10.297 -5.367 1.00 98.88 363 ILE A C 1
ATOM 2685 O O . ILE A 1 363 ? 3.222 10.319 -6.441 1.00 98.88 363 ILE A O 1
ATOM 2689 N N . GLU A 1 364 ? 2.969 11.085 -4.354 1.00 98.06 364 GLU A N 1
ATOM 2690 C CA . GLU A 1 364 ? 4.018 12.100 -4.445 1.00 98.06 364 GLU A CA 1
ATOM 2691 C C . GLU A 1 364 ? 5.044 11.958 -3.311 1.00 98.06 364 GLU A C 1
ATOM 2693 O O . GLU A 1 364 ? 4.686 11.631 -2.178 1.00 98.06 364 GLU A O 1
ATOM 2698 N N . SER A 1 365 ? 6.323 12.233 -3.590 1.00 95.50 365 SER A N 1
ATOM 2699 C CA . SER A 1 365 ? 7.333 12.483 -2.553 1.00 95.50 365 SER A CA 1
ATOM 2700 C C . SER A 1 365 ? 7.905 13.896 -2.595 1.00 95.50 365 SER A C 1
ATOM 2702 O O . SER A 1 365 ? 8.002 14.519 -3.649 1.00 95.50 365 SER A O 1
ATOM 2704 N N . GLY A 1 366 ? 8.337 14.388 -1.431 1.00 91.75 366 GLY A N 1
ATOM 2705 C CA . GLY A 1 366 ? 9.125 15.617 -1.321 1.00 91.75 366 GLY A CA 1
ATOM 2706 C C . GLY A 1 366 ? 10.614 15.388 -1.602 1.00 91.75 366 GLY A C 1
ATOM 2707 O O . GLY A 1 366 ? 11.129 14.315 -1.316 1.00 91.75 366 GLY A O 1
ATOM 2708 N N . GLU A 1 367 ? 11.319 16.426 -2.066 1.00 88.62 367 GLU A N 1
ATOM 2709 C CA . GLU A 1 367 ? 12.715 16.396 -2.568 1.00 88.62 367 GLU A CA 1
ATOM 2710 C C . GLU A 1 367 ? 13.765 15.759 -1.640 1.00 88.62 367 GLU A C 1
ATOM 2712 O O . GLU A 1 367 ? 14.829 15.349 -2.097 1.00 88.62 367 GLU A O 1
ATOM 2717 N N . LYS A 1 368 ? 13.492 15.704 -0.332 1.00 86.81 368 LYS A N 1
ATOM 2718 C CA . LYS A 1 368 ? 14.399 15.149 0.689 1.00 86.81 368 LYS A CA 1
ATOM 2719 C C . LYS A 1 368 ? 14.188 13.658 0.953 1.00 86.81 368 LYS A C 1
ATOM 2721 O O . LYS A 1 368 ? 14.905 13.069 1.762 1.00 86.81 368 LYS A O 1
ATOM 2726 N N . ASN A 1 369 ? 13.198 13.059 0.302 1.00 86.38 369 ASN A N 1
ATOM 2727 C CA . ASN A 1 369 ? 12.890 11.647 0.412 1.00 86.38 369 ASN A CA 1
ATOM 2728 C C . ASN A 1 369 ? 13.691 10.881 -0.644 1.00 86.38 369 ASN A C 1
ATOM 2730 O O . ASN A 1 369 ? 13.175 10.511 -1.695 1.00 86.38 369 ASN A O 1
ATOM 2734 N N . HIS A 1 370 ? 14.985 10.702 -0.402 1.00 88.19 370 HIS A N 1
ATOM 2735 C CA . HIS A 1 370 ? 15.828 9.923 -1.305 1.00 88.19 370 HIS A CA 1
ATOM 2736 C C . HIS A 1 370 ? 15.433 8.438 -1.280 1.00 88.19 370 HIS A C 1
ATOM 2738 O O . HIS A 1 370 ? 14.909 7.930 -0.289 1.00 88.19 370 HIS A O 1
ATOM 2744 N N . ARG A 1 371 ? 15.677 7.739 -2.394 1.00 89.94 371 ARG A N 1
ATOM 2745 C CA . ARG A 1 371 ? 15.285 6.340 -2.656 1.00 89.94 371 ARG A CA 1
ATOM 27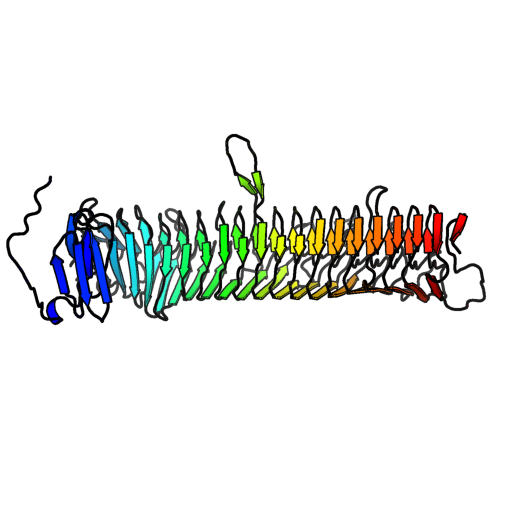46 C C . ARG A 1 371 ? 13.788 6.056 -2.500 1.00 89.94 371 ARG A C 1
ATOM 2748 O O . ARG A 1 371 ? 13.417 4.884 -2.466 1.00 89.94 371 ARG A O 1
ATOM 2755 N N . ALA A 1 372 ? 12.940 7.081 -2.434 1.00 93.31 372 ALA A N 1
ATOM 2756 C CA . ALA A 1 372 ? 11.508 6.912 -2.253 1.00 93.31 372 ALA A CA 1
ATOM 2757 C C . ALA A 1 372 ? 10.914 5.986 -3.311 1.00 93.31 372 ALA A C 1
ATOM 2759 O O . ALA A 1 372 ? 11.327 5.996 -4.479 1.00 93.31 372 ALA A O 1
ATOM 2760 N N . LYS A 1 373 ? 9.943 5.179 -2.883 1.00 96.06 373 LYS A N 1
ATOM 2761 C CA . LYS A 1 373 ? 9.280 4.208 -3.749 1.00 96.06 373 LYS A CA 1
ATOM 2762 C C . LYS A 1 373 ? 7.777 4.427 -3.751 1.00 96.06 373 LYS A C 1
ATOM 2764 O O . LYS A 1 373 ? 7.156 4.476 -2.694 1.00 96.06 373 LYS A O 1
ATOM 2769 N N . GLY A 1 374 ? 7.176 4.525 -4.933 1.00 98.38 374 GLY A N 1
ATOM 2770 C CA . GLY A 1 374 ? 5.718 4.527 -5.049 1.00 98.38 374 GLY A CA 1
ATOM 2771 C C . GLY A 1 374 ? 5.157 3.142 -4.726 1.00 98.38 374 GLY A C 1
ATOM 2772 O O . GLY A 1 374 ? 4.620 2.909 -3.646 1.00 98.38 374 GLY A O 1
ATOM 2773 N N . LEU A 1 375 ? 5.348 2.204 -5.649 1.00 98.81 375 LEU A N 1
ATOM 2774 C CA . LEU A 1 375 ? 5.022 0.789 -5.477 1.00 98.81 375 LEU A CA 1
ATOM 2775 C C . LEU A 1 375 ? 6.319 0.007 -5.243 1.00 98.81 375 LEU A C 1
ATOM 2777 O O . LEU A 1 375 ? 7.258 0.160 -6.023 1.00 98.81 375 LEU A O 1
ATOM 2781 N N . ASN A 1 376 ? 6.390 -0.811 -4.192 1.00 98.12 376 ASN A N 1
ATOM 2782 C CA . ASN A 1 376 ? 7.563 -1.624 -3.870 1.00 98.12 376 ASN A CA 1
ATOM 2783 C C . ASN A 1 376 ? 7.157 -3.034 -3.425 1.00 98.12 376 ASN A C 1
ATOM 2785 O O . ASN A 1 376 ? 6.570 -3.188 -2.356 1.00 98.12 376 ASN A O 1
ATOM 2789 N N . ALA A 1 377 ? 7.510 -4.049 -4.206 1.00 98.31 37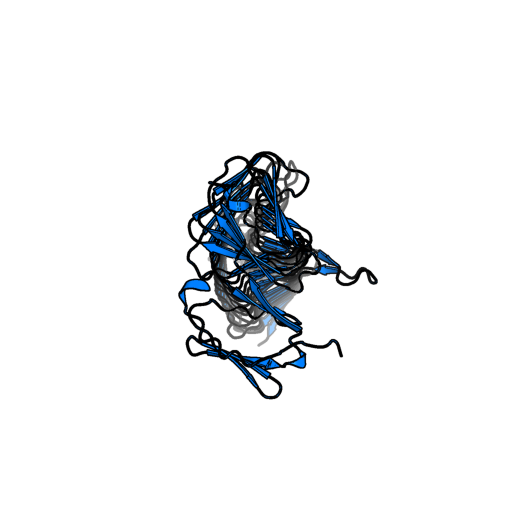7 ALA A N 1
ATOM 2790 C CA . ALA A 1 377 ? 7.290 -5.452 -3.863 1.00 98.31 377 ALA A CA 1
ATOM 2791 C C . ALA A 1 377 ? 8.624 -6.194 -3.728 1.00 98.31 377 ALA A C 1
ATOM 2793 O O . ALA A 1 377 ? 9.506 -6.008 -4.568 1.00 98.31 377 ALA A O 1
ATOM 2794 N N . ASP A 1 378 ? 8.750 -7.069 -2.734 1.00 97.38 378 ASP A N 1
ATOM 2795 C CA . ASP A 1 378 ? 9.839 -8.062 -2.738 1.00 97.38 378 ASP A CA 1
ATOM 2796 C C . ASP A 1 378 ? 9.474 -9.229 -3.681 1.00 97.38 378 ASP A C 1
ATOM 2798 O O . ASP A 1 378 ? 10.336 -9.856 -4.295 1.00 97.38 378 ASP A O 1
ATOM 2802 N N . GLY A 1 379 ? 8.173 -9.484 -3.859 1.00 97.75 379 GLY A N 1
ATOM 2803 C CA . GLY A 1 379 ? 7.629 -10.327 -4.918 1.00 97.75 379 GLY A CA 1
ATOM 2804 C C . GLY A 1 379 ? 7.437 -9.581 -6.241 1.00 97.75 379 GLY A C 1
ATOM 2805 O O . GLY A 1 379 ? 8.128 -8.611 -6.560 1.00 97.75 379 GLY A O 1
ATOM 2806 N N . ASP A 1 380 ? 6.479 -10.045 -7.038 1.00 98.75 380 ASP A N 1
ATOM 2807 C CA . ASP A 1 380 ? 6.114 -9.423 -8.309 1.00 98.75 380 ASP A CA 1
ATOM 2808 C C . ASP A 1 380 ? 5.244 -8.169 -8.113 1.00 98.75 380 ASP A C 1
ATOM 2810 O O . ASP A 1 380 ? 4.440 -8.075 -7.187 1.00 98.75 380 ASP A O 1
ATOM 2814 N N . VAL A 1 381 ? 5.302 -7.243 -9.070 1.00 98.94 381 VAL A N 1
ATOM 2815 C CA . VAL A 1 381 ? 4.245 -6.239 -9.274 1.00 98.94 381 VAL A CA 1
ATOM 2816 C C . VAL A 1 381 ? 3.448 -6.615 -10.523 1.00 98.94 381 VAL A C 1
ATOM 2818 O O . VAL A 1 381 ? 4.012 -6.732 -11.608 1.00 98.94 381 VAL A O 1
ATOM 2821 N N . LYS A 1 382 ? 2.133 -6.799 -10.395 1.00 98.94 382 LYS A N 1
ATOM 2822 C CA . LYS A 1 382 ? 1.215 -7.183 -11.480 1.00 98.94 382 LYS A CA 1
ATOM 2823 C C . LYS A 1 382 ? 0.117 -6.135 -11.611 1.00 98.94 382 LYS A C 1
ATOM 2825 O O . LYS A 1 382 ? -0.668 -5.955 -10.685 1.00 98.94 382 LYS A O 1
ATOM 2830 N N . ILE A 1 383 ? 0.063 -5.449 -12.750 1.00 98.94 383 ILE A N 1
ATOM 2831 C CA . ILE A 1 383 ? -0.894 -4.370 -13.020 1.00 98.94 383 ILE A CA 1
ATOM 2832 C C . ILE A 1 383 ? -1.718 -4.733 -14.253 1.00 98.94 383 ILE A C 1
ATOM 2834 O O . ILE A 1 383 ? -1.211 -4.752 -15.377 1.00 98.94 383 ILE A O 1
ATOM 2838 N N . TYR A 1 384 ? -2.994 -5.032 -14.034 1.00 98.88 384 TYR A N 1
ATOM 2839 C CA . TYR A 1 384 ? -3.935 -5.404 -15.086 1.00 98.88 384 TYR A CA 1
ATOM 2840 C C . TYR A 1 384 ? -4.609 -4.175 -15.699 1.00 98.88 384 TYR A C 1
ATOM 2842 O O . TYR A 1 384 ? -4.709 -4.084 -16.919 1.00 98.88 384 TYR A O 1
ATOM 2850 N N . ASP A 1 385 ? -5.032 -3.225 -14.863 1.00 98.81 385 ASP A N 1
ATOM 2851 C CA . ASP A 1 385 ? -5.575 -1.924 -15.259 1.00 98.81 385 ASP A CA 1
ATOM 2852 C C . ASP A 1 385 ? -5.518 -0.959 -14.061 1.00 98.81 385 ASP A C 1
ATOM 2854 O O . ASP A 1 385 ? -5.563 -1.421 -12.923 1.00 98.81 385 ASP A O 1
ATOM 2858 N N . ALA A 1 386 ? -5.372 0.348 -14.304 1.00 98.81 386 ALA A N 1
ATOM 2859 C CA . ALA A 1 386 ? -5.446 1.443 -13.315 1.00 98.81 386 ALA A CA 1
ATOM 2860 C C . ALA A 1 386 ? -5.050 2.790 -13.953 1.00 98.81 386 ALA A C 1
ATOM 2862 O O . ALA A 1 386 ? -4.382 2.832 -14.988 1.00 98.81 386 ALA A O 1
ATOM 2863 N N . ILE A 1 387 ? -5.392 3.904 -13.301 1.00 98.94 387 ILE A N 1
ATOM 2864 C CA . ILE A 1 387 ? -4.745 5.205 -13.540 1.00 98.94 387 ILE A CA 1
ATOM 2865 C C . ILE A 1 387 ? -3.696 5.405 -12.446 1.00 98.94 387 ILE A C 1
ATOM 2867 O O . ILE A 1 387 ? -4.038 5.476 -11.270 1.00 98.94 387 ILE A O 1
ATOM 2871 N N . ILE A 1 388 ? -2.419 5.487 -12.815 1.00 98.94 388 ILE A N 1
ATOM 2872 C CA . ILE A 1 388 ? -1.306 5.569 -11.866 1.00 98.94 388 ILE A CA 1
ATOM 2873 C C . ILE A 1 388 ? -0.462 6.807 -12.156 1.00 98.94 388 ILE A C 1
ATOM 2875 O O . ILE A 1 388 ? 0.311 6.838 -13.113 1.00 98.94 388 ILE A O 1
ATOM 2879 N N . ASN A 1 389 ? -0.579 7.807 -11.287 1.00 98.88 389 ASN A N 1
ATOM 2880 C CA . ASN A 1 389 ? 0.207 9.031 -11.317 1.00 98.88 389 ASN A CA 1
ATOM 2881 C C . ASN A 1 389 ? 1.175 9.007 -10.130 1.00 98.88 389 ASN A C 1
ATOM 2883 O O . ASN A 1 389 ? 0.757 9.025 -8.969 1.00 98.88 389 ASN A O 1
ATOM 2887 N N . ILE A 1 390 ? 2.477 8.930 -10.406 1.00 98.88 390 ILE A N 1
ATOM 2888 C CA . ILE A 1 390 ? 3.495 8.887 -9.353 1.00 98.88 390 ILE A CA 1
ATOM 2889 C C . ILE A 1 390 ? 4.592 9.894 -9.666 1.00 98.88 390 ILE A C 1
ATOM 2891 O O . ILE A 1 390 ? 5.273 9.774 -10.681 1.00 98.88 390 ILE A O 1
ATOM 2895 N N . GLU A 1 391 ? 4.828 10.825 -8.749 1.00 98.19 391 GLU A N 1
ATOM 2896 C CA . GLU A 1 391 ? 5.924 11.787 -8.814 1.00 98.19 391 GLU A CA 1
ATOM 2897 C C . GLU A 1 391 ? 6.856 11.600 -7.614 1.00 98.19 391 GLU A C 1
ATOM 2899 O O . GLU A 1 391 ? 6.497 11.881 -6.476 1.00 98.19 391 GLU A O 1
ATOM 2904 N N . GLN A 1 392 ? 8.071 11.109 -7.847 1.00 95.62 392 GLN A N 1
ATOM 2905 C CA . GLN A 1 392 ? 9.057 10.932 -6.782 1.00 95.62 392 GLN A CA 1
ATOM 2906 C C . GLN A 1 392 ? 10.186 11.946 -6.949 1.00 95.62 392 GLN A C 1
ATOM 2908 O O . GLN A 1 392 ? 10.982 11.859 -7.888 1.00 95.62 392 GLN A O 1
ATOM 2913 N N . LYS A 1 393 ? 10.254 12.902 -6.025 1.00 90.12 393 LYS A N 1
ATOM 2914 C CA . LYS A 1 393 ? 11.296 13.926 -5.951 1.00 90.12 393 LYS A CA 1
ATOM 2915 C C . LYS A 1 393 ? 12.337 13.462 -4.940 1.00 90.12 393 LYS A C 1
ATOM 2917 O O . LYS A 1 393 ? 12.013 13.318 -3.767 1.00 90.12 393 LYS A O 1
ATOM 2922 N N . GLY A 1 394 ? 13.555 13.178 -5.387 1.00 87.75 394 GLY A N 1
ATOM 2923 C CA . GLY A 1 394 ? 14.649 12.749 -4.519 1.00 87.75 394 GLY A CA 1
ATOM 2924 C C . GLY A 1 394 ? 15.653 11.848 -5.234 1.00 87.75 394 GLY A C 1
ATOM 2925 O O . GLY A 1 394 ? 15.325 11.086 -6.140 1.00 87.75 394 GLY A O 1
ATOM 2926 N N . ASP A 1 395 ? 16.913 11.932 -4.822 1.00 87.81 395 ASP A N 1
ATOM 2927 C CA . ASP A 1 395 ? 17.985 11.099 -5.376 1.00 87.81 395 ASP A CA 1
ATOM 2928 C C . ASP A 1 395 ? 17.641 9.599 -5.359 1.00 87.81 395 ASP A C 1
ATOM 2930 O O . ASP A 1 395 ? 17.126 9.068 -4.375 1.00 87.81 395 ASP A O 1
ATOM 2934 N N . ALA A 1 396 ? 17.946 8.910 -6.460 1.00 89.69 396 ALA A N 1
ATOM 2935 C CA . ALA A 1 396 ? 17.720 7.474 -6.656 1.00 89.69 396 ALA A CA 1
ATOM 2936 C C . ALA A 1 396 ? 16.282 6.946 -6.419 1.00 89.69 396 ALA A C 1
ATOM 2938 O O . ALA A 1 396 ? 16.102 5.756 -6.139 1.00 89.69 396 ALA A O 1
ATOM 2939 N N . CYS A 1 397 ? 15.260 7.792 -6.553 1.00 92.25 397 CYS A N 1
ATOM 2940 C CA . CYS A 1 397 ? 13.858 7.399 -6.401 1.00 92.25 397 CYS A CA 1
ATOM 2941 C C . CYS A 1 397 ? 13.346 6.424 -7.475 1.00 92.25 397 CYS A C 1
ATOM 2943 O O . CYS A 1 397 ? 13.850 6.370 -8.602 1.00 92.25 397 CYS A O 1
ATOM 2945 N N . ARG A 1 398 ? 12.298 5.662 -7.133 1.00 95.88 398 ARG A N 1
ATOM 2946 C CA . ARG A 1 398 ? 11.637 4.705 -8.032 1.00 95.88 398 ARG A CA 1
ATOM 2947 C C . ARG A 1 398 ? 10.119 4.869 -7.997 1.00 95.88 398 ARG A C 1
ATOM 2949 O O . ARG A 1 398 ? 9.535 4.862 -6.920 1.00 95.88 398 ARG A O 1
ATOM 2956 N N . ASN A 1 399 ? 9.436 4.966 -9.141 1.00 98.62 399 ASN A N 1
ATOM 2957 C CA . ASN A 1 399 ? 7.966 4.995 -9.096 1.00 98.62 399 ASN A CA 1
ATOM 2958 C C . ASN A 1 399 ? 7.398 3.593 -8.842 1.00 98.62 399 ASN A C 1
ATOM 2960 O O . ASN A 1 399 ? 6.618 3.415 -7.911 1.00 98.62 399 ASN A O 1
ATOM 2964 N N . ILE A 1 400 ? 7.825 2.603 -9.631 1.00 98.88 400 ILE A N 1
ATOM 2965 C CA . ILE A 1 400 ? 7.422 1.196 -9.501 1.00 98.88 400 ILE A CA 1
ATOM 2966 C C . ILE A 1 400 ? 8.682 0.339 -9.359 1.00 98.88 400 ILE A C 1
ATOM 2968 O O . ILE A 1 400 ? 9.559 0.377 -10.225 1.00 98.88 400 ILE A O 1
ATOM 2972 N N . ALA A 1 401 ? 8.780 -0.422 -8.272 1.00 98.44 401 ALA A N 1
ATOM 2973 C CA . ALA A 1 401 ? 9.919 -1.264 -7.942 1.00 98.44 401 ALA A CA 1
ATOM 2974 C C . ALA A 1 401 ? 9.486 -2.691 -7.564 1.00 98.44 401 ALA A C 1
ATOM 2976 O O . ALA A 1 401 ? 8.505 -2.878 -6.845 1.00 98.44 401 ALA A O 1
ATOM 2977 N N . SER A 1 402 ? 10.247 -3.682 -8.025 1.00 98.19 402 SER A N 1
ATOM 2978 C CA . SER A 1 402 ? 10.094 -5.092 -7.657 1.00 98.19 402 SER A CA 1
ATOM 2979 C C . SER A 1 402 ? 11.464 -5.755 -7.520 1.00 98.19 402 SER A C 1
ATOM 2981 O O . SER A 1 402 ? 12.315 -5.566 -8.393 1.00 98.19 402 SER A O 1
ATOM 2983 N N . GLU A 1 403 ? 11.665 -6.554 -6.471 1.00 97.38 403 GLU A N 1
ATOM 2984 C CA . GLU A 1 403 ? 12.839 -7.437 -6.344 1.00 97.38 403 GLU A CA 1
ATOM 2985 C C . GLU A 1 403 ? 12.719 -8.702 -7.224 1.00 97.38 403 GLU A C 1
ATOM 2987 O O . GLU A 1 403 ? 13.666 -9.475 -7.364 1.00 97.38 403 GLU A O 1
ATOM 2992 N N . ASN A 1 404 ? 11.572 -8.893 -7.886 1.00 97.81 404 ASN A N 1
ATOM 2993 C CA . ASN A 1 404 ? 11.352 -9.924 -8.892 1.00 97.81 404 ASN A CA 1
ATOM 2994 C C . ASN A 1 404 ? 10.888 -9.298 -10.219 1.00 97.81 404 ASN A C 1
ATOM 2996 O O . ASN A 1 404 ? 11.648 -8.547 -10.837 1.00 97.81 404 ASN A O 1
ATOM 3000 N N . ASN A 1 405 ? 9.686 -9.630 -10.709 1.00 98.69 405 ASN A N 1
ATOM 3001 C CA . ASN A 1 405 ? 9.202 -9.177 -12.010 1.00 98.69 405 ASN A CA 1
ATOM 3002 C C . ASN A 1 405 ? 8.117 -8.109 -11.903 1.00 98.69 405 ASN A C 1
ATOM 3004 O O . ASN A 1 405 ? 7.326 -8.070 -10.965 1.00 98.69 405 ASN A O 1
ATOM 3008 N N . ILE A 1 406 ? 8.009 -7.305 -12.956 1.00 98.94 406 ILE A N 1
ATOM 3009 C CA . ILE A 1 406 ? 6.904 -6.371 -13.157 1.00 98.94 406 ILE A CA 1
ATOM 3010 C C . ILE A 1 406 ? 6.134 -6.782 -14.413 1.00 98.94 406 ILE A C 1
ATOM 3012 O O . ILE A 1 406 ? 6.715 -6.857 -15.494 1.00 98.94 406 ILE A O 1
ATOM 3016 N N . TYR A 1 407 ? 4.829 -7.012 -14.283 1.00 98.94 407 TYR A N 1
ATOM 3017 C CA . TYR A 1 407 ? 3.909 -7.329 -15.377 1.00 98.94 407 TYR A CA 1
ATOM 3018 C C . TYR A 1 407 ? 2.874 -6.215 -15.520 1.00 98.94 407 TYR A C 1
ATOM 3020 O O . TYR A 1 407 ? 2.221 -5.861 -14.540 1.00 98.94 407 TYR A O 1
ATOM 3028 N N . ILE A 1 408 ? 2.711 -5.670 -16.727 1.00 98.88 408 ILE A N 1
ATOM 3029 C CA . ILE A 1 408 ? 1.739 -4.607 -17.009 1.00 98.88 408 ILE A CA 1
ATOM 3030 C C . ILE A 1 408 ? 0.945 -4.950 -18.272 1.00 98.88 408 ILE A C 1
ATOM 3032 O O . ILE A 1 408 ? 1.520 -5.099 -19.353 1.00 98.88 408 ILE A O 1
ATOM 3036 N N . GLU A 1 409 ? -0.374 -5.077 -18.137 1.00 98.75 409 GLU A N 1
ATOM 3037 C CA . GLU A 1 409 ? -1.292 -5.470 -19.221 1.00 98.75 409 GLU A CA 1
ATOM 3038 C C . GLU A 1 409 ? -2.202 -4.321 -19.696 1.00 98.75 409 GLU A C 1
ATOM 3040 O O . GLU A 1 409 ? -2.645 -4.306 -20.849 1.00 98.75 409 GLU A O 1
ATOM 3045 N N . GLY A 1 410 ? -2.452 -3.333 -18.837 1.00 98.56 410 GLY A N 1
ATOM 3046 C CA . GLY A 1 410 ? -3.363 -2.216 -19.088 1.00 98.56 410 GLY A CA 1
ATOM 3047 C C . GLY A 1 410 ? -3.117 -1.048 -18.135 1.00 98.56 410 GLY A C 1
ATOM 3048 O O . GLY A 1 410 ? -2.198 -1.093 -17.318 1.00 98.56 410 GLY A O 1
ATOM 3049 N N . GLY A 1 411 ? -3.916 0.010 -18.271 1.00 98.81 411 GLY A N 1
ATOM 3050 C CA . GLY A 1 411 ? -3.819 1.228 -17.467 1.00 98.81 411 GLY A CA 1
ATOM 3051 C C . GLY A 1 411 ? -3.143 2.421 -18.145 1.00 98.81 411 GLY A C 1
ATOM 3052 O O . GLY A 1 411 ? -2.538 2.317 -19.216 1.00 98.81 411 GLY A O 1
ATOM 3053 N N . LYS A 1 412 ? -3.257 3.582 -17.494 1.00 98.94 412 LYS A N 1
ATOM 3054 C CA . LYS A 1 412 ? -2.569 4.828 -17.848 1.00 98.94 412 LYS A CA 1
ATOM 3055 C C . LYS A 1 412 ? -1.571 5.176 -16.749 1.00 98.94 412 LYS A C 1
ATOM 3057 O O . LYS A 1 412 ? -1.940 5.208 -15.580 1.00 98.94 412 LYS A O 1
ATOM 3062 N N . PHE A 1 413 ? -0.339 5.483 -17.132 1.00 98.94 413 PHE A N 1
ATOM 3063 C CA . PHE A 1 413 ? 0.765 5.713 -16.210 1.00 98.94 413 PHE A CA 1
ATOM 3064 C C . PHE A 1 413 ? 1.435 7.048 -16.506 1.00 98.94 413 PHE A C 1
ATOM 3066 O O . PHE A 1 413 ? 1.985 7.220 -17.590 1.00 98.94 413 PHE A O 1
ATOM 3073 N N . ASP A 1 414 ? 1.446 7.943 -15.528 1.00 98.88 414 ASP A N 1
ATOM 3074 C CA . ASP A 1 414 ? 2.157 9.217 -15.569 1.00 98.88 414 ASP A CA 1
ATOM 3075 C C . ASP A 1 414 ? 3.234 9.169 -14.461 1.00 98.88 414 ASP A C 1
ATOM 3077 O O . ASP A 1 414 ? 2.962 9.422 -13.285 1.00 98.88 414 ASP A O 1
ATOM 3081 N N . LEU A 1 415 ? 4.452 8.735 -14.819 1.00 98.88 415 LEU A N 1
ATOM 3082 C CA . LEU A 1 415 ? 5.522 8.369 -13.880 1.00 98.88 415 LEU A CA 1
ATOM 3083 C C . LEU A 1 415 ? 6.713 9.325 -13.989 1.00 98.88 415 LEU A C 1
ATOM 3085 O O . LEU A 1 415 ? 7.436 9.320 -14.987 1.00 98.88 415 LEU A O 1
ATOM 3089 N N . TYR A 1 416 ? 6.934 10.105 -12.936 1.00 98.38 416 TYR A N 1
ATOM 3090 C CA . TYR A 1 416 ? 7.944 11.154 -12.866 1.00 98.38 416 TYR A CA 1
ATOM 3091 C C . TYR A 1 416 ? 8.964 10.859 -11.768 1.00 98.38 416 TYR A C 1
ATOM 3093 O O . TYR A 1 416 ? 8.605 10.574 -10.622 1.00 98.38 416 TYR A O 1
ATOM 3101 N N . THR A 1 417 ? 10.247 10.973 -12.103 1.00 96.31 417 THR A N 1
ATOM 3102 C CA . THR A 1 417 ? 11.345 10.980 -11.126 1.00 96.31 417 THR A CA 1
ATOM 3103 C C . THR A 1 417 ? 12.248 12.193 -11.318 1.00 96.31 417 THR A C 1
ATOM 3105 O O . THR A 1 417 ? 12.523 12.598 -12.447 1.00 96.31 417 THR A O 1
ATOM 3108 N N . THR A 1 418 ? 12.731 12.768 -10.221 1.00 91.44 418 THR A N 1
ATOM 3109 C CA . THR A 1 418 ? 13.749 13.831 -10.235 1.00 91.44 418 THR A CA 1
ATOM 3110 C C . THR A 1 418 ? 14.802 13.565 -9.166 1.00 91.44 418 THR A C 1
ATOM 3112 O O . THR A 1 418 ? 14.562 12.789 -8.245 1.00 91.44 418 THR A O 1
ATOM 3115 N N . GLY A 1 419 ? 15.966 14.212 -9.267 1.00 83.94 419 GLY A N 1
ATOM 3116 C CA . GLY A 1 419 ? 17.056 14.090 -8.287 1.00 83.94 419 GLY A CA 1
ATOM 3117 C C . GLY A 1 419 ? 18.348 13.548 -8.895 1.00 83.94 419 GLY A C 1
ATOM 3118 O O . GLY A 1 419 ? 18.452 13.354 -10.102 1.00 83.94 419 GLY A O 1
ATOM 3119 N N . GLY A 1 420 ? 19.367 13.332 -8.075 1.00 80.88 420 GLY A N 1
ATOM 3120 C CA . GLY A 1 420 ? 20.697 12.887 -8.478 1.00 80.88 420 GLY A CA 1
ATOM 3121 C C . GLY A 1 420 ? 21.062 11.476 -8.017 1.00 80.88 420 GLY A C 1
ATOM 3122 O O . GLY A 1 420 ? 20.211 10.606 -7.806 1.00 80.88 420 GLY A O 1
ATOM 3123 N N . LEU A 1 421 ? 22.373 11.266 -7.899 1.00 78.31 421 LEU A N 1
ATOM 3124 C CA . LEU A 1 421 ? 22.978 10.096 -7.266 1.00 78.31 421 LEU A CA 1
ATOM 3125 C C . LEU A 1 421 ? 23.107 10.334 -5.762 1.00 78.31 421 LEU A C 1
ATOM 3127 O O . LEU A 1 421 ? 23.240 11.475 -5.324 1.00 78.31 421 LEU A O 1
ATOM 3131 N N . ILE A 1 422 ? 23.137 9.252 -4.990 1.00 74.44 422 ILE A N 1
ATOM 3132 C CA . ILE A 1 422 ? 23.335 9.322 -3.541 1.00 74.44 422 ILE A CA 1
ATOM 3133 C C . ILE A 1 422 ? 24.828 9.222 -3.233 1.00 74.44 422 ILE A C 1
ATOM 3135 O O . ILE A 1 422 ? 25.506 8.298 -3.684 1.00 74.44 422 ILE A O 1
ATOM 3139 N N . ASN A 1 423 ? 25.333 10.150 -2.424 1.00 65.25 423 ASN A N 1
ATOM 3140 C CA . ASN A 1 423 ? 26.692 10.087 -1.893 1.00 65.25 423 ASN A CA 1
ATOM 3141 C C . ASN A 1 423 ? 26.658 9.484 -0.485 1.00 65.25 423 ASN A C 1
ATOM 3143 O O . ASN A 1 423 ? 26.050 10.058 0.414 1.00 65.25 423 ASN A O 1
ATOM 3147 N N . GLU A 1 424 ? 27.325 8.349 -0.287 1.00 63.72 424 GLU A N 1
ATOM 3148 C CA . GLU A 1 424 ? 27.517 7.728 1.027 1.00 63.72 424 GLU A CA 1
ATOM 3149 C C . GLU A 1 424 ? 28.968 7.987 1.469 1.00 63.72 424 GLU A C 1
ATOM 3151 O O . GLU A 1 424 ? 29.872 7.170 1.279 1.00 63.72 424 GLU A O 1
ATOM 3156 N N . GLY A 1 425 ? 29.220 9.183 2.011 1.00 64.94 425 GLY A N 1
ATOM 3157 C CA . GLY A 1 425 ? 30.575 9.635 2.345 1.00 64.94 425 GLY A CA 1
ATOM 3158 C C . GLY A 1 425 ? 31.462 9.802 1.102 1.00 64.94 425 GLY A C 1
ATOM 3159 O O . GLY A 1 425 ? 31.071 10.469 0.148 1.00 64.94 425 GLY A O 1
ATOM 3160 N N . ASP A 1 426 ? 32.658 9.200 1.111 1.00 61.19 426 ASP A N 1
ATOM 3161 C CA . ASP A 1 426 ? 33.601 9.221 -0.025 1.00 61.19 426 ASP A CA 1
ATOM 3162 C C . ASP A 1 426 ? 33.250 8.191 -1.127 1.00 61.19 426 ASP A C 1
ATOM 3164 O O . ASP A 1 426 ? 33.936 8.123 -2.151 1.00 61.19 426 ASP A O 1
ATOM 3168 N N . VAL A 1 427 ? 32.210 7.366 -0.929 1.00 58.47 427 VAL A N 1
ATOM 3169 C CA . VAL A 1 427 ? 31.747 6.370 -1.907 1.00 58.47 427 VAL A CA 1
ATOM 3170 C C . VAL A 1 427 ? 30.500 6.899 -2.611 1.00 58.47 427 VAL A C 1
ATOM 3172 O O . VAL A 1 427 ? 29.455 7.118 -1.999 1.00 58.47 427 VAL A O 1
ATOM 3175 N N . ILE A 1 428 ? 30.598 7.083 -3.925 1.00 58.59 428 ILE A N 1
ATOM 3176 C CA . ILE A 1 428 ? 29.440 7.404 -4.761 1.00 58.59 428 ILE A CA 1
ATOM 3177 C C . ILE A 1 428 ? 28.622 6.121 -4.915 1.00 58.59 428 ILE A C 1
ATOM 3179 O O . ILE A 1 428 ? 29.096 5.147 -5.502 1.00 58.59 428 ILE A O 1
ATOM 3183 N N . ASN A 1 429 ? 27.395 6.105 -4.390 1.00 62.84 429 ASN A N 1
ATOM 3184 C CA . ASN A 1 429 ? 26.456 5.035 -4.682 1.00 62.84 429 ASN A CA 1
ATOM 3185 C C . ASN A 1 429 ? 25.886 5.272 -6.089 1.00 62.84 429 ASN A C 1
ATOM 3187 O O . ASN A 1 429 ? 25.226 6.276 -6.346 1.00 62.84 429 ASN A O 1
ATOM 3191 N N . GLU A 1 430 ? 26.112 4.340 -7.015 1.00 70.00 430 GLU A N 1
ATOM 3192 C CA . GLU A 1 430 ? 25.630 4.454 -8.401 1.00 70.00 430 GLU A CA 1
ATOM 3193 C C . GLU A 1 430 ? 24.115 4.213 -8.571 1.00 70.00 430 GLU A C 1
ATOM 3195 O O . GLU A 1 430 ? 23.593 4.196 -9.697 1.00 70.00 430 GLU A O 1
ATOM 3200 N N . SER A 1 431 ? 23.390 4.032 -7.462 1.00 78.31 431 SER A N 1
ATOM 3201 C CA . SER A 1 431 ? 21.930 4.018 -7.458 1.00 78.31 431 SER A CA 1
ATOM 3202 C C . SER A 1 431 ? 21.403 5.292 -8.115 1.00 78.31 431 SER A C 1
ATOM 3204 O O . SER A 1 431 ? 21.764 6.408 -7.754 1.00 78.31 431 SER A O 1
ATOM 3206 N N . SER A 1 432 ? 20.541 5.103 -9.103 1.00 86.12 432 SER A N 1
ATOM 3207 C CA . SER A 1 432 ? 20.008 6.153 -9.969 1.00 86.12 432 SER A CA 1
ATOM 3208 C C . SER A 1 432 ? 18.499 6.031 -10.048 1.00 86.12 432 SER A C 1
ATOM 3210 O O . SER A 1 432 ? 17.953 4.934 -9.886 1.00 86.12 432 SER A O 1
ATOM 3212 N N . ALA A 1 433 ? 17.837 7.157 -10.299 1.00 92.62 433 ALA A N 1
ATOM 3213 C CA . ALA A 1 433 ? 16.390 7.190 -10.384 1.00 92.62 433 ALA A CA 1
ATOM 3214 C C . ALA A 1 433 ? 15.882 6.327 -11.548 1.00 92.62 433 ALA A C 1
ATOM 3216 O O . ALA A 1 433 ? 16.554 6.162 -12.572 1.00 92.62 433 ALA A O 1
ATOM 3217 N N . SER A 1 434 ? 14.713 5.717 -11.385 1.00 95.75 434 SER A N 1
ATOM 3218 C CA . SER A 1 434 ? 14.081 4.912 -12.434 1.00 95.75 434 SER A CA 1
ATOM 3219 C C . SER A 1 434 ? 12.565 5.012 -12.338 1.00 95.75 434 SER A C 1
ATOM 3221 O O . SER A 1 434 ? 12.024 4.778 -11.262 1.00 95.75 434 SER A O 1
ATOM 3223 N N . CYS A 1 435 ? 11.856 5.275 -13.437 1.00 98.56 435 CYS A N 1
ATOM 3224 C CA . CYS A 1 435 ? 10.391 5.233 -13.387 1.00 98.56 435 CYS A CA 1
ATOM 3225 C C . CYS A 1 435 ? 9.918 3.812 -13.035 1.00 98.56 435 CYS A C 1
ATOM 3227 O O . CYS A 1 435 ? 9.120 3.625 -12.120 1.00 98.56 435 CYS A O 1
ATOM 3229 N N . ILE A 1 436 ? 10.475 2.794 -13.698 1.00 98.81 436 ILE A N 1
ATOM 3230 C CA . ILE A 1 436 ? 10.163 1.382 -13.443 1.00 98.81 436 ILE A CA 1
ATOM 3231 C C . ILE A 1 436 ? 11.464 0.594 -13.246 1.00 98.81 436 ILE A C 1
ATOM 3233 O O . ILE A 1 436 ? 12.346 0.642 -14.107 1.00 98.81 436 ILE A O 1
ATOM 3237 N N . LYS A 1 437 ? 11.587 -0.143 -12.134 1.00 97.69 437 LYS A N 1
ATOM 3238 C CA . LYS A 1 437 ? 12.737 -1.007 -11.825 1.00 97.69 437 LYS A CA 1
ATOM 3239 C C . LYS A 1 437 ? 12.309 -2.407 -11.389 1.00 97.69 437 LYS A C 1
ATOM 3241 O O . LYS A 1 437 ? 11.663 -2.547 -10.361 1.00 97.69 437 LYS A O 1
ATOM 3246 N N . ALA A 1 438 ? 12.763 -3.426 -12.107 1.00 97.88 438 ALA A N 1
ATOM 3247 C CA . ALA A 1 438 ? 12.681 -4.822 -11.686 1.00 97.88 438 ALA A CA 1
ATOM 3248 C C . ALA A 1 438 ? 14.089 -5.394 -11.471 1.00 97.88 438 ALA A C 1
ATOM 3250 O O . ALA A 1 438 ? 14.988 -5.132 -12.276 1.00 97.88 438 ALA A O 1
ATOM 3251 N N . ASP A 1 439 ? 14.300 -6.178 -10.422 1.00 95.69 439 ASP A N 1
ATOM 3252 C CA . ASP A 1 439 ? 15.562 -6.910 -10.225 1.00 95.69 439 ASP A CA 1
ATOM 3253 C C . ASP A 1 439 ? 15.594 -8.229 -11.027 1.00 95.69 439 ASP A C 1
ATOM 3255 O O . ASP A 1 439 ? 16.629 -8.877 -11.146 1.00 95.69 439 ASP A O 1
ATOM 3259 N N . ASN A 1 440 ? 14.486 -8.588 -11.687 1.00 96.44 440 ASN A N 1
ATOM 3260 C CA . ASN A 1 440 ? 14.437 -9.647 -12.691 1.00 96.44 440 ASN A CA 1
ATOM 3261 C C . ASN A 1 440 ? 13.955 -9.114 -14.055 1.00 96.44 440 ASN A C 1
ATOM 3263 O O . ASN A 1 440 ? 14.768 -8.603 -14.836 1.00 96.44 440 ASN A O 1
ATOM 3267 N N . GLY A 1 441 ? 12.657 -9.219 -14.363 1.00 98.00 441 GLY A N 1
ATOM 3268 C CA . GLY A 1 441 ? 12.097 -8.885 -15.674 1.00 98.00 441 GLY A CA 1
ATOM 3269 C C . GLY A 1 441 ? 10.986 -7.832 -15.657 1.00 98.00 441 GLY A C 1
ATOM 3270 O O . GLY A 1 441 ? 10.208 -7.751 -14.712 1.00 98.00 441 GLY A O 1
ATOM 3271 N N . ILE A 1 442 ? 10.871 -7.053 -16.735 1.00 98.88 442 ILE A N 1
ATOM 3272 C CA . ILE A 1 442 ? 9.712 -6.188 -17.013 1.00 98.88 442 ILE A CA 1
ATOM 3273 C C . ILE A 1 442 ? 8.978 -6.733 -18.240 1.00 98.88 442 ILE A C 1
ATOM 3275 O O . ILE A 1 442 ? 9.569 -6.878 -19.308 1.00 98.88 442 ILE A O 1
ATOM 3279 N N . PHE A 1 443 ? 7.679 -6.987 -18.109 1.00 98.88 443 PHE A N 1
ATOM 3280 C CA . PHE A 1 443 ? 6.833 -7.558 -19.151 1.00 98.88 443 PHE A CA 1
ATOM 3281 C C . PHE A 1 443 ? 5.633 -6.648 -19.404 1.00 98.88 443 PHE A C 1
ATOM 3283 O O . PHE A 1 443 ? 4.752 -6.508 -18.560 1.00 98.88 443 PHE A O 1
ATOM 3290 N N . VAL A 1 444 ? 5.586 -6.044 -20.587 1.00 98.88 444 VAL A N 1
ATOM 3291 C CA . VAL A 1 444 ? 4.493 -5.173 -21.024 1.00 98.88 444 VAL A CA 1
ATOM 3292 C C . VAL A 1 444 ? 3.717 -5.870 -22.132 1.00 98.88 444 VAL A C 1
ATOM 3294 O O . VAL A 1 444 ? 4.276 -6.245 -23.164 1.00 98.88 444 VAL A O 1
ATOM 3297 N N . SER A 1 445 ? 2.416 -6.038 -21.942 1.00 98.38 445 SER A N 1
ATOM 3298 C CA . SER A 1 445 ? 1.502 -6.605 -22.935 1.00 98.38 445 SER A CA 1
ATOM 3299 C C . SER A 1 445 ? 0.208 -5.789 -22.994 1.00 98.38 445 SER A C 1
ATOM 3301 O O . SER A 1 445 ? 0.133 -4.735 -22.377 1.00 98.38 445 SER A O 1
ATOM 3303 N N . GLY A 1 446 ? -0.780 -6.210 -23.787 1.00 98.12 446 GLY A N 1
ATOM 3304 C CA . GLY A 1 446 ? -2.064 -5.506 -23.887 1.00 98.12 446 GLY A CA 1
ATOM 3305 C C . GLY A 1 446 ? -1.947 -4.069 -24.415 1.00 98.12 446 GLY A C 1
ATOM 3306 O O . GLY A 1 446 ? -1.282 -3.829 -25.429 1.00 98.12 446 GLY A O 1
ATOM 3307 N N . THR A 1 447 ? -2.636 -3.117 -23.781 1.00 98.38 447 THR A N 1
ATOM 3308 C CA . THR A 1 447 ? -2.746 -1.720 -24.259 1.00 98.38 447 THR A CA 1
ATOM 3309 C C . THR A 1 447 ? -2.462 -0.634 -23.204 1.00 98.38 447 THR A C 1
ATOM 3311 O O . THR A 1 447 ? -3.169 0.373 -23.206 1.00 98.38 447 THR A O 1
ATOM 3314 N N . PRO A 1 448 ? -1.462 -0.771 -22.315 1.00 98.75 448 PRO A N 1
ATOM 3315 C CA . PRO A 1 448 ? -1.124 0.287 -21.370 1.00 98.75 448 PRO A CA 1
ATOM 3316 C C . PRO A 1 448 ? -0.565 1.523 -22.088 1.00 98.75 448 PRO A C 1
ATOM 3318 O O . PRO A 1 448 ? 0.118 1.406 -23.112 1.00 98.75 448 PRO A O 1
ATOM 3321 N N . GLU A 1 449 ? -0.822 2.705 -21.534 1.00 98.88 449 GLU A N 1
ATOM 3322 C CA . GLU A 1 449 ? -0.256 3.976 -21.993 1.00 98.88 449 GLU A CA 1
ATOM 3323 C C . GLU A 1 449 ? 0.663 4.565 -20.923 1.00 98.88 449 GLU A C 1
ATOM 3325 O O . GLU A 1 449 ? 0.209 4.909 -19.837 1.00 98.88 449 GLU A O 1
ATOM 3330 N N . PHE A 1 450 ? 1.948 4.715 -21.242 1.00 98.88 450 PHE A N 1
ATOM 3331 C CA . PHE A 1 450 ? 2.947 5.275 -20.337 1.00 98.88 450 PHE A CA 1
ATOM 3332 C C . PHE A 1 450 ? 3.436 6.641 -20.805 1.00 98.88 450 PHE A C 1
ATOM 3334 O O . PHE A 1 450 ? 3.833 6.806 -21.963 1.00 98.88 450 PHE A O 1
ATOM 3341 N N . ILE A 1 451 ? 3.521 7.565 -19.857 1.00 98.88 451 ILE A N 1
ATOM 3342 C CA . ILE A 1 451 ? 4.431 8.701 -19.848 1.00 98.88 451 ILE A CA 1
ATOM 3343 C C . ILE A 1 451 ? 5.479 8.399 -18.776 1.00 98.88 451 ILE A C 1
ATOM 3345 O O . ILE A 1 451 ? 5.180 8.390 -17.584 1.00 98.88 451 ILE A O 1
ATOM 3349 N N . LEU A 1 452 ? 6.707 8.112 -19.207 1.00 98.88 452 LEU A N 1
ATOM 3350 C CA . LEU A 1 452 ? 7.854 7.914 -18.322 1.00 98.88 452 LEU A CA 1
ATOM 3351 C C . LEU A 1 452 ? 8.756 9.132 -18.433 1.00 98.88 452 LEU A C 1
ATOM 3353 O O . LEU A 1 452 ? 9.243 9.442 -19.521 1.00 98.88 452 LEU A O 1
ATOM 3357 N N . TYR A 1 453 ? 8.986 9.813 -17.321 1.00 98.31 453 TYR A N 1
ATOM 3358 C CA . TYR A 1 453 ? 9.753 11.044 -17.289 1.00 98.31 453 TYR A CA 1
ATOM 3359 C C . TYR A 1 453 ? 10.789 11.017 -16.170 1.00 98.31 453 TYR A C 1
ATOM 3361 O O . TYR A 1 453 ? 10.473 10.720 -15.017 1.00 98.31 453 TYR A O 1
ATOM 3369 N N . SER A 1 454 ? 12.036 11.352 -16.493 1.00 96.00 454 SER A N 1
ATOM 3370 C CA . SER A 1 454 ? 13.092 11.443 -15.485 1.00 96.00 454 SER A CA 1
ATOM 3371 C C . SER A 1 454 ? 14.012 12.629 -15.745 1.00 96.00 454 SER A C 1
ATOM 3373 O O . SER A 1 454 ? 14.595 12.736 -16.822 1.00 96.00 454 SER A O 1
ATOM 3375 N N . GLU A 1 455 ? 14.169 13.491 -14.743 1.00 93.12 455 GLU A N 1
ATOM 3376 C CA . GLU A 1 455 ? 15.176 14.558 -14.692 1.00 93.12 455 GLU A CA 1
ATOM 3377 C C . GLU A 1 455 ? 16.239 14.195 -13.656 1.00 93.12 455 GLU A C 1
ATOM 3379 O O . GLU A 1 455 ? 16.285 14.741 -12.549 1.00 93.12 455 GLU A O 1
ATOM 3384 N N . SER A 1 456 ? 17.084 13.221 -14.005 1.00 87.31 456 SER A N 1
ATOM 3385 C CA . SER A 1 456 ? 18.081 12.692 -13.080 1.00 87.31 456 SER A CA 1
ATOM 3386 C C . SER A 1 456 ? 19.395 12.321 -13.742 1.00 87.31 456 SER A C 1
ATOM 3388 O O . SER A 1 456 ? 19.438 11.797 -14.853 1.00 87.31 456 SER A O 1
ATOM 3390 N N . VAL A 1 457 ? 20.498 12.497 -13.014 1.00 84.38 457 VAL A N 1
ATOM 3391 C CA . VAL A 1 457 ? 21.789 11.926 -13.425 1.00 84.38 457 VAL A CA 1
ATOM 3392 C C . VAL A 1 457 ? 21.649 10.402 -13.483 1.00 84.38 457 VAL A C 1
ATOM 3394 O O . VAL A 1 457 ? 21.193 9.779 -12.524 1.00 84.38 457 VAL A O 1
ATOM 3397 N N . LYS A 1 458 ? 22.010 9.802 -14.626 1.00 86.94 458 LYS A N 1
ATOM 3398 C CA . LYS A 1 458 ? 21.772 8.384 -14.950 1.00 86.94 458 LYS A CA 1
ATOM 3399 C C . LYS A 1 458 ? 20.308 7.935 -14.827 1.00 86.94 458 LYS A C 1
ATOM 3401 O O . LYS A 1 458 ? 20.066 6.741 -14.624 1.00 86.94 458 LYS A O 1
ATOM 3406 N N . GLY A 1 459 ? 19.348 8.855 -14.941 1.00 90.81 459 GLY A N 1
ATOM 3407 C CA . GLY A 1 459 ? 17.921 8.544 -14.888 1.00 90.81 459 GLY A CA 1
ATOM 3408 C C . GLY A 1 459 ? 17.538 7.448 -15.882 1.00 90.81 459 GLY A C 1
ATOM 3409 O O . GLY A 1 459 ? 18.173 7.294 -16.936 1.00 90.81 459 GLY A O 1
ATOM 3410 N N . LYS A 1 460 ? 16.526 6.650 -15.528 1.00 94.94 460 LYS A N 1
ATOM 3411 C CA . LYS A 1 460 ? 16.059 5.531 -16.354 1.00 94.94 460 LYS A CA 1
ATOM 3412 C C . LYS A 1 460 ? 14.547 5.541 -16.526 1.00 94.94 460 LYS A C 1
ATOM 3414 O O . LYS A 1 460 ? 13.819 5.749 -15.561 1.00 94.94 460 LYS A O 1
ATOM 3419 N N . GLY A 1 461 ? 14.067 5.249 -17.731 1.00 97.88 461 GLY A N 1
ATOM 3420 C CA . GLY A 1 461 ? 12.641 5.006 -17.957 1.00 97.88 461 GLY A CA 1
ATOM 3421 C C . GLY A 1 461 ? 12.233 3.643 -17.407 1.00 97.88 461 GLY A C 1
ATOM 3422 O O . GLY A 1 461 ? 11.583 3.539 -16.371 1.00 97.88 461 GLY A O 1
ATOM 3423 N N . MET A 1 462 ? 12.674 2.581 -18.081 1.00 98.56 462 MET A N 1
ATOM 3424 C CA . MET A 1 462 ? 12.505 1.198 -17.626 1.00 98.56 462 MET A CA 1
ATOM 3425 C C . MET A 1 462 ? 13.869 0.558 -17.390 1.00 98.56 462 MET A C 1
ATOM 3427 O O . MET A 1 462 ? 14.750 0.637 -18.248 1.00 98.56 462 MET A O 1
ATOM 3431 N N . ASN A 1 463 ? 14.039 -0.086 -16.240 1.00 97.19 463 ASN A N 1
ATOM 3432 C CA . ASN A 1 463 ? 15.281 -0.734 -15.849 1.00 97.19 463 ASN A CA 1
ATOM 3433 C C . ASN A 1 463 ? 15.021 -2.158 -15.337 1.00 97.19 463 ASN A C 1
ATOM 3435 O O . ASN A 1 463 ? 14.304 -2.327 -14.358 1.00 97.19 463 ASN A O 1
ATOM 3439 N N . ALA A 1 464 ? 15.620 -3.170 -15.955 1.00 97.25 464 ALA A N 1
ATOM 3440 C CA . ALA A 1 464 ? 15.522 -4.558 -15.500 1.00 97.25 464 ALA A CA 1
ATOM 3441 C C . ALA A 1 464 ? 16.899 -5.216 -15.473 1.00 97.25 464 ALA A C 1
ATOM 3443 O O . ALA A 1 464 ? 17.718 -4.933 -16.342 1.00 97.25 464 ALA A O 1
ATOM 3444 N N . ASP A 1 465 ? 17.165 -6.123 -14.543 1.00 95.00 465 ASP A N 1
ATOM 3445 C CA . ASP A 1 465 ? 18.493 -6.750 -14.494 1.00 95.00 465 ASP A CA 1
ATOM 3446 C C . ASP A 1 465 ? 18.611 -7.924 -15.480 1.00 95.00 465 ASP A C 1
ATOM 3448 O O . ASP A 1 465 ? 19.692 -8.166 -16.010 1.00 95.00 465 ASP A O 1
ATOM 3452 N N . SER A 1 466 ? 17.500 -8.601 -15.808 1.00 95.06 466 SER A N 1
ATOM 3453 C CA . SER A 1 466 ? 17.506 -9.785 -16.684 1.00 95.06 466 SER A CA 1
ATOM 3454 C C . SER A 1 466 ? 16.807 -9.581 -18.028 1.00 95.06 466 SER A C 1
ATOM 3456 O O . SER A 1 466 ? 17.384 -9.904 -19.069 1.00 95.06 466 SER A O 1
ATOM 3458 N N . THR A 1 467 ? 15.571 -9.069 -18.051 1.00 97.44 467 THR A N 1
ATOM 3459 C CA . THR A 1 467 ? 14.827 -8.937 -19.317 1.00 97.44 467 THR A CA 1
ATOM 3460 C C . THR A 1 467 ? 13.829 -7.784 -19.342 1.00 97.44 467 THR A C 1
ATOM 3462 O O . THR A 1 467 ? 13.227 -7.437 -18.331 1.00 97.44 467 THR A O 1
ATOM 3465 N N . ILE A 1 468 ? 13.623 -7.199 -20.521 1.00 98.75 468 ILE A N 1
ATOM 3466 C CA . ILE A 1 468 ? 12.488 -6.328 -20.821 1.00 98.75 468 ILE A CA 1
ATOM 3467 C C . ILE A 1 468 ? 11.793 -6.879 -22.066 1.00 98.75 468 ILE A C 1
ATOM 3469 O O . ILE A 1 468 ? 12.390 -6.927 -23.138 1.00 98.75 468 ILE A O 1
ATOM 3473 N N . VAL A 1 469 ? 10.520 -7.247 -21.951 1.00 98.75 469 VAL A N 1
ATOM 3474 C CA . VAL A 1 469 ? 9.700 -7.724 -23.072 1.00 98.75 469 VAL A CA 1
ATOM 3475 C C . VAL A 1 469 ? 8.507 -6.797 -23.259 1.00 98.75 469 VAL A C 1
ATOM 3477 O O . VAL A 1 469 ? 7.706 -6.620 -22.346 1.00 98.75 469 VAL A O 1
ATOM 3480 N N . ILE A 1 470 ? 8.363 -6.225 -24.453 1.00 98.81 470 ILE A N 1
ATOM 3481 C CA . ILE A 1 470 ? 7.285 -5.298 -24.805 1.00 98.81 470 ILE A CA 1
ATOM 3482 C C . ILE A 1 470 ? 6.517 -5.861 -26.006 1.00 98.81 470 ILE A C 1
ATOM 3484 O O . ILE A 1 470 ? 6.929 -5.750 -27.162 1.00 98.81 470 ILE A O 1
ATOM 3488 N N . ASN A 1 471 ? 5.360 -6.448 -25.716 1.00 98.50 471 ASN A N 1
ATOM 3489 C CA . ASN A 1 471 ? 4.453 -7.069 -26.682 1.00 98.50 471 ASN A CA 1
ATOM 3490 C C . ASN A 1 471 ? 3.174 -6.249 -26.927 1.00 98.50 471 ASN A C 1
ATOM 3492 O O . ASN A 1 471 ? 2.341 -6.640 -27.745 1.00 98.50 471 ASN A O 1
ATOM 3496 N N . GLY A 1 472 ? 2.991 -5.135 -26.214 1.00 97.88 472 GLY A N 1
ATOM 3497 C CA . GLY A 1 472 ? 1.812 -4.275 -26.316 1.00 97.88 472 GLY A CA 1
ATOM 3498 C C . GLY A 1 472 ? 2.072 -2.854 -25.821 1.00 97.88 472 GLY A C 1
ATOM 3499 O O . GLY A 1 472 ? 3.199 -2.521 -25.457 1.00 97.88 472 GLY A O 1
ATOM 3500 N N . GLY A 1 473 ? 1.028 -2.027 -25.830 1.00 98.44 473 GLY A N 1
ATOM 3501 C CA . GLY A 1 473 ? 1.038 -0.684 -25.246 1.00 98.44 473 GLY A CA 1
ATOM 3502 C C . GLY A 1 473 ? 1.724 0.427 -26.049 1.00 98.44 473 GLY A C 1
ATOM 3503 O O . GLY A 1 473 ? 2.312 0.227 -27.118 1.00 98.44 473 GLY A O 1
ATOM 3504 N N . LYS A 1 474 ? 1.619 1.636 -25.497 1.00 98.81 474 LYS A N 1
ATOM 3505 C CA . LYS A 1 474 ? 2.264 2.862 -25.963 1.00 98.81 474 LYS A CA 1
ATOM 3506 C C . LYS A 1 474 ? 3.155 3.396 -24.848 1.00 98.81 474 LYS A C 1
ATOM 3508 O O . LYS A 1 474 ? 2.665 3.754 -23.787 1.00 98.81 474 LYS A O 1
ATOM 3513 N N . ILE A 1 475 ? 4.449 3.484 -25.106 1.00 98.88 475 ILE A N 1
ATOM 3514 C CA . ILE A 1 475 ? 5.449 3.982 -24.163 1.00 98.88 475 ILE A CA 1
ATOM 3515 C C . ILE A 1 475 ? 6.003 5.291 -24.722 1.00 98.88 475 ILE A C 1
ATOM 3517 O O . ILE A 1 475 ? 6.627 5.269 -25.780 1.00 98.88 475 ILE A O 1
ATOM 3521 N N . ASP A 1 476 ? 5.773 6.420 -24.049 1.00 98.81 476 ASP A N 1
ATOM 3522 C CA . ASP A 1 476 ? 6.471 7.689 -24.300 1.00 98.81 476 ASP A CA 1
ATOM 3523 C C . ASP A 1 476 ? 7.432 7.946 -23.138 1.00 98.81 476 ASP A C 1
ATOM 3525 O O . ASP A 1 476 ? 7.029 8.290 -22.030 1.00 98.81 476 ASP A O 1
ATOM 3529 N N . CYS A 1 477 ? 8.712 7.697 -23.379 1.00 98.69 477 CYS A N 1
ATOM 3530 C CA . CYS A 1 477 ? 9.771 7.783 -22.390 1.00 98.69 477 CYS A CA 1
ATOM 3531 C C . CYS A 1 477 ? 10.654 8.985 -22.704 1.00 98.69 477 CYS A C 1
ATOM 3533 O O . CYS A 1 477 ? 11.213 9.059 -23.792 1.00 98.69 477 CYS A O 1
ATOM 3535 N N . THR A 1 478 ? 10.821 9.905 -21.760 1.00 97.81 478 THR A N 1
ATOM 3536 C CA . THR A 1 478 ? 11.663 11.095 -21.905 1.00 97.81 478 THR A CA 1
ATOM 3537 C C . THR A 1 478 ? 12.590 11.226 -20.707 1.00 97.81 478 THR A C 1
ATOM 3539 O O . THR A 1 478 ? 12.128 11.405 -19.586 1.00 97.81 478 THR A O 1
ATOM 3542 N N . ILE A 1 479 ? 13.897 11.119 -20.937 1.00 95.38 479 ILE A N 1
ATOM 3543 C CA . ILE A 1 479 ? 14.900 11.055 -19.870 1.00 95.38 479 ILE A CA 1
ATOM 3544 C C . ILE A 1 479 ? 15.975 12.108 -20.118 1.00 95.38 479 ILE A C 1
ATOM 3546 O O . ILE A 1 479 ? 16.597 12.129 -21.182 1.00 95.38 479 ILE A O 1
ATOM 3550 N N . PHE A 1 480 ? 16.207 12.947 -19.116 1.00 91.38 480 PHE A N 1
ATOM 3551 C CA . PHE A 1 480 ? 17.238 13.975 -19.101 1.00 91.38 480 PHE A CA 1
ATOM 3552 C C . PHE A 1 480 ? 18.435 13.552 -18.249 1.00 91.38 480 PHE A C 1
ATOM 3554 O O . PHE A 1 480 ? 18.318 12.697 -17.373 1.00 91.38 480 PHE A O 1
ATOM 3561 N N . GLY A 1 481 ? 19.571 14.213 -18.465 1.00 84.44 481 GLY A N 1
ATOM 3562 C CA . GLY A 1 481 ? 20.747 14.123 -17.604 1.00 84.44 481 GLY A CA 1
ATOM 3563 C C . GLY A 1 481 ? 21.859 13.233 -18.154 1.00 84.44 481 GLY A C 1
ATOM 3564 O O . GLY A 1 481 ? 21.673 12.395 -19.037 1.00 84.44 481 GLY A O 1
ATOM 3565 N N . THR A 1 482 ? 23.071 13.434 -17.640 1.00 82.06 482 THR A N 1
ATOM 3566 C CA . THR A 1 482 ? 24.248 12.688 -18.097 1.00 82.06 482 THR A CA 1
ATOM 3567 C C . THR A 1 482 ? 24.084 11.193 -17.824 1.00 82.06 482 THR A C 1
ATOM 3569 O O . THR A 1 482 ? 23.678 10.795 -16.731 1.00 82.06 482 THR A O 1
ATOM 3572 N N . GLY A 1 483 ? 24.402 10.355 -18.813 1.00 84.12 483 GLY A N 1
ATOM 3573 C CA . GLY A 1 483 ? 24.266 8.900 -18.702 1.00 84.12 483 GLY A CA 1
ATOM 3574 C C . GLY A 1 483 ? 22.818 8.391 -18.707 1.00 84.12 483 GLY A C 1
ATOM 3575 O O . GLY A 1 483 ? 22.593 7.240 -18.328 1.00 84.12 483 GLY A O 1
ATOM 3576 N N . ALA A 1 484 ? 21.855 9.225 -19.115 1.00 89.81 484 ALA A N 1
ATOM 3577 C CA . ALA A 1 484 ? 20.436 8.895 -19.231 1.00 89.81 484 ALA A CA 1
ATOM 3578 C C . ALA A 1 484 ? 20.173 7.640 -20.074 1.00 89.81 484 ALA A C 1
ATOM 3580 O O . ALA A 1 484 ? 20.793 7.426 -21.123 1.00 89.81 484 ALA A O 1
ATOM 3581 N N . LYS A 1 485 ? 19.213 6.815 -19.640 1.00 93.12 485 LYS A N 1
ATOM 3582 C CA . LYS A 1 485 ? 18.812 5.607 -20.369 1.00 93.12 485 LYS A CA 1
ATOM 3583 C C . LYS A 1 485 ? 17.302 5.507 -20.503 1.00 93.12 485 LYS A C 1
ATOM 3585 O O . LYS A 1 485 ? 16.594 5.581 -19.513 1.00 93.12 485 LYS A O 1
ATOM 3590 N N . GLY A 1 486 ? 16.793 5.275 -21.706 1.00 96.88 486 GLY A N 1
ATOM 3591 C CA . GLY A 1 486 ? 15.354 5.069 -21.893 1.00 96.88 486 GLY A CA 1
ATOM 3592 C C . GLY A 1 486 ? 14.937 3.703 -21.365 1.00 96.88 486 GLY A C 1
ATOM 3593 O O . GLY A 1 486 ? 14.365 3.581 -20.283 1.00 96.88 486 GLY A O 1
ATOM 3594 N N . LEU A 1 487 ? 15.293 2.666 -22.121 1.00 98.25 487 LEU A N 1
ATOM 3595 C CA . LEU A 1 487 ? 15.159 1.269 -21.715 1.00 98.25 487 LEU A CA 1
ATOM 3596 C C . LEU A 1 487 ? 16.552 0.718 -21.399 1.00 98.25 487 LEU A C 1
ATOM 3598 O O . LEU A 1 487 ? 17.420 0.721 -22.271 1.00 98.25 487 LEU A O 1
ATOM 3602 N N . ASN A 1 488 ? 16.782 0.253 -20.174 1.00 96.50 488 ASN A N 1
ATOM 3603 C CA . ASN A 1 488 ? 18.043 -0.358 -19.756 1.00 96.50 488 ASN A CA 1
ATOM 3604 C C . ASN A 1 488 ? 17.798 -1.774 -19.244 1.00 96.50 488 ASN A C 1
ATOM 3606 O O . ASN A 1 488 ? 17.004 -1.971 -18.332 1.00 96.50 488 ASN A O 1
ATOM 3610 N N . CYS A 1 489 ? 18.524 -2.745 -19.782 1.00 96.06 489 CYS A N 1
ATOM 3611 C CA . CYS A 1 489 ? 18.481 -4.110 -19.295 1.00 96.06 489 CYS A CA 1
ATOM 3612 C C . CYS A 1 489 ? 19.887 -4.656 -19.053 1.00 96.06 489 CYS A C 1
ATOM 3614 O O . CYS A 1 489 ? 20.722 -4.586 -19.955 1.00 96.06 489 CYS A O 1
ATOM 3616 N N . GLY A 1 490 ? 20.144 -5.200 -17.867 1.00 88.69 490 GLY A N 1
ATOM 3617 C CA . GLY A 1 490 ? 21.331 -6.010 -17.625 1.00 88.69 490 GLY A CA 1
ATOM 3618 C C . GLY A 1 490 ? 21.959 -5.895 -16.241 1.00 88.69 490 GLY A C 1
ATOM 3619 O O . GLY A 1 490 ? 21.912 -4.840 -15.605 1.00 88.69 490 GLY A O 1
ATOM 3620 N N . TYR A 1 491 ? 22.590 -6.997 -15.830 1.00 77.69 491 TYR A N 1
ATOM 3621 C CA . TYR A 1 491 ? 23.457 -7.143 -14.661 1.00 77.69 491 TYR A CA 1
ATOM 3622 C C . TYR A 1 491 ? 24.469 -8.277 -14.928 1.00 77.69 491 TYR A C 1
ATOM 3624 O O . TYR A 1 491 ? 24.128 -9.260 -15.585 1.00 77.69 491 TYR A O 1
ATOM 3632 N N . GLU A 1 492 ? 25.724 -8.123 -14.480 1.00 61.03 492 GLU A N 1
ATOM 3633 C CA . GLU A 1 492 ? 26.786 -9.155 -14.502 1.00 61.03 492 GLU A CA 1
ATOM 3634 C C . GLU A 1 492 ? 26.794 -10.095 -15.740 1.00 61.03 492 GLU A C 1
ATOM 3636 O O . GLU A 1 492 ? 26.842 -11.317 -15.613 1.00 61.03 492 GLU A O 1
ATOM 3641 N N . PHE A 1 493 ? 26.814 -9.521 -16.954 1.00 51.59 493 PHE A N 1
ATOM 3642 C CA . PHE A 1 493 ? 26.974 -10.212 -18.255 1.00 51.59 493 PHE A CA 1
ATOM 3643 C C . PHE A 1 493 ? 25.714 -10.844 -18.897 1.00 51.59 493 PHE A C 1
ATOM 3645 O O . PHE A 1 493 ? 25.848 -11.627 -19.843 1.00 51.59 493 PHE A O 1
ATOM 3652 N N . GLY A 1 494 ? 24.505 -10.477 -18.457 1.00 75.56 494 GLY A N 1
ATOM 3653 C CA . GLY A 1 494 ? 23.226 -10.843 -19.092 1.00 75.56 494 GLY A CA 1
ATOM 3654 C C . GLY A 1 494 ? 22.300 -9.643 -19.330 1.00 75.56 494 GLY A C 1
ATOM 3655 O O . GLY A 1 494 ? 22.564 -8.552 -18.839 1.00 75.56 494 GLY A O 1
ATOM 3656 N N . GLY A 1 495 ? 21.233 -9.829 -20.113 1.00 89.00 495 GLY A N 1
ATOM 3657 C CA . GLY A 1 495 ? 20.233 -8.796 -20.413 1.00 89.00 495 GLY A CA 1
ATOM 3658 C C . GLY A 1 495 ? 19.572 -9.020 -21.774 1.00 89.00 495 GLY A C 1
ATOM 3659 O O . GLY A 1 495 ? 20.258 -9.183 -22.784 1.00 89.00 495 GLY A O 1
ATOM 3660 N N . GLU A 1 496 ? 18.247 -9.042 -21.846 1.00 96.62 496 GLU A N 1
ATOM 3661 C CA . GLU A 1 496 ? 17.538 -9.170 -23.123 1.00 96.62 496 GLU A CA 1
ATOM 3662 C C . GLU A 1 496 ? 16.389 -8.178 -23.223 1.00 96.62 496 GLU A C 1
ATOM 3664 O O . GLU A 1 496 ? 15.478 -8.195 -22.399 1.00 96.62 496 GLU A O 1
ATOM 3669 N N . ILE A 1 497 ? 16.418 -7.338 -24.258 1.00 98.62 497 ILE A N 1
ATOM 3670 C CA . ILE A 1 497 ? 15.295 -6.463 -24.600 1.00 98.62 497 ILE A CA 1
ATOM 3671 C C . ILE A 1 497 ? 14.622 -7.006 -25.855 1.00 98.62 497 ILE A C 1
ATOM 3673 O O . ILE A 1 497 ? 15.262 -7.072 -26.902 1.00 98.62 497 ILE A O 1
ATOM 3677 N N . VAL A 1 498 ? 13.335 -7.340 -25.769 1.00 98.62 498 VAL A N 1
ATOM 3678 C CA . VAL A 1 498 ? 12.517 -7.816 -26.892 1.00 98.62 498 VAL A CA 1
ATOM 3679 C C . VAL A 1 498 ? 11.315 -6.899 -27.093 1.00 98.62 498 VAL A C 1
ATOM 3681 O O . VAL A 1 498 ? 10.553 -6.654 -26.162 1.00 98.62 498 VAL A O 1
ATOM 3684 N N . ILE A 1 499 ? 11.110 -6.422 -28.319 1.00 98.69 499 ILE A N 1
ATOM 3685 C CA . ILE A 1 499 ? 9.925 -5.661 -28.734 1.00 98.69 499 ILE A CA 1
ATOM 3686 C C . ILE A 1 499 ? 9.245 -6.419 -29.879 1.00 98.69 499 ILE A C 1
ATOM 3688 O O . ILE A 1 499 ? 9.794 -6.500 -30.981 1.00 98.69 499 ILE A O 1
ATOM 3692 N N . ASP A 1 500 ? 8.067 -6.996 -29.627 1.00 98.12 500 ASP A N 1
ATOM 3693 C CA . ASP A 1 500 ? 7.403 -7.929 -30.559 1.00 98.12 500 ASP A CA 1
ATOM 3694 C C . ASP A 1 500 ? 5.879 -7.723 -30.700 1.00 98.12 500 ASP A C 1
ATOM 3696 O O . ASP A 1 500 ? 5.165 -8.533 -31.288 1.00 98.12 500 ASP A O 1
ATOM 3700 N N . GLY A 1 501 ? 5.338 -6.601 -30.223 1.00 96.50 501 GLY A N 1
ATOM 3701 C CA . GLY A 1 501 ? 3.924 -6.278 -30.431 1.00 96.50 501 GLY A CA 1
ATOM 3702 C C . GLY A 1 501 ? 3.664 -5.539 -31.743 1.00 96.50 501 GLY A C 1
ATOM 3703 O O . GLY A 1 501 ? 4.185 -4.450 -31.962 1.00 96.50 501 GLY A O 1
ATOM 3704 N N . ALA A 1 502 ? 2.797 -6.069 -32.613 1.00 93.44 502 ALA A N 1
ATOM 3705 C CA . ALA A 1 502 ? 2.465 -5.436 -33.901 1.00 93.44 502 ALA A CA 1
ATOM 3706 C C . ALA A 1 502 ? 1.910 -4.004 -33.768 1.00 93.44 502 ALA A C 1
ATOM 3708 O O . ALA A 1 502 ? 2.223 -3.146 -34.592 1.00 93.44 502 ALA A O 1
ATOM 3709 N N . ASN A 1 503 ? 1.122 -3.748 -32.720 1.00 94.69 503 ASN A N 1
ATOM 3710 C CA . ASN A 1 503 ? 0.539 -2.435 -32.422 1.00 94.69 503 ASN A CA 1
ATOM 3711 C C . ASN A 1 503 ? 1.314 -1.663 -31.341 1.00 94.69 503 ASN A C 1
ATOM 3713 O O . ASN A 1 503 ? 0.864 -0.600 -30.919 1.00 94.69 503 ASN A O 1
ATOM 3717 N N . THR A 1 504 ? 2.456 -2.183 -30.882 1.00 98.06 504 THR A N 1
ATOM 3718 C CA . THR A 1 504 ? 3.281 -1.523 -29.869 1.00 98.06 504 THR A CA 1
ATOM 3719 C C . THR A 1 504 ? 3.883 -0.244 -30.429 1.00 98.06 504 THR A C 1
ATOM 3721 O O . THR A 1 504 ? 4.431 -0.236 -31.535 1.00 98.06 504 THR A O 1
ATOM 3724 N N . ILE A 1 505 ? 3.829 0.830 -29.643 1.00 98.50 505 ILE A N 1
ATOM 3725 C CA . ILE A 1 505 ? 4.530 2.082 -29.928 1.00 98.50 505 ILE A CA 1
ATOM 3726 C C . ILE A 1 505 ? 5.508 2.339 -28.788 1.00 98.50 505 ILE A C 1
ATOM 3728 O O . ILE A 1 505 ? 5.093 2.520 -27.651 1.00 98.50 505 ILE A O 1
ATOM 3732 N N . VAL A 1 506 ? 6.799 2.400 -29.093 1.00 98.56 506 VAL A N 1
ATOM 3733 C CA . VAL A 1 506 ? 7.842 2.800 -28.146 1.00 98.56 506 VAL A CA 1
ATOM 3734 C C . VAL A 1 506 ? 8.483 4.073 -28.668 1.00 98.56 506 VAL A C 1
ATOM 3736 O O . VAL A 1 506 ? 9.084 4.074 -29.737 1.00 98.56 506 VAL A O 1
ATOM 3739 N N . LYS A 1 507 ? 8.353 5.164 -27.927 1.00 98.69 507 LYS A N 1
ATOM 3740 C CA . LYS A 1 507 ? 9.027 6.429 -28.183 1.00 98.69 507 LYS A CA 1
ATOM 3741 C C . LYS A 1 507 ? 9.976 6.702 -27.026 1.00 98.69 507 LYS A C 1
ATOM 3743 O O . LYS A 1 507 ? 9.559 6.691 -25.873 1.00 98.69 507 LYS A O 1
ATOM 3748 N N . VAL A 1 508 ? 11.243 6.928 -27.340 1.00 98.19 508 VAL A N 1
ATOM 3749 C CA . VAL A 1 508 ? 12.282 7.235 -26.361 1.00 98.19 508 VAL A CA 1
ATOM 3750 C C . VAL A 1 508 ? 12.966 8.529 -26.765 1.00 98.19 508 VAL A C 1
ATOM 3752 O O . VAL A 1 508 ? 13.579 8.589 -27.825 1.00 98.19 508 VAL A O 1
ATOM 3755 N N . ASN A 1 509 ? 12.888 9.537 -25.907 1.00 96.12 509 ASN A N 1
ATOM 3756 C CA . ASN A 1 509 ? 13.601 10.796 -26.039 1.00 96.12 509 ASN A CA 1
ATOM 3757 C C . ASN A 1 509 ? 14.694 10.844 -24.967 1.00 96.12 509 ASN A C 1
ATOM 3759 O O . ASN A 1 509 ? 14.393 10.686 -23.782 1.00 96.12 509 ASN A O 1
ATOM 3763 N N . ILE A 1 510 ? 15.948 11.034 -25.365 1.00 92.44 510 ILE A N 1
ATOM 3764 C CA . ILE A 1 510 ? 17.082 11.163 -24.442 1.00 92.44 510 ILE A CA 1
ATOM 3765 C C . ILE A 1 510 ? 17.721 12.531 -24.621 1.00 92.44 510 ILE A C 1
ATOM 3767 O O . ILE A 1 510 ? 18.144 12.869 -25.724 1.00 92.44 510 ILE A O 1
ATOM 3771 N N . PHE A 1 511 ? 17.832 13.281 -23.530 1.00 88.12 511 PHE A N 1
ATOM 3772 C CA . PHE A 1 511 ? 18.414 14.619 -23.501 1.00 88.12 511 PHE A CA 1
ATOM 3773 C C . PHE A 1 511 ? 19.573 14.658 -22.497 1.00 88.12 511 PHE A C 1
ATOM 3775 O O . PHE A 1 511 ? 19.398 14.912 -21.305 1.00 88.12 511 PHE A O 1
ATOM 3782 N N . GLY A 1 512 ? 20.783 14.350 -22.961 1.00 75.81 512 GLY A N 1
ATOM 3783 C CA . GLY A 1 512 ? 21.976 14.324 -22.108 1.00 75.81 512 GLY A CA 1
ATOM 3784 C C . GLY A 1 512 ? 23.158 13.590 -22.739 1.00 75.81 512 GLY A C 1
ATOM 3785 O O . GLY A 1 512 ? 22.970 12.656 -23.512 1.00 75.81 512 GLY A O 1
ATOM 3786 N N . GLY A 1 513 ? 24.384 14.015 -22.418 1.00 70.12 513 GLY A N 1
ATOM 3787 C CA . GLY A 1 513 ? 25.625 13.416 -22.932 1.00 70.12 513 GLY A CA 1
ATOM 3788 C C . GLY A 1 513 ? 26.217 12.295 -22.060 1.00 70.12 513 GLY A C 1
ATOM 3789 O O . GLY A 1 513 ? 25.633 11.861 -21.065 1.00 70.12 513 GLY A O 1
ATOM 3790 N N . GLY A 1 514 ? 27.412 11.819 -22.429 1.00 61.06 514 GLY A N 1
ATOM 3791 C CA . GLY A 1 514 ? 28.215 10.872 -21.637 1.00 61.06 514 GLY A CA 1
ATOM 3792 C C . GLY A 1 514 ? 29.154 11.553 -20.627 1.00 61.06 514 GLY A C 1
ATOM 3793 O O . GLY A 1 514 ? 29.526 12.713 -20.818 1.00 61.06 514 GLY A O 1
ATOM 3794 N N . LEU A 1 515 ? 29.554 10.816 -19.580 1.00 55.28 515 LEU A N 1
ATOM 3795 C CA . LEU A 1 515 ? 30.543 11.237 -18.567 1.00 55.28 515 LEU A CA 1
ATOM 3796 C C . LEU A 1 515 ? 32.004 11.156 -19.072 1.00 55.28 515 LEU A C 1
ATOM 3798 O O . LEU A 1 515 ? 32.304 10.431 -20.027 1.00 55.28 515 LEU A O 1
ATOM 3802 N N . HIS A 1 516 ? 32.896 11.936 -18.441 1.00 55.62 516 HIS A N 1
ATOM 3803 C CA . HIS A 1 516 ? 34.308 12.129 -18.804 1.00 55.62 516 HIS A CA 1
ATOM 3804 C C . HIS A 1 516 ? 35.184 10.901 -18.481 1.00 55.62 516 HIS A C 1
ATOM 3806 O O . HIS A 1 516 ? 35.060 10.306 -17.421 1.00 55.62 516 HIS A O 1
ATOM 3812 N N . GLU A 1 517 ? 36.167 10.591 -19.336 1.00 45.12 517 GLU A N 1
ATOM 3813 C CA . GLU A 1 517 ? 37.077 9.422 -19.235 1.00 45.12 517 GLU A CA 1
ATOM 3814 C C . GLU A 1 517 ? 38.060 9.475 -18.033 1.00 45.12 517 GLU A C 1
ATOM 3816 O O . GLU A 1 517 ? 38.822 8.540 -17.809 1.00 45.12 517 GLU A O 1
ATOM 3821 N N . ASN A 1 518 ? 38.043 10.566 -17.253 1.00 46.12 518 ASN A N 1
ATOM 3822 C CA . ASN A 1 518 ? 38.874 10.751 -16.049 1.00 46.12 518 ASN A CA 1
ATOM 3823 C C . ASN A 1 518 ? 38.050 10.798 -14.752 1.00 46.12 518 ASN A C 1
ATOM 3825 O O . ASN A 1 518 ? 38.639 10.833 -13.671 1.00 46.12 518 ASN A O 1
ATOM 3829 N N . ASP A 1 519 ? 36.722 10.821 -14.865 1.00 47.03 519 ASP A N 1
ATOM 3830 C CA . ASP A 1 519 ? 35.834 10.583 -13.737 1.00 47.03 519 ASP A CA 1
ATOM 3831 C C . ASP A 1 519 ? 35.661 9.066 -13.598 1.00 47.03 519 ASP A C 1
ATOM 3833 O O . ASP A 1 519 ? 35.857 8.309 -14.546 1.00 47.03 519 ASP A O 1
ATOM 3837 N N . VAL A 1 520 ? 35.329 8.595 -12.403 1.00 48.28 520 VAL A N 1
ATOM 3838 C CA . VAL A 1 520 ? 35.300 7.167 -12.026 1.00 48.28 520 VAL A CA 1
ATOM 3839 C C . VAL A 1 520 ? 34.220 6.358 -12.795 1.00 48.28 520 VAL A C 1
ATOM 3841 O O . VAL A 1 520 ? 34.034 5.173 -12.546 1.00 48.28 520 VAL A O 1
ATOM 3844 N N . ASP A 1 521 ? 33.524 6.966 -13.762 1.00 56.44 521 ASP A N 1
ATOM 3845 C CA . ASP A 1 521 ? 32.258 6.502 -14.323 1.00 56.44 521 ASP A CA 1
ATOM 3846 C C . ASP A 1 521 ? 32.102 6.850 -15.819 1.00 56.44 521 ASP A C 1
ATOM 3848 O O . ASP A 1 521 ? 31.918 8.006 -16.191 1.00 56.44 521 ASP A O 1
ATOM 3852 N N . ASP A 1 522 ? 32.142 5.833 -16.688 1.00 62.12 522 ASP A N 1
ATOM 3853 C CA . ASP A 1 522 ? 32.042 5.952 -18.157 1.00 62.12 522 ASP A CA 1
ATOM 3854 C C . ASP A 1 522 ? 30.600 5.760 -18.688 1.00 62.12 522 ASP A C 1
ATOM 3856 O O . ASP A 1 522 ? 30.368 5.319 -19.820 1.00 62.12 522 ASP A O 1
ATOM 3860 N N . SER A 1 523 ? 29.581 6.041 -17.869 1.00 72.81 523 SER A N 1
ATOM 3861 C CA . SER A 1 523 ? 28.186 5.819 -18.268 1.00 72.81 523 SER A CA 1
ATOM 3862 C C . SER A 1 523 ? 27.785 6.674 -19.480 1.00 72.81 523 SER A C 1
ATOM 3864 O O . SER A 1 523 ? 27.801 7.907 -19.442 1.00 72.81 523 SER A O 1
ATOM 3866 N N . LYS A 1 524 ? 27.388 6.008 -20.575 1.00 80.75 524 LYS A N 1
ATOM 3867 C CA . LYS A 1 524 ? 26.934 6.651 -21.820 1.00 80.75 524 LYS A CA 1
ATOM 3868 C C . LYS A 1 524 ? 25.418 6.768 -21.878 1.00 80.75 524 LYS A C 1
ATOM 3870 O O . LYS A 1 524 ? 24.715 5.825 -21.509 1.00 80.75 524 LYS A O 1
ATOM 3875 N N . ALA A 1 525 ? 24.935 7.888 -22.415 1.00 87.50 525 ALA A N 1
ATOM 3876 C CA . ALA A 1 525 ? 23.521 8.067 -22.693 1.00 87.50 525 ALA A CA 1
ATOM 3877 C C . ALA A 1 525 ? 23.072 7.115 -23.816 1.00 87.50 525 ALA A C 1
ATOM 3879 O O . ALA A 1 525 ? 23.793 6.895 -24.798 1.00 87.50 525 ALA A O 1
ATOM 3880 N N . SER A 1 526 ? 21.917 6.470 -23.651 1.00 92.06 526 SER A N 1
ATOM 3881 C CA . SER A 1 526 ? 21.406 5.484 -24.613 1.00 92.06 526 SER A CA 1
ATOM 3882 C C . SER A 1 526 ? 19.883 5.426 -24.629 1.00 92.06 526 SER A C 1
ATOM 3884 O O . SER A 1 526 ? 19.262 5.287 -23.580 1.00 92.06 526 SER A O 1
ATOM 3886 N N . GLY A 1 527 ? 19.270 5.449 -25.813 1.00 95.19 527 GLY A N 1
ATOM 3887 C CA . GLY A 1 527 ? 17.825 5.235 -25.941 1.00 95.19 527 GLY A CA 1
ATOM 3888 C C . GLY A 1 527 ? 17.420 3.853 -25.428 1.00 95.19 527 GLY A C 1
ATOM 3889 O O . GLY A 1 527 ? 16.655 3.726 -24.475 1.00 95.19 527 GLY A O 1
ATOM 3890 N N . ILE A 1 528 ? 18.001 2.811 -26.020 1.00 97.31 528 ILE A N 1
ATOM 3891 C CA . ILE A 1 528 ? 17.848 1.417 -25.594 1.00 97.31 528 ILE A CA 1
ATOM 3892 C C . ILE A 1 528 ? 19.237 0.847 -25.312 1.00 97.31 528 ILE A C 1
ATOM 3894 O O . ILE A 1 528 ? 20.104 0.883 -26.182 1.00 97.31 528 ILE A O 1
ATOM 3898 N N . LYS A 1 529 ? 19.461 0.302 -24.117 1.00 94.81 529 LYS A N 1
ATOM 3899 C CA . LYS A 1 529 ? 20.706 -0.362 -23.720 1.00 94.81 529 LYS A CA 1
ATOM 3900 C C . LYS A 1 529 ? 20.414 -1.749 -23.165 1.00 94.81 529 LYS A C 1
ATOM 3902 O O . LYS A 1 529 ? 19.659 -1.872 -22.210 1.00 94.81 529 LYS A O 1
ATOM 3907 N N . SER A 1 530 ? 21.077 -2.764 -23.703 1.00 95.50 530 SER A N 1
ATOM 3908 C CA . SER A 1 530 ? 21.082 -4.119 -23.155 1.00 95.50 530 SER A CA 1
ATOM 3909 C C . SER A 1 530 ? 22.514 -4.591 -22.901 1.00 95.50 530 SER A C 1
ATOM 3911 O O . SER A 1 530 ? 23.383 -4.393 -23.749 1.00 95.50 530 SER A O 1
ATOM 3913 N N . ASP A 1 531 ? 22.779 -5.243 -21.770 1.00 93.62 531 ASP A N 1
ATOM 3914 C CA . ASP A 1 531 ? 24.055 -5.937 -21.556 1.00 93.62 531 ASP A CA 1
ATOM 3915 C C . ASP A 1 531 ? 24.096 -7.328 -22.218 1.00 93.62 531 ASP A C 1
ATOM 3917 O O . ASP A 1 531 ? 25.138 -7.978 -22.217 1.00 93.62 531 ASP A O 1
ATOM 3921 N N . GLY A 1 532 ? 23.010 -7.756 -22.871 1.00 94.06 532 GLY A N 1
ATOM 3922 C CA . GLY A 1 532 ? 23.003 -8.879 -23.810 1.00 94.06 532 GLY A CA 1
ATOM 3923 C C . GLY A 1 532 ? 22.430 -8.470 -25.167 1.00 94.06 532 GLY A C 1
ATOM 3924 O O . GLY A 1 532 ? 23.054 -7.682 -25.880 1.00 94.06 532 GLY A O 1
ATOM 3925 N N . ASN A 1 533 ? 21.294 -9.047 -25.570 1.00 94.50 533 ASN A N 1
ATOM 3926 C CA . ASN A 1 533 ? 20.695 -8.810 -26.890 1.00 94.50 533 ASN A CA 1
ATOM 3927 C C . ASN A 1 533 ? 19.626 -7.707 -26.868 1.00 94.50 533 ASN A C 1
ATOM 3929 O O . ASN A 1 533 ? 18.970 -7.470 -25.850 1.00 94.50 533 ASN A O 1
ATOM 3933 N N . VAL A 1 534 ? 19.418 -7.085 -28.029 1.00 97.69 534 VAL A N 1
ATOM 3934 C CA . VAL A 1 534 ? 18.224 -6.290 -28.344 1.00 97.69 534 VAL A CA 1
ATOM 3935 C C . VAL A 1 534 ? 17.559 -6.880 -29.585 1.00 97.69 534 VAL A C 1
ATOM 3937 O O . VAL A 1 534 ? 18.185 -6.966 -30.641 1.00 97.69 534 VAL A O 1
ATOM 3940 N N . GLU A 1 535 ? 16.288 -7.251 -29.484 1.00 98.12 535 GLU A N 1
ATOM 3941 C CA . GLU A 1 535 ? 15.488 -7.794 -30.579 1.00 98.12 535 GLU A CA 1
ATOM 3942 C C . GLU A 1 535 ? 14.234 -6.945 -30.811 1.00 98.12 535 GLU A C 1
ATOM 3944 O O . GLU A 1 535 ? 13.343 -6.878 -29.971 1.00 98.12 535 GLU A O 1
ATOM 3949 N N . ILE A 1 536 ? 14.132 -6.323 -31.983 1.00 98.19 536 ILE A N 1
ATOM 3950 C CA . ILE A 1 536 ? 12.930 -5.636 -32.455 1.00 98.19 536 ILE A CA 1
ATOM 3951 C C . ILE A 1 536 ? 12.349 -6.468 -33.597 1.00 98.19 536 ILE A C 1
ATOM 3953 O O . ILE A 1 536 ? 12.924 -6.579 -34.683 1.00 98.19 536 ILE A O 1
ATOM 3957 N N . LYS A 1 537 ? 11.217 -7.107 -33.329 1.00 98.00 537 LYS A N 1
ATOM 3958 C CA . LYS A 1 537 ? 10.528 -8.017 -34.250 1.00 98.00 537 LYS A CA 1
ATOM 3959 C C . LYS A 1 537 ? 9.292 -7.376 -34.862 1.00 98.00 537 LYS A C 1
ATOM 3961 O O . LYS A 1 537 ? 8.975 -7.655 -36.013 1.00 98.00 537 LYS A O 1
ATOM 3966 N N . ASN A 1 538 ? 8.622 -6.495 -34.125 1.00 97.56 538 ASN A N 1
ATOM 3967 C CA . ASN A 1 538 ? 7.399 -5.817 -34.545 1.00 97.56 538 ASN A CA 1
ATOM 3968 C C . ASN A 1 538 ? 7.263 -4.441 -33.867 1.00 97.56 538 ASN A C 1
ATOM 3970 O O . ASN A 1 538 ? 8.097 -4.045 -33.054 1.00 97.56 538 ASN A O 1
ATOM 3974 N N . GLY A 1 539 ? 6.198 -3.715 -34.214 1.00 97.44 539 GLY A N 1
ATOM 3975 C CA . GLY A 1 539 ? 5.849 -2.434 -33.601 1.00 97.44 539 GLY A CA 1
ATOM 3976 C C . GLY A 1 539 ? 6.547 -1.230 -34.228 1.00 97.44 539 GLY A C 1
ATOM 3977 O O . GLY A 1 539 ? 7.283 -1.337 -35.214 1.00 97.44 539 GLY A O 1
ATOM 3978 N N . LYS A 1 540 ? 6.271 -0.055 -33.666 1.00 98.38 540 LYS A N 1
ATOM 3979 C CA . LYS A 1 540 ? 6.882 1.220 -34.036 1.00 98.38 540 LYS A CA 1
ATOM 3980 C C . LYS A 1 540 ? 7.800 1.682 -32.911 1.00 98.38 540 LYS A C 1
ATOM 3982 O O . LYS A 1 540 ? 7.316 2.027 -31.839 1.00 98.38 540 LYS A O 1
ATOM 3987 N N . VAL A 1 541 ? 9.099 1.744 -33.175 1.00 98.62 541 VAL A N 1
ATOM 3988 C CA . VAL A 1 541 ? 10.107 2.227 -32.225 1.00 98.62 541 VAL A CA 1
ATOM 3989 C C . VAL A 1 541 ? 10.700 3.527 -32.757 1.00 98.62 541 VAL A C 1
ATOM 3991 O O . VAL A 1 541 ? 11.281 3.531 -33.836 1.00 98.62 541 VAL A O 1
ATOM 3994 N N . THR A 1 542 ? 10.566 4.628 -32.027 1.00 98.31 542 THR A N 1
ATOM 3995 C CA . THR A 1 542 ? 11.222 5.903 -32.336 1.00 98.31 542 THR A CA 1
ATOM 3996 C C . THR A 1 542 ? 12.177 6.252 -31.205 1.00 98.31 542 THR A C 1
ATOM 3998 O O . THR A 1 542 ? 11.781 6.233 -30.043 1.00 98.31 542 THR A O 1
ATOM 4001 N N . ILE A 1 543 ? 13.419 6.579 -31.543 1.00 97.19 543 ILE A N 1
ATOM 4002 C CA . ILE A 1 543 ? 14.426 7.047 -30.597 1.00 97.19 543 ILE A CA 1
ATOM 4003 C C . ILE A 1 543 ? 14.936 8.397 -31.085 1.00 97.19 543 ILE A C 1
ATOM 4005 O O . ILE A 1 543 ? 15.554 8.458 -32.145 1.00 97.19 543 ILE A O 1
ATOM 4009 N N . ASP A 1 544 ? 14.703 9.441 -30.303 1.00 93.69 544 ASP A N 1
ATOM 4010 C CA . ASP A 1 544 ? 15.232 10.782 -30.525 1.00 93.69 544 ASP A CA 1
ATOM 4011 C C . ASP A 1 544 ? 16.241 11.069 -29.405 1.00 93.69 544 ASP A C 1
ATOM 4013 O O . ASP A 1 544 ? 15.881 11.119 -28.233 1.00 93.69 544 ASP A O 1
ATOM 4017 N N . ALA A 1 545 ? 17.527 11.192 -29.722 1.00 89.19 545 ALA A N 1
ATOM 4018 C CA . ALA A 1 545 ? 18.555 11.455 -28.716 1.00 89.19 545 ALA A CA 1
ATOM 4019 C C . ALA A 1 545 ? 19.348 12.707 -29.075 1.00 89.19 545 ALA A C 1
ATOM 4021 O O . ALA A 1 545 ? 19.902 12.792 -30.169 1.00 89.19 545 ALA A O 1
ATOM 4022 N N . ALA A 1 546 ? 19.433 13.647 -28.141 1.00 86.56 546 ALA A N 1
ATOM 4023 C CA . ALA A 1 546 ? 20.154 14.898 -28.297 1.00 86.56 546 ALA A CA 1
ATOM 4024 C C . ALA A 1 546 ? 21.142 15.102 -27.146 1.00 86.56 546 ALA A C 1
ATOM 4026 O O . ALA A 1 546 ? 20.874 14.757 -25.990 1.00 86.56 546 ALA A O 1
ATOM 4027 N N . ASN A 1 547 ? 22.303 15.664 -27.472 1.00 77.00 547 ASN A N 1
ATOM 4028 C CA . ASN A 1 547 ? 23.317 15.985 -26.484 1.00 77.00 547 ASN A CA 1
ATOM 4029 C C . ASN A 1 547 ? 23.163 17.452 -26.084 1.00 77.00 547 ASN A C 1
ATOM 4031 O O . ASN A 1 547 ? 23.567 18.353 -26.813 1.00 77.00 547 ASN A O 1
ATOM 4035 N N . GLU A 1 548 ? 22.563 17.684 -24.920 1.00 73.12 548 GLU A N 1
ATOM 4036 C CA . GLU A 1 548 ? 22.372 19.030 -24.370 1.00 73.12 548 GLU A CA 1
ATOM 4037 C C . GLU A 1 548 ? 23.496 19.449 -23.407 1.00 73.12 548 GLU A C 1
ATOM 4039 O O . GLU A 1 548 ? 23.447 20.533 -22.827 1.00 73.12 548 GLU A O 1
ATOM 4044 N N . THR A 1 549 ? 24.527 18.614 -23.228 1.00 61.78 549 THR A N 1
ATOM 4045 C CA . THR A 1 549 ? 25.699 18.949 -22.414 1.00 61.78 549 THR A CA 1
ATOM 4046 C C . THR A 1 549 ? 26.916 19.208 -23.302 1.00 61.78 549 THR A C 1
ATOM 4048 O O . THR A 1 549 ? 27.073 18.604 -24.363 1.00 61.78 549 THR A O 1
ATOM 4051 N N . GLU A 1 550 ? 27.817 20.108 -22.884 1.00 56.44 550 GLU A N 1
ATOM 4052 C CA . GLU A 1 550 ? 29.127 20.292 -23.531 1.00 56.44 550 GLU A CA 1
ATOM 4053 C C . GLU A 1 550 ? 30.009 19.052 -23.270 1.00 56.44 550 GLU A C 1
ATOM 4055 O O . GLU A 1 550 ? 30.958 19.078 -22.490 1.00 56.44 550 GLU A O 1
ATOM 4060 N N . SER A 1 551 ? 29.655 17.911 -23.867 1.00 53.56 551 SER A N 1
ATOM 4061 C CA . SER A 1 551 ? 30.412 16.669 -23.740 1.00 53.56 551 SER A CA 1
ATOM 4062 C C . SER A 1 551 ? 31.620 16.721 -24.671 1.00 53.56 551 SER A C 1
ATOM 4064 O O . SER A 1 551 ? 31.485 16.775 -25.889 1.00 53.56 551 SER A O 1
ATOM 4066 N N . THR A 1 552 ? 32.820 16.666 -24.097 1.00 49.97 552 THR A N 1
ATOM 4067 C CA . THR A 1 552 ? 34.092 16.507 -24.823 1.00 49.97 552 THR A CA 1
ATOM 4068 C C . THR A 1 552 ? 34.498 15.033 -24.968 1.00 49.97 552 THR A C 1
ATOM 4070 O O . THR A 1 552 ? 35.647 14.725 -25.288 1.00 49.97 552 THR A O 1
ATOM 4073 N N . THR A 1 553 ? 33.575 14.101 -24.702 1.00 55.06 553 THR A N 1
ATOM 4074 C CA . THR A 1 553 ? 33.854 12.658 -24.678 1.00 55.06 553 THR A CA 1
ATOM 4075 C C . THR A 1 553 ? 33.969 12.058 -26.079 1.00 55.06 553 THR A C 1
ATOM 4077 O O . THR A 1 553 ? 33.356 12.521 -27.039 1.00 55.06 553 THR A O 1
ATOM 4080 N N . PHE A 1 554 ? 34.729 10.962 -26.207 1.00 54.44 554 PHE A N 1
ATOM 4081 C CA . PHE A 1 554 ? 34.869 10.251 -27.482 1.00 54.44 554 PHE A CA 1
ATOM 4082 C C . PHE A 1 554 ? 33.590 9.538 -27.946 1.00 54.44 554 PHE A C 1
ATOM 4084 O O . PHE A 1 554 ? 33.525 9.200 -29.123 1.00 54.44 554 PHE A O 1
ATOM 4091 N N . GLU A 1 555 ? 32.604 9.288 -27.075 1.00 64.69 555 GLU A N 1
ATOM 4092 C CA . GLU A 1 555 ? 31.291 8.717 -27.417 1.00 64.69 555 GLU A CA 1
ATOM 4093 C C . GLU A 1 555 ? 30.213 9.297 -26.486 1.00 64.69 555 GLU A C 1
ATOM 4095 O O . GLU A 1 555 ? 30.214 8.974 -25.297 1.00 64.69 555 GLU A O 1
ATOM 4100 N N . ALA A 1 556 ? 29.291 10.110 -27.008 1.00 68.69 556 ALA A N 1
ATOM 4101 C CA . ALA A 1 556 ? 28.328 10.833 -26.168 1.00 68.69 556 ALA A CA 1
ATOM 4102 C C . ALA A 1 556 ? 26.900 10.266 -26.222 1.00 68.69 556 ALA A C 1
ATOM 4104 O O . ALA A 1 556 ? 26.251 10.193 -25.180 1.00 68.69 556 ALA A O 1
ATOM 4105 N N . LEU A 1 557 ? 26.435 9.802 -27.391 1.00 81.56 557 LEU A N 1
ATOM 4106 C CA . LEU A 1 557 ? 25.056 9.335 -27.590 1.00 81.56 557 LEU A CA 1
ATOM 4107 C C . LEU A 1 557 ? 24.966 8.001 -28.329 1.00 81.56 557 LEU A C 1
ATOM 4109 O O . LEU A 1 557 ? 25.683 7.748 -29.306 1.00 81.56 557 LEU A O 1
ATOM 4113 N N . ARG A 1 558 ? 24.009 7.169 -27.912 1.00 87.56 558 ARG A N 1
ATOM 4114 C CA . ARG A 1 558 ? 23.643 5.932 -28.611 1.00 87.56 558 ARG A CA 1
ATOM 4115 C C . ARG A 1 558 ? 22.126 5.831 -28.771 1.00 87.56 558 ARG A C 1
ATOM 4117 O O . ARG A 1 558 ? 21.384 6.066 -27.824 1.00 87.56 558 ARG A O 1
ATOM 4124 N N . GLY A 1 559 ? 21.665 5.428 -29.951 1.00 91.56 559 GLY A N 1
ATOM 4125 C CA . GLY A 1 559 ? 20.270 5.040 -30.159 1.00 91.56 559 GLY A CA 1
ATOM 4126 C C . GLY A 1 559 ? 19.994 3.704 -29.473 1.00 91.56 559 GLY A C 1
ATOM 4127 O O . GLY A 1 559 ? 19.356 3.655 -28.425 1.00 91.56 559 GLY A O 1
ATOM 4128 N N . ILE A 1 560 ? 20.550 2.629 -30.038 1.00 93.81 560 ILE A N 1
ATOM 4129 C CA . ILE A 1 560 ? 20.511 1.269 -29.487 1.00 93.81 560 ILE A CA 1
ATOM 4130 C C . ILE A 1 560 ? 21.936 0.811 -29.147 1.00 93.81 560 ILE A C 1
ATOM 4132 O O . ILE A 1 560 ? 22.834 0.898 -29.985 1.00 93.81 560 ILE A O 1
ATOM 4136 N N . SER A 1 561 ? 22.147 0.289 -27.940 1.00 92.25 561 SER A N 1
ATOM 4137 C CA . SER A 1 561 ? 23.405 -0.297 -27.471 1.00 92.25 561 SER A CA 1
ATOM 4138 C C . SER A 1 561 ? 23.179 -1.724 -26.961 1.00 92.25 561 SER A C 1
ATOM 4140 O O . SER A 1 561 ? 22.257 -1.951 -26.183 1.00 92.25 561 SER A O 1
ATOM 4142 N N . ALA A 1 562 ? 24.034 -2.669 -27.346 1.00 91.75 562 ALA A N 1
ATOM 4143 C CA . ALA A 1 562 ? 23.984 -4.061 -26.898 1.00 91.75 562 ALA A CA 1
ATOM 4144 C C . ALA A 1 562 ? 25.400 -4.623 -26.680 1.00 91.75 562 ALA A C 1
ATOM 4146 O O . ALA A 1 562 ? 26.248 -4.471 -27.558 1.00 91.75 562 ALA A O 1
ATOM 4147 N N . ASN A 1 563 ? 25.674 -5.324 -25.577 1.00 91.38 563 ASN A N 1
ATOM 4148 C CA . ASN A 1 563 ? 26.972 -6.018 -25.436 1.00 91.38 563 ASN A CA 1
ATOM 4149 C C . ASN A 1 563 ? 26.993 -7.368 -26.191 1.00 91.38 563 ASN A C 1
ATOM 4151 O O . ASN A 1 563 ? 28.018 -8.044 -26.244 1.00 91.38 563 ASN A O 1
ATOM 4155 N N . ASN A 1 564 ? 25.873 -7.772 -26.803 1.00 91.25 564 ASN A N 1
ATOM 4156 C CA . ASN A 1 564 ? 25.799 -8.899 -27.729 1.00 91.25 564 ASN A CA 1
ATOM 4157 C C . ASN A 1 564 ? 25.154 -8.471 -29.059 1.00 91.25 564 ASN A C 1
ATOM 4159 O O . ASN A 1 564 ? 25.678 -7.573 -29.720 1.00 91.25 564 ASN A O 1
ATOM 4163 N N . ASN A 1 565 ? 24.068 -9.110 -29.504 1.00 92.19 565 ASN A N 1
ATOM 4164 C CA . ASN A 1 565 ? 23.498 -8.860 -30.824 1.00 92.19 565 ASN A CA 1
ATOM 4165 C C . ASN A 1 565 ? 22.404 -7.791 -30.796 1.00 92.19 565 ASN A C 1
ATOM 4167 O O . ASN A 1 565 ? 21.667 -7.656 -29.821 1.00 92.19 565 ASN A O 1
ATOM 4171 N N . VAL A 1 566 ? 22.248 -7.098 -31.922 1.00 94.81 566 VAL A N 1
ATOM 4172 C CA . VAL A 1 566 ? 21.044 -6.315 -32.222 1.00 94.81 566 VAL A CA 1
ATOM 4173 C C . VAL A 1 566 ? 20.366 -6.922 -33.443 1.00 94.81 566 VAL A C 1
ATOM 4175 O O . VAL A 1 566 ? 20.978 -7.030 -34.506 1.00 94.81 566 VAL A O 1
ATOM 4178 N N . THR A 1 567 ? 19.099 -7.290 -33.304 1.00 95.50 567 THR A N 1
ATOM 4179 C CA . THR A 1 567 ? 18.275 -7.852 -34.376 1.00 95.50 567 THR A CA 1
ATOM 4180 C C . THR A 1 567 ? 17.070 -6.953 -34.607 1.00 95.50 567 THR A C 1
ATOM 4182 O O . THR A 1 567 ? 16.251 -6.791 -33.712 1.00 95.50 567 THR A O 1
ATOM 4185 N N . ILE A 1 568 ? 16.923 -6.399 -35.810 1.00 95.38 568 ILE A N 1
ATOM 4186 C CA . ILE A 1 568 ? 15.721 -5.676 -36.245 1.00 95.38 568 ILE A CA 1
ATOM 4187 C C . ILE A 1 568 ? 15.130 -6.443 -37.427 1.00 95.38 568 ILE A C 1
ATOM 4189 O O . ILE A 1 568 ? 15.606 -6.328 -38.555 1.00 95.38 568 ILE A O 1
ATOM 4193 N N . SER A 1 569 ? 14.129 -7.278 -37.155 1.00 94.38 569 SER A N 1
ATOM 4194 C CA . SER A 1 569 ? 13.584 -8.271 -38.099 1.00 94.38 569 SER A CA 1
ATOM 4195 C C . SER A 1 569 ? 12.169 -7.956 -38.600 1.00 94.38 569 SER A C 1
ATOM 4197 O O . SER A 1 569 ? 11.672 -8.619 -39.513 1.00 94.38 569 SER A O 1
ATOM 4199 N N . GLY A 1 570 ? 11.534 -6.915 -38.063 1.00 92.81 570 GLY A N 1
ATOM 4200 C CA . GLY A 1 570 ? 10.222 -6.442 -38.492 1.00 92.81 570 GLY A CA 1
ATOM 4201 C C . GLY A 1 570 ? 9.844 -5.126 -37.814 1.00 92.81 570 GLY A C 1
ATOM 4202 O O . GLY A 1 570 ? 10.668 -4.501 -37.148 1.00 92.81 570 GLY A O 1
ATOM 4203 N N . GLY A 1 571 ? 8.603 -4.681 -38.025 1.00 94.44 571 GLY A N 1
ATOM 4204 C CA . GLY A 1 571 ? 8.151 -3.365 -37.569 1.00 94.44 571 GLY A CA 1
ATOM 4205 C C . GLY A 1 571 ? 8.844 -2.195 -38.280 1.00 94.44 571 GLY A C 1
ATOM 4206 O O . GLY A 1 571 ? 9.356 -2.334 -39.395 1.00 94.44 571 GLY A O 1
ATOM 4207 N N . TYR A 1 572 ? 8.823 -1.033 -37.628 1.00 95.50 572 TYR A N 1
ATOM 4208 C CA . TYR A 1 572 ? 9.491 0.193 -38.066 1.00 95.50 572 TYR A CA 1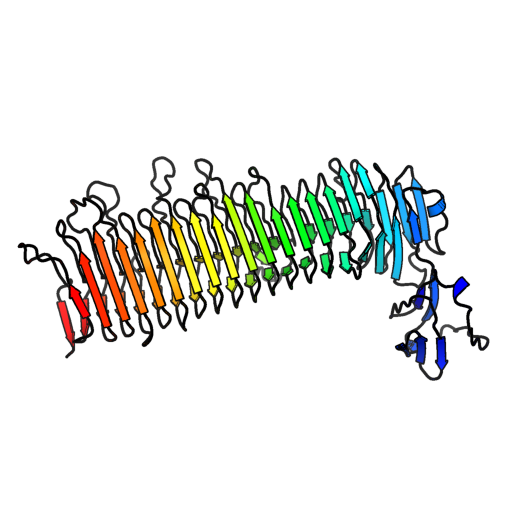
ATOM 4209 C C . TYR A 1 572 ? 10.274 0.806 -36.905 1.00 95.50 572 TYR A C 1
ATOM 4211 O O . TYR A 1 572 ? 9.689 1.214 -35.901 1.00 95.50 572 TYR A O 1
ATOM 4219 N N . THR A 1 573 ? 11.590 0.904 -37.059 1.00 96.44 573 THR A N 1
ATOM 4220 C CA . THR A 1 573 ? 12.492 1.563 -36.116 1.00 96.44 573 THR A CA 1
ATOM 4221 C C . THR A 1 573 ? 13.051 2.836 -36.739 1.00 96.44 573 THR A C 1
ATOM 4223 O O . THR A 1 573 ? 13.685 2.780 -37.791 1.00 96.44 573 THR A O 1
ATOM 4226 N N . LYS A 1 574 ? 12.850 3.978 -36.080 1.00 95.69 574 LYS A N 1
ATOM 4227 C CA . LYS A 1 574 ? 13.459 5.259 -36.434 1.00 95.69 574 LYS A CA 1
ATOM 4228 C C . LYS A 1 574 ? 14.404 5.723 -35.336 1.00 95.69 574 LYS A C 1
ATOM 4230 O O . LYS A 1 574 ? 14.010 5.751 -34.175 1.00 95.69 574 LYS A O 1
ATOM 4235 N N . ILE A 1 575 ? 15.620 6.117 -35.704 1.00 93.81 575 ILE A N 1
ATOM 4236 C CA . ILE A 1 575 ? 16.608 6.668 -34.770 1.00 93.81 575 ILE A CA 1
ATOM 4237 C C . ILE A 1 575 ? 17.109 8.016 -35.286 1.00 93.81 575 ILE A C 1
ATOM 4239 O O . ILE A 1 575 ? 17.765 8.080 -36.324 1.00 93.81 575 ILE A O 1
ATOM 4243 N N . THR A 1 576 ? 16.853 9.086 -34.549 1.00 90.19 576 THR A N 1
ATOM 4244 C CA . THR A 1 576 ? 17.389 10.415 -34.831 1.00 90.19 576 THR A CA 1
ATOM 4245 C C . THR A 1 576 ? 18.348 10.806 -33.716 1.00 90.19 576 THR A C 1
ATOM 4247 O O . THR A 1 576 ? 17.995 10.788 -32.540 1.00 90.19 576 THR A O 1
ATOM 4250 N N . LEU A 1 577 ? 19.585 11.117 -34.094 1.00 86.06 577 LEU A N 1
ATOM 4251 C CA . LEU A 1 577 ? 20.621 11.584 -33.178 1.00 86.06 577 LEU A CA 1
ATOM 4252 C C . LEU A 1 577 ? 20.953 13.035 -33.508 1.00 86.06 577 LEU A C 1
ATOM 4254 O O . LEU A 1 577 ? 21.113 13.360 -34.683 1.00 86.06 577 LEU A O 1
ATOM 4258 N N . ASP A 1 578 ? 21.083 13.877 -32.491 1.00 81.81 578 ASP A N 1
ATOM 4259 C CA . ASP A 1 578 ? 21.484 15.276 -32.623 1.00 81.81 578 ASP A CA 1
ATOM 4260 C C . ASP A 1 578 ? 22.662 15.584 -31.690 1.00 81.81 578 ASP A C 1
ATOM 4262 O O . ASP A 1 578 ? 22.503 15.921 -30.516 1.00 81.81 578 ASP A O 1
ATOM 4266 N N . ASP A 1 579 ? 23.870 15.377 -32.214 1.00 73.00 579 ASP A N 1
ATOM 4267 C CA . ASP A 1 579 ? 25.127 15.761 -31.574 1.00 73.00 579 ASP A CA 1
ATOM 4268 C C . ASP A 1 579 ? 26.196 15.963 -32.656 1.00 73.00 579 ASP A C 1
ATOM 4270 O O . ASP A 1 579 ? 26.567 15.032 -33.376 1.00 73.00 579 ASP A O 1
ATOM 4274 N N . ALA A 1 580 ? 26.663 17.204 -32.791 1.00 62.34 580 ALA A N 1
ATOM 4275 C CA . ALA A 1 580 ? 27.675 17.594 -33.768 1.00 62.34 580 ALA A CA 1
ATOM 4276 C C . ALA A 1 580 ? 29.106 17.605 -33.196 1.00 62.34 580 ALA A C 1
ATOM 4278 O O . ALA A 1 580 ? 30.049 17.893 -33.938 1.00 62.34 580 ALA A O 1
ATOM 4279 N N . THR A 1 581 ? 29.289 17.341 -31.897 1.00 62.81 581 THR A N 1
ATOM 4280 C CA . THR A 1 581 ? 30.554 17.564 -31.177 1.00 62.81 581 THR A CA 1
ATOM 4281 C C . THR A 1 581 ? 31.252 16.275 -30.734 1.00 62.81 581 THR A C 1
ATOM 4283 O O . THR A 1 581 ? 32.461 16.313 -30.491 1.00 62.81 581 THR A O 1
ATOM 4286 N N . ALA A 1 582 ? 30.560 15.129 -30.710 1.00 67.00 582 ALA A N 1
ATOM 4287 C CA . ALA A 1 582 ? 31.116 13.830 -30.305 1.00 67.00 582 ALA A CA 1
ATOM 4288 C C . ALA A 1 582 ? 30.792 12.677 -31.284 1.00 67.00 582 ALA A C 1
ATOM 4290 O O . ALA A 1 582 ? 30.054 12.838 -32.257 1.00 67.00 582 ALA A O 1
ATOM 4291 N N . LYS A 1 583 ? 31.355 11.474 -31.052 1.00 72.25 583 LYS A N 1
ATOM 4292 C CA . LYS A 1 583 ? 30.944 10.279 -31.818 1.00 72.25 583 LYS A CA 1
ATOM 4293 C C . LYS A 1 583 ? 29.603 9.771 -31.306 1.00 72.25 583 LYS A C 1
ATOM 4295 O O . LYS A 1 583 ? 29.420 9.587 -30.099 1.00 72.25 583 LYS A O 1
ATOM 4300 N N . THR A 1 584 ? 28.718 9.442 -32.236 1.00 76.88 584 THR A N 1
ATOM 4301 C CA . THR A 1 584 ? 27.401 8.883 -31.944 1.00 76.88 584 THR A CA 1
ATOM 4302 C C . THR A 1 584 ? 27.202 7.549 -32.656 1.00 76.88 584 THR A C 1
ATOM 4304 O O . THR A 1 584 ? 27.872 7.223 -33.638 1.00 76.88 584 THR A O 1
ATOM 4307 N N . TYR A 1 585 ? 26.294 6.721 -32.145 1.00 82.19 585 TYR A N 1
ATOM 4308 C CA . TYR A 1 585 ? 25.953 5.454 -32.793 1.00 82.19 585 TYR A CA 1
ATOM 4309 C C . TYR A 1 585 ? 24.447 5.278 -32.838 1.00 82.19 585 TYR A C 1
ATOM 4311 O O . TYR A 1 585 ? 23.806 5.186 -31.795 1.00 82.19 585 TYR A O 1
ATOM 4319 N N . ALA A 1 586 ? 23.880 5.147 -34.039 1.00 86.19 586 ALA A N 1
ATOM 4320 C CA . ALA A 1 586 ? 22.489 4.719 -34.167 1.00 86.19 586 ALA A CA 1
ATOM 4321 C C . ALA A 1 586 ? 22.321 3.318 -33.562 1.00 86.19 586 ALA A C 1
ATOM 4323 O O . ALA A 1 586 ? 21.418 3.094 -32.760 1.00 86.19 586 ALA A O 1
ATOM 4324 N N . ILE A 1 587 ? 23.248 2.405 -33.882 1.00 89.19 587 ILE A N 1
ATOM 4325 C CA . ILE A 1 587 ? 23.323 1.063 -33.302 1.00 89.19 587 ILE A CA 1
ATOM 4326 C C . ILE A 1 587 ? 24.777 0.738 -32.941 1.00 89.19 587 ILE A C 1
ATOM 4328 O O . ILE A 1 587 ? 25.653 0.737 -33.808 1.00 89.19 587 ILE A O 1
ATOM 4332 N N . LYS A 1 588 ? 25.025 0.406 -31.672 1.00 88.38 588 LYS A N 1
ATOM 4333 C CA . LYS A 1 588 ? 26.292 -0.142 -31.179 1.00 88.38 588 LYS A CA 1
ATOM 4334 C C . LYS A 1 588 ? 26.057 -1.507 -30.539 1.00 88.38 588 LYS A C 1
ATOM 4336 O O . LYS A 1 588 ? 25.595 -1.583 -29.412 1.00 88.38 588 LYS A O 1
ATOM 4341 N N . ALA A 1 589 ? 26.422 -2.568 -31.238 1.00 88.19 589 ALA A N 1
ATOM 4342 C CA . ALA A 1 589 ? 26.504 -3.916 -30.701 1.00 88.19 589 ALA A CA 1
ATOM 4343 C C . ALA A 1 589 ? 27.968 -4.370 -30.629 1.00 88.19 589 ALA A C 1
ATOM 4345 O O . ALA A 1 589 ? 28.745 -4.050 -31.533 1.00 88.19 589 ALA A O 1
ATOM 4346 N N . ASP A 1 590 ? 28.334 -5.131 -29.599 1.00 88.00 590 ASP A N 1
ATOM 4347 C CA . ASP A 1 590 ? 29.638 -5.810 -29.537 1.00 88.00 590 ASP A CA 1
ATOM 4348 C C . ASP A 1 590 ? 29.616 -7.172 -30.267 1.00 88.00 590 ASP A C 1
ATOM 4350 O O . ASP A 1 590 ? 30.662 -7.653 -30.704 1.00 88.00 590 ASP A O 1
ATOM 4354 N N . GLY A 1 591 ? 28.428 -7.767 -30.452 1.00 87.06 591 GLY A N 1
ATOM 4355 C CA . GLY A 1 591 ? 28.190 -9.051 -31.126 1.00 87.06 591 GLY A CA 1
ATOM 4356 C C . GLY A 1 591 ? 28.009 -8.941 -32.644 1.00 87.06 591 GLY A C 1
ATOM 4357 O O . GLY A 1 591 ? 28.971 -8.728 -33.375 1.00 87.06 591 GLY A O 1
ATOM 4358 N N . LYS A 1 592 ? 26.788 -9.146 -33.152 1.00 87.88 592 LYS A N 1
ATOM 4359 C CA . LYS A 1 592 ? 26.389 -9.002 -34.568 1.00 87.88 592 LYS A CA 1
ATOM 4360 C C . LYS A 1 592 ? 25.166 -8.102 -34.700 1.00 87.88 592 LYS A C 1
ATOM 4362 O O . LYS A 1 592 ? 24.337 -8.040 -33.796 1.00 87.88 592 LYS A O 1
ATOM 4367 N N . VAL A 1 593 ? 25.030 -7.453 -35.855 1.00 89.88 593 VAL A N 1
ATOM 4368 C CA . VAL A 1 593 ? 23.806 -6.722 -36.213 1.00 89.88 593 VAL A CA 1
ATOM 4369 C C . VAL A 1 593 ? 23.097 -7.423 -37.366 1.00 89.88 593 VAL A C 1
ATOM 4371 O O . VAL A 1 593 ? 23.692 -7.635 -38.425 1.00 89.88 593 VAL A O 1
ATOM 4374 N N . TYR A 1 594 ? 21.823 -7.754 -37.156 1.00 88.56 594 TYR A N 1
ATOM 4375 C CA . TYR A 1 594 ? 20.927 -8.352 -38.143 1.00 88.56 594 TYR A CA 1
ATOM 4376 C C . TYR A 1 594 ? 19.800 -7.372 -38.460 1.00 88.56 594 TYR A C 1
ATOM 4378 O O . TYR A 1 594 ? 19.067 -6.966 -37.561 1.00 88.56 594 TYR A O 1
ATOM 4386 N N . LEU A 1 595 ? 19.657 -6.986 -39.726 1.00 89.94 595 LEU A N 1
ATOM 4387 C CA . LEU A 1 595 ? 18.651 -6.021 -40.168 1.00 89.94 595 LEU A CA 1
ATOM 4388 C C . LEU A 1 595 ? 17.832 -6.596 -41.321 1.00 89.94 595 LEU A C 1
ATOM 4390 O O . LEU A 1 595 ? 18.384 -7.023 -42.332 1.00 89.94 595 LEU A O 1
ATOM 4394 N N . LYS A 1 596 ? 16.509 -6.538 -41.213 1.00 88.94 596 LYS A N 1
ATOM 4395 C CA . LYS A 1 596 ? 15.619 -6.743 -42.352 1.00 88.94 596 LYS A CA 1
ATOM 4396 C C . LYS A 1 596 ? 15.461 -5.441 -43.128 1.00 88.94 596 LYS A C 1
ATOM 4398 O O . LYS A 1 596 ? 15.269 -4.367 -42.548 1.00 88.94 596 LYS A O 1
ATOM 4403 N N . LYS A 1 597 ? 15.533 -5.524 -44.457 1.00 86.69 597 LYS A N 1
ATOM 4404 C CA . LYS A 1 597 ? 15.380 -4.360 -45.333 1.00 86.69 597 LYS A CA 1
ATOM 4405 C C . LYS A 1 597 ? 14.057 -3.625 -45.071 1.00 86.69 597 LYS A C 1
ATOM 4407 O O . LYS A 1 597 ? 12.987 -4.224 -45.064 1.00 86.69 597 LYS A O 1
ATOM 4412 N N . GLY A 1 598 ? 14.140 -2.304 -44.898 1.00 86.31 598 GLY A N 1
ATOM 4413 C CA . GLY A 1 598 ? 12.981 -1.429 -44.680 1.00 86.31 598 GLY A CA 1
ATOM 4414 C C . GLY A 1 598 ? 12.525 -1.289 -43.224 1.00 86.31 598 GLY A C 1
ATOM 4415 O O . GLY A 1 598 ? 11.635 -0.485 -42.966 1.00 86.31 598 GLY A O 1
ATOM 4416 N N . CYS A 1 599 ? 13.139 -2.007 -42.278 1.00 89.88 599 CYS A N 1
ATOM 4417 C CA . CYS A 1 599 ? 12.760 -1.939 -40.863 1.00 89.88 599 CYS A CA 1
ATOM 4418 C C . CYS A 1 599 ? 13.507 -0.863 -40.057 1.00 89.88 599 CYS A C 1
ATOM 4420 O O . CYS A 1 599 ? 13.104 -0.580 -38.935 1.00 89.88 599 CYS A O 1
ATOM 4422 N N . LEU A 1 600 ? 14.564 -0.249 -40.605 1.00 90.88 600 LEU A N 1
ATOM 4423 C CA . LEU A 1 600 ? 15.362 0.782 -39.931 1.00 90.88 600 LEU A CA 1
ATOM 4424 C C . LEU A 1 600 ? 15.483 2.054 -40.788 1.00 90.88 600 LEU A C 1
ATOM 4426 O O . LEU A 1 600 ? 15.956 1.996 -41.923 1.00 90.88 600 LEU A O 1
ATOM 4430 N N . GLU A 1 601 ? 15.127 3.199 -40.207 1.00 90.38 601 GLU A N 1
ATOM 4431 C CA . GLU A 1 601 ? 15.443 4.555 -40.672 1.00 90.38 601 GLU A CA 1
ATOM 4432 C C . GLU A 1 601 ? 16.320 5.236 -39.614 1.00 90.38 601 GLU A C 1
ATOM 4434 O O . GLU A 1 601 ? 16.028 5.156 -38.422 1.00 90.38 601 GLU A O 1
ATOM 4439 N N . TYR A 1 602 ? 17.394 5.917 -40.012 1.00 85.12 602 TYR A N 1
ATOM 4440 C CA . TYR A 1 602 ? 18.179 6.705 -39.063 1.00 85.12 602 TYR A CA 1
ATOM 4441 C C . TYR A 1 602 ? 18.732 7.991 -39.680 1.00 85.12 602 TYR A C 1
ATOM 4443 O O . TYR A 1 602 ? 19.000 8.043 -40.880 1.00 85.12 602 TYR A O 1
ATOM 4451 N N . SER A 1 603 ? 18.899 9.029 -38.856 1.00 81.25 603 SER A N 1
ATOM 4452 C CA . SER A 1 603 ? 19.414 10.347 -39.252 1.00 81.25 603 SER A CA 1
ATOM 4453 C C . SER A 1 603 ? 20.340 10.946 -38.188 1.00 81.25 603 SER A C 1
ATOM 4455 O O . SER A 1 603 ? 20.135 10.725 -36.997 1.00 81.25 603 SER A O 1
ATOM 4457 N N . CYS A 1 604 ? 21.327 11.734 -38.619 1.00 66.25 604 CYS A N 1
ATOM 4458 C CA . CYS A 1 604 ? 22.291 12.454 -37.776 1.00 66.25 604 CYS A CA 1
ATOM 4459 C C . CYS A 1 604 ? 22.692 13.764 -38.490 1.00 66.25 604 CYS A C 1
ATOM 4461 O O . CYS A 1 604 ? 22.666 13.763 -39.725 1.00 66.25 604 CYS A O 1
ATOM 4463 N N . PRO A 1 605 ? 23.052 14.861 -37.791 1.00 62.00 605 PRO A N 1
ATOM 4464 C CA . PRO A 1 605 ? 23.525 16.084 -38.439 1.00 62.00 605 PRO A CA 1
ATOM 4465 C C . PRO A 1 605 ? 24.765 15.848 -39.319 1.00 62.00 605 PRO A C 1
ATOM 4467 O O . PRO A 1 605 ? 25.694 15.131 -38.941 1.00 62.00 605 PRO A O 1
ATOM 4470 N N . ASP A 1 606 ? 24.770 16.480 -40.498 1.00 48.75 606 ASP A N 1
ATOM 4471 C CA . ASP A 1 606 ? 25.894 16.502 -41.436 1.00 48.75 606 ASP A CA 1
ATOM 4472 C C . ASP A 1 606 ? 27.086 17.239 -40.799 1.00 48.75 606 ASP A C 1
ATOM 4474 O O . ASP A 1 606 ? 27.100 18.468 -40.718 1.00 48.75 606 ASP A O 1
ATOM 4478 N N . SER A 1 607 ? 28.112 16.506 -40.364 1.00 44.34 607 SER A N 1
ATOM 4479 C CA . SER A 1 607 ? 29.434 17.083 -40.088 1.00 44.34 607 SER A CA 1
ATOM 4480 C C . SER A 1 607 ? 30.440 16.578 -41.123 1.00 44.34 607 SER A C 1
ATOM 4482 O O . SER A 1 607 ? 30.374 15.430 -41.562 1.00 44.34 607 SER A O 1
ATOM 4484 N N . GLU A 1 608 ? 31.390 17.429 -41.526 1.00 40.41 608 GLU A N 1
ATOM 4485 C CA . GLU A 1 608 ? 32.418 17.155 -42.554 1.00 40.41 608 GLU A CA 1
ATOM 4486 C C . GLU A 1 608 ? 33.368 15.976 -42.221 1.00 40.41 608 GLU A C 1
ATOM 4488 O O . GLU A 1 608 ? 34.275 15.658 -42.992 1.00 40.41 608 GLU A O 1
ATOM 4493 N N . VAL A 1 609 ? 33.153 15.280 -41.102 1.00 36.28 609 VAL A N 1
ATOM 4494 C CA . VAL A 1 609 ? 33.864 14.064 -40.700 1.00 36.28 609 VAL A CA 1
ATOM 4495 C C . VAL A 1 609 ? 32.940 12.863 -40.927 1.00 36.28 609 VAL A C 1
ATOM 4497 O O . VAL A 1 609 ? 32.243 12.400 -40.027 1.00 36.28 609 VAL A O 1
ATOM 4500 N N . ALA A 1 610 ? 32.950 12.327 -42.147 1.00 31.61 610 ALA A N 1
ATOM 4501 C CA . ALA A 1 610 ? 32.112 11.212 -42.612 1.00 31.61 610 ALA A CA 1
ATOM 4502 C C . ALA A 1 610 ? 32.317 9.847 -41.886 1.00 31.61 610 ALA A C 1
ATOM 4504 O O . ALA A 1 610 ? 31.913 8.806 -42.401 1.00 31.61 610 ALA A O 1
ATOM 4505 N N . GLU A 1 611 ? 32.936 9.806 -40.700 1.00 40.16 611 GLU A N 1
ATOM 4506 C CA . GLU A 1 611 ? 33.239 8.579 -39.939 1.00 40.16 611 GLU A CA 1
ATOM 4507 C C . GLU A 1 611 ? 32.348 8.338 -38.700 1.00 40.16 611 GLU A C 1
ATOM 4509 O O . GLU A 1 611 ? 32.534 7.322 -38.016 1.00 40.16 611 GLU A O 1
ATOM 4514 N N . ASN A 1 612 ? 31.391 9.225 -38.404 1.00 42.00 612 ASN A N 1
ATOM 4515 C CA . ASN A 1 612 ? 30.775 9.328 -37.072 1.00 42.00 612 ASN A CA 1
ATOM 4516 C C . ASN A 1 612 ? 29.362 8.740 -36.918 1.00 42.00 612 ASN A C 1
ATOM 4518 O O . ASN A 1 612 ? 28.830 8.799 -35.820 1.00 42.00 612 ASN A O 1
ATOM 4522 N N . VAL A 1 613 ? 28.778 8.126 -37.954 1.00 48.84 613 VAL A N 1
ATOM 4523 C CA . VAL A 1 613 ? 27.496 7.402 -37.845 1.00 48.84 613 VAL A CA 1
ATOM 4524 C C . VAL A 1 613 ? 27.719 5.959 -38.260 1.00 48.84 613 VAL A C 1
ATOM 4526 O O . VAL A 1 613 ? 27.902 5.658 -39.440 1.00 48.84 613 VAL A O 1
ATOM 4529 N N . LYS A 1 614 ? 27.754 5.050 -37.287 1.00 63.06 614 LYS A N 1
ATOM 4530 C CA . LYS A 1 614 ? 28.037 3.634 -37.541 1.00 63.06 614 LYS A CA 1
ATOM 4531 C C . LYS A 1 614 ? 26.951 2.758 -36.936 1.00 63.06 614 LYS A C 1
ATOM 4533 O O . LYS A 1 614 ? 26.595 2.915 -35.773 1.00 63.06 614 LYS A O 1
ATOM 4538 N N . VAL A 1 615 ? 26.481 1.803 -37.733 1.00 60.75 615 VAL A N 1
ATOM 4539 C CA . VAL A 1 615 ? 26.006 0.524 -37.211 1.00 60.75 615 VAL A CA 1
ATOM 4540 C C . VAL A 1 615 ? 27.267 -0.286 -36.920 1.00 60.75 615 VAL A C 1
ATOM 4542 O O . VAL A 1 615 ? 28.010 -0.636 -37.834 1.00 60.75 615 VAL A O 1
ATOM 4545 N N . LYS A 1 616 ? 27.564 -0.513 -35.644 1.00 62.03 616 LYS A N 1
ATOM 4546 C CA . LYS A 1 616 ? 28.641 -1.400 -35.179 1.00 62.03 616 LYS A CA 1
ATOM 4547 C C . LYS A 1 616 ? 27.948 -2.641 -34.621 1.00 62.03 616 LYS A C 1
ATOM 4549 O O . LYS A 1 616 ? 26.956 -2.432 -33.924 1.00 62.03 616 LYS A O 1
ATOM 4554 N N . PRO A 1 617 ? 28.347 -3.881 -34.968 1.00 52.81 617 PRO A N 1
ATOM 4555 C CA . PRO A 1 617 ? 29.706 -4.394 -35.201 1.00 52.81 617 PRO A CA 1
ATOM 4556 C C . PRO A 1 617 ? 29.975 -4.981 -36.599 1.00 52.81 617 PRO A C 1
ATOM 4558 O O . PRO A 1 617 ? 29.075 -5.199 -37.404 1.00 52.81 617 PRO A O 1
ATOM 4561 N N . SER A 1 618 ? 31.250 -5.283 -36.870 1.00 49.06 618 SER A N 1
ATOM 4562 C CA . SER A 1 618 ? 31.679 -6.098 -38.013 1.00 49.06 618 SER A CA 1
ATOM 4563 C C . SER A 1 618 ? 31.619 -7.580 -37.615 1.00 49.06 618 SER A C 1
ATOM 4565 O O . SER A 1 618 ? 32.475 -7.983 -36.823 1.00 49.06 618 SER A O 1
ATOM 4567 N N . PRO A 1 619 ? 30.687 -8.414 -38.135 1.00 58.09 619 PRO A N 1
ATOM 4568 C CA . PRO A 1 619 ? 29.899 -8.250 -39.371 1.00 58.09 619 PRO A CA 1
ATOM 4569 C C . PRO A 1 619 ? 28.410 -7.841 -39.213 1.00 58.09 619 PRO A C 1
ATOM 4571 O O . PRO A 1 619 ? 27.740 -8.243 -38.261 1.00 58.09 619 PRO A O 1
ATOM 4574 N N . ILE A 1 620 ? 27.889 -7.128 -40.228 1.00 73.12 620 ILE A N 1
ATOM 4575 C CA . ILE A 1 620 ? 26.471 -6.742 -40.413 1.00 73.12 620 ILE A CA 1
ATOM 4576 C C . ILE A 1 620 ? 25.808 -7.684 -41.430 1.00 73.12 620 ILE A C 1
ATOM 4578 O O . ILE A 1 620 ? 26.368 -7.917 -42.504 1.00 73.12 620 ILE A O 1
ATOM 4582 N N . PHE A 1 621 ? 24.605 -8.177 -41.127 1.00 71.62 621 PHE A N 1
ATOM 4583 C CA . PHE A 1 621 ? 23.802 -9.023 -42.017 1.00 71.62 621 PHE A CA 1
ATOM 4584 C C . PHE A 1 621 ? 22.498 -8.314 -42.389 1.00 71.62 621 PHE A C 1
ATOM 4586 O O . PHE A 1 621 ? 21.752 -7.899 -41.503 1.00 71.62 621 PHE A O 1
ATOM 4593 N N . ILE A 1 622 ? 22.222 -8.191 -43.689 1.00 75.56 622 ILE A N 1
ATOM 4594 C CA . ILE A 1 622 ? 20.978 -7.611 -44.206 1.00 75.56 622 ILE A CA 1
ATOM 4595 C C . ILE A 1 622 ? 20.216 -8.703 -44.956 1.00 75.56 622 ILE A C 1
ATOM 4597 O O . ILE A 1 622 ? 20.734 -9.234 -45.938 1.00 75.56 622 ILE A O 1
ATOM 4601 N N . GLU A 1 623 ? 19.021 -9.052 -44.478 1.00 72.75 623 GLU A N 1
ATOM 4602 C CA . GLU A 1 623 ? 18.111 -9.983 -45.161 1.00 72.75 623 GLU A CA 1
ATOM 4603 C C . GLU A 1 623 ? 17.214 -9.201 -46.139 1.00 72.75 623 GLU A C 1
ATOM 4605 O O . GLU A 1 623 ? 16.710 -8.123 -45.790 1.00 72.75 623 GLU A O 1
ATOM 4610 N N . GLU A 1 624 ? 17.087 -9.704 -47.375 1.00 58.88 624 GLU A N 1
ATOM 4611 C CA . GLU A 1 624 ? 16.375 -9.038 -48.483 1.00 58.88 624 GLU A CA 1
ATOM 4612 C C . GLU A 1 624 ? 14.852 -9.006 -48.345 1.00 58.88 624 GLU A C 1
ATOM 4614 O O . GLU A 1 624 ? 14.253 -10.010 -47.893 1.00 58.88 624 GLU A O 1
#

Secondary structure (DSSP, 8-state):
-------S-------TTTTTT-EEEEEES------SSS-EEEEETTEEEEEETTEEEEEEGGGEEEEEEEPPEEEETT-TTGGG-PPTTEEEEEETTEEEEEE-TTSS-SEEEEEEEEEESS--EEEE-SSEEEEEEEEEEEEEESS-SEEEES---EEEEEESEEEEEEES--SSS-EEEEESS-EEEE-SS--EEEEEESSEEEEESSEEEEESEEEEEEESS-SEE-SSEEEE-SEEEEEEESS-SEE-TTSEEEE-SSEEEEE--TT-BS-EEEEESS-EEE-S-EEEEEEEEBS-EEEEE-EEEEETTTTEEEEPPEEESS-EEEEEEEE-PPTT-----EEEEESS-EEE-S-EEEEEE-TT-TT-EEEEESS-EEESS-EEEEEEESTT-EEEEESS-EEE-S-EEEEEEEE-PEEETTEEE----EEEEESSEEEE-SS-EEEEEEEETT-EEEEESSEEEE-SSEEEEEEESTT-EEEEE-BTTB-EEEE--TT-EEEEEEE--PPPTTSS--PPEEEEEESSEEEE-SSEEEEEEE--S---SS--EEEEEESS-EEE-SSEEEEEEE-SSS-EEEEEESS-EEEETTSEEEE----S-TTSEEEESSSEEEE-

Radius of gyration: 32.8 Å; chains: 1; bounding box: 92×54×91 Å

Sequence (624 aa):
MRKLFFTTLIAAVCSASAFAEYKMYLMGDTSFCRPADSFSINIGGDNIKISGNGEEASFSKAAVDGIKFLKPLVIDFSDLSASKNSPDGVTVDVVNSDVTVTFAEDFGVNHYDVIVTGKSDNGSLTINQSSKLTLTLDNLSLSAKGKSAINIVNSKNINVELIGDNKIGCSENNSEFNAAIYSEASLIFNTESDGNLSVKSNVHGIRSREGISLDNAQIAINADKDGVRANDYFILNSGSLDIEALGDGIDANKSYIIINGGSLSYKNSSTSVDVKALKCDSDLTVNGGNISLTLNGTDNKGFSTGKYEVNEATADSAFGNVIVNDGFIEVFMNGIMEDGDTSSCSALKADGDILIYGGEFNIESGEKNHRAKGLNADGDVKIYDAIINIEQKGDACRNIASENNIYIEGGKFDLYTTGGLINEGDVINESSASCIKADNGIFVSGTPEFILYSESVKGKGMNADSTIVINGGKIDCTIFGTGAKGLNCGYEFGGEIVIDGANTIVKVNIFGGGLHENDVDDSKASGIKSDGNVEIKNGKVTIDAANETESTTFEALRGISANNNVTISGGYTKITLDDATAKTYAIKADGKVYLKKGCLEYSCPDSEVAENVKVKPSPIFIEE

pLDDT: mean 86.14, std 16.47, range [29.16, 98.94]